Protein AF-A0A957FCM5-F1 (afdb_monomer_lite)

Structure (mmCIF, N/CA/C/O backbone):
data_AF-A0A957FCM5-F1
#
_entry.id   AF-A0A957FCM5-F1
#
loop_
_atom_site.group_PDB
_atom_site.id
_atom_site.type_symbol
_atom_site.label_atom_id
_atom_site.label_alt_id
_atom_site.label_comp_id
_atom_site.label_asym_id
_atom_site.label_entity_id
_atom_site.label_seq_id
_atom_site.pdbx_PDB_ins_code
_atom_site.Cartn_x
_atom_site.Cartn_y
_atom_site.Cartn_z
_atom_site.occupancy
_atom_site.B_iso_or_equiv
_atom_site.auth_seq_id
_atom_site.auth_comp_id
_atom_site.auth_asym_id
_atom_site.auth_atom_id
_atom_site.pdbx_PDB_model_num
ATOM 1 N N . ALA A 1 1 ? -48.849 -9.307 24.801 1.00 73.56 1 ALA A N 1
ATOM 2 C CA . ALA A 1 1 ? -49.939 -8.433 24.328 1.00 73.56 1 ALA A CA 1
ATOM 3 C C . ALA A 1 1 ? -49.501 -6.968 24.285 1.00 73.56 1 ALA A C 1
ATOM 5 O O . ALA A 1 1 ? -49.236 -6.498 23.190 1.00 73.56 1 ALA A O 1
ATOM 6 N N . LEU A 1 2 ? -49.287 -6.295 25.427 1.00 73.31 2 LEU A N 1
ATOM 7 C CA . LEU A 1 2 ? -48.944 -4.856 25.494 1.00 73.31 2 LEU A CA 1
ATOM 8 C C . LEU A 1 2 ? -47.746 -4.429 24.626 1.00 73.31 2 LEU A C 1
ATOM 10 O O . LEU A 1 2 ? -47.824 -3.449 23.902 1.00 73.31 2 LEU A O 1
ATOM 14 N N . LEU A 1 3 ? -46.658 -5.205 24.624 1.00 77.06 3 LEU A N 1
ATOM 15 C CA . LEU A 1 3 ? -45.495 -4.958 23.757 1.00 77.06 3 LEU A CA 1
ATOM 16 C C . LEU A 1 3 ? -45.791 -5.087 22.252 1.00 77.06 3 LEU A C 1
ATOM 18 O O . LEU A 1 3 ? -45.119 -4.456 21.441 1.00 77.06 3 LEU A O 1
ATOM 22 N N . GLY A 1 4 ? -46.748 -5.942 21.884 1.00 72.88 4 GLY A N 1
ATOM 23 C CA . GLY A 1 4 ? -47.215 -6.092 20.505 1.00 72.88 4 GLY A CA 1
ATOM 24 C C . GLY A 1 4 ? -48.102 -4.919 20.098 1.00 72.88 4 GLY A C 1
ATOM 25 O O . GLY A 1 4 ? -47.873 -4.338 19.047 1.00 72.88 4 GLY A O 1
ATOM 26 N N . MET A 1 5 ? -49.011 -4.509 20.988 1.00 75.88 5 MET A N 1
ATOM 27 C CA . MET A 1 5 ? -49.879 -3.338 20.812 1.00 75.88 5 MET A CA 1
ATOM 28 C C . MET A 1 5 ? -49.066 -2.044 20.692 1.00 75.88 5 MET A C 1
ATOM 30 O O . MET A 1 5 ? -49.248 -1.301 19.741 1.00 75.88 5 MET A O 1
ATOM 34 N N . ALA A 1 6 ? -48.071 -1.830 21.559 1.00 74.81 6 ALA A N 1
ATOM 35 C CA . ALA A 1 6 ? -47.166 -0.679 21.473 1.00 74.81 6 ALA A CA 1
ATOM 36 C C . ALA A 1 6 ? -46.331 -0.643 20.180 1.00 74.81 6 ALA A C 1
ATOM 38 O O . ALA A 1 6 ? -45.875 0.416 19.774 1.00 74.81 6 ALA A O 1
ATOM 39 N N . ARG A 1 7 ? -46.083 -1.800 19.550 1.00 77.56 7 ARG A N 1
ATOM 40 C CA . ARG A 1 7 ? -45.353 -1.887 18.276 1.00 77.56 7 ARG A CA 1
ATOM 41 C C . ARG A 1 7 ? -46.266 -1.682 17.063 1.00 77.56 7 ARG A C 1
ATOM 43 O O . ARG A 1 7 ? -45.764 -1.323 16.007 1.00 77.56 7 ARG A O 1
ATOM 50 N N . GLN A 1 8 ? -47.553 -1.981 17.207 1.00 79.94 8 GLN A N 1
ATOM 51 C CA . GLN A 1 8 ? -48.573 -1.842 16.164 1.00 79.94 8 GLN A CA 1
ATOM 52 C C . GLN A 1 8 ? -49.295 -0.491 16.214 1.00 79.94 8 GLN A C 1
ATOM 54 O O . GLN A 1 8 ? -49.999 -0.157 15.271 1.00 79.94 8 GLN A O 1
ATOM 59 N N . ALA A 1 9 ? -49.142 0.270 17.299 1.00 78.00 9 ALA A N 1
ATOM 60 C CA . ALA A 1 9 ? -49.676 1.616 17.407 1.00 78.00 9 ALA A CA 1
ATOM 61 C C . ALA A 1 9 ? -48.901 2.568 16.479 1.00 78.00 9 ALA A C 1
ATOM 63 O O . ALA A 1 9 ? -47.724 2.838 16.715 1.00 78.00 9 ALA A O 1
ATOM 64 N N . ASP A 1 10 ? -49.571 3.086 15.446 1.00 81.62 10 ASP A N 1
ATOM 65 C CA . ASP A 1 10 ? -49.047 4.180 14.609 1.00 81.62 10 ASP A CA 1
ATOM 66 C C . ASP A 1 10 ? -48.965 5.513 15.384 1.00 81.62 10 ASP A C 1
ATOM 68 O O . ASP A 1 10 ? -48.160 6.392 15.051 1.00 81.62 10 ASP A O 1
ATOM 72 N N . ASP A 1 11 ? -49.767 5.633 16.450 1.00 89.56 11 ASP A N 1
ATOM 73 C CA . ASP A 1 11 ? -49.813 6.770 17.369 1.00 89.56 11 ASP A CA 1
ATOM 74 C C . ASP A 1 11 ? -48.808 6.611 18.539 1.00 89.56 11 ASP A C 1
ATOM 76 O O . ASP A 1 11 ? -48.935 5.681 19.353 1.00 89.56 11 ASP A O 1
ATOM 80 N N . PRO A 1 12 ? -47.817 7.517 18.672 1.00 89.50 12 PRO A N 1
ATOM 81 C CA . PRO A 1 12 ? -46.835 7.477 19.751 1.00 89.50 12 PRO A CA 1
ATOM 82 C C . PRO A 1 12 ? -47.449 7.702 21.140 1.00 89.50 12 PRO A C 1
ATOM 84 O O . PRO A 1 12 ? -46.901 7.193 22.120 1.00 89.50 12 PRO A O 1
ATOM 87 N N . THR A 1 13 ? -48.590 8.390 21.257 1.00 90.94 13 THR A N 1
ATOM 88 C CA . THR A 1 13 ? -49.269 8.594 22.546 1.00 90.94 13 THR A CA 1
ATOM 89 C C . THR A 1 13 ? -49.874 7.284 23.059 1.00 90.94 13 THR A C 1
ATOM 91 O O . THR A 1 13 ? -49.686 6.919 24.225 1.00 90.94 13 THR A O 1
ATOM 94 N N . ALA A 1 14 ? -50.515 6.504 22.184 1.00 90.12 14 ALA A N 1
ATOM 95 C CA . ALA A 1 14 ? -50.976 5.156 22.519 1.00 90.12 14 ALA A CA 1
ATOM 96 C C . ALA A 1 14 ? -49.804 4.218 22.874 1.00 90.12 14 ALA A C 1
ATOM 98 O O . ALA A 1 14 ? -49.864 3.470 23.858 1.00 90.12 14 ALA A O 1
ATOM 99 N N . ALA A 1 15 ? -48.698 4.290 22.123 1.00 91.69 15 ALA A N 1
ATOM 100 C CA . ALA A 1 15 ? -47.489 3.526 22.426 1.00 91.69 15 ALA A CA 1
ATOM 101 C C . ALA A 1 15 ? -46.904 3.885 23.806 1.00 91.69 15 ALA A C 1
ATOM 103 O O . ALA A 1 15 ? -46.499 2.982 24.547 1.00 91.69 15 ALA A O 1
ATOM 104 N N . LEU A 1 16 ? -46.909 5.171 24.182 1.00 93.88 16 LEU A N 1
ATOM 105 C CA . LEU A 1 16 ? -46.461 5.654 25.489 1.00 93.88 16 LEU A CA 1
ATOM 106 C C . LEU A 1 16 ? -47.261 5.001 26.620 1.00 93.88 16 LEU A C 1
ATOM 108 O O . LEU A 1 16 ? -46.665 4.371 27.496 1.00 93.88 16 LEU A O 1
ATOM 112 N N . ALA A 1 17 ? -48.595 5.058 26.562 1.00 92.44 17 ALA A N 1
ATOM 113 C CA . ALA A 1 17 ? -49.462 4.470 27.584 1.00 92.44 17 ALA A CA 1
ATOM 114 C C . ALA A 1 17 ? -49.226 2.954 27.746 1.00 92.44 17 ALA A C 1
ATOM 116 O O . ALA A 1 17 ? -49.093 2.442 28.865 1.00 92.44 17 ALA A O 1
ATOM 117 N N . HIS A 1 18 ? -49.097 2.223 26.633 1.00 93.44 18 HIS A N 1
ATOM 118 C CA . HIS A 1 18 ? -48.818 0.785 26.658 1.00 93.44 18 HIS A CA 1
ATOM 119 C C . HIS A 1 18 ? -47.438 0.450 27.237 1.00 93.44 18 HIS A C 1
ATOM 121 O O . HIS A 1 18 ? -47.304 -0.532 27.974 1.00 93.44 18 HIS A O 1
ATOM 127 N N . LEU A 1 19 ? -46.409 1.246 26.931 1.00 93.94 19 LEU A N 1
ATOM 128 C CA . LEU A 1 19 ? -45.068 1.054 27.482 1.00 93.94 19 LEU A CA 1
ATOM 129 C C . LEU A 1 19 ? -45.013 1.390 28.978 1.00 93.94 19 LEU A C 1
ATOM 131 O O . LEU A 1 19 ? -44.394 0.643 29.732 1.00 93.94 19 LEU A O 1
ATOM 135 N N . GLN A 1 20 ? -45.694 2.443 29.436 1.00 95.31 20 GLN A N 1
ATOM 136 C CA . GLN A 1 20 ? -45.785 2.774 30.864 1.00 95.31 20 GLN A CA 1
ATOM 137 C C . GLN A 1 20 ? -46.479 1.666 31.662 1.00 95.31 20 GLN A C 1
ATOM 139 O O . GLN A 1 20 ? -46.010 1.284 32.737 1.00 95.31 20 GLN A O 1
ATOM 144 N N . GLN A 1 21 ? -47.569 1.105 31.129 1.00 94.69 21 GLN A N 1
ATOM 145 C CA . GLN A 1 21 ? -48.235 -0.036 31.755 1.00 94.69 21 GLN A CA 1
ATOM 146 C C . GLN A 1 21 ? -47.323 -1.266 31.790 1.00 94.69 21 GLN A C 1
ATOM 148 O O . GLN A 1 21 ? -47.142 -1.869 32.845 1.00 94.69 21 GLN A O 1
ATOM 153 N N . ALA A 1 22 ? -46.677 -1.593 30.667 1.00 93.56 22 ALA A N 1
ATOM 154 C CA . ALA A 1 22 ? -45.757 -2.723 30.604 1.00 93.56 22 ALA A CA 1
ATOM 155 C C . ALA A 1 22 ? -44.576 -2.573 31.580 1.00 93.56 22 ALA A C 1
ATOM 157 O O . ALA A 1 22 ? -44.137 -3.567 32.158 1.00 93.56 22 ALA A O 1
ATOM 158 N N . LEU A 1 23 ? -44.061 -1.353 31.782 1.00 94.19 23 LEU A N 1
ATOM 159 C CA . LEU A 1 23 ? -42.994 -1.093 32.749 1.00 94.19 23 LEU A CA 1
ATOM 160 C C . LEU A 1 23 ? -43.450 -1.427 34.172 1.00 94.19 23 LEU A C 1
ATOM 162 O O . LEU A 1 23 ? -42.756 -2.182 34.855 1.00 94.19 23 LEU A O 1
ATOM 166 N N . ARG A 1 24 ? -44.625 -0.926 34.578 1.00 94.31 24 ARG A N 1
ATOM 167 C CA . ARG A 1 24 ? -45.219 -1.196 35.897 1.00 94.31 24 ARG A CA 1
ATOM 168 C C . ARG A 1 24 ? -45.437 -2.692 36.122 1.00 94.31 24 ARG A C 1
ATOM 170 O O . ARG A 1 24 ? -45.006 -3.225 37.142 1.00 94.31 24 ARG A O 1
ATOM 177 N N . ASP A 1 25 ? -46.005 -3.389 35.139 1.00 94.00 25 ASP A N 1
ATOM 178 C CA . ASP A 1 25 ? -46.256 -4.832 35.226 1.00 94.00 25 ASP A CA 1
ATOM 179 C C . ASP A 1 25 ? -44.949 -5.634 35.370 1.00 94.00 25 ASP A C 1
ATOM 181 O O . ASP A 1 25 ? -44.862 -6.574 36.165 1.00 94.00 25 ASP A O 1
ATOM 185 N N . PHE A 1 26 ? -43.898 -5.271 34.623 1.00 92.88 26 PHE A N 1
ATOM 186 C CA . PHE A 1 26 ? -42.604 -5.951 34.723 1.00 92.88 26 PHE A CA 1
ATOM 187 C C . PHE A 1 26 ? -41.848 -5.624 36.012 1.00 92.88 26 PHE A C 1
ATOM 189 O O . PHE A 1 26 ? -41.134 -6.498 36.511 1.00 92.88 26 PHE A O 1
ATOM 196 N N . GLN A 1 27 ? -42.001 -4.415 36.557 1.00 92.19 27 GLN A N 1
ATOM 197 C CA . GLN A 1 27 ? -41.480 -4.058 37.878 1.00 92.19 27 GLN A CA 1
ATOM 198 C C . GLN A 1 27 ? -42.169 -4.877 38.975 1.00 92.19 27 GLN A C 1
ATOM 200 O O . GLN A 1 27 ? -41.477 -5.498 39.778 1.00 92.19 27 GLN A O 1
ATOM 205 N N . ALA A 1 28 ? -43.503 -4.980 38.946 1.00 92.31 28 ALA A N 1
ATOM 206 C CA . ALA A 1 28 ? -44.275 -5.780 39.902 1.00 92.31 28 ALA A CA 1
ATOM 207 C C . ALA A 1 28 ? -43.892 -7.273 39.875 1.00 92.31 28 ALA A C 1
ATOM 209 O O . ALA A 1 28 ? -43.872 -7.939 40.905 1.00 92.31 28 ALA A O 1
ATOM 210 N N . GLN A 1 29 ? -43.521 -7.798 38.703 1.00 94.31 29 GLN A N 1
ATOM 211 C CA . GLN A 1 29 ? -43.061 -9.183 38.532 1.00 94.31 29 GLN A CA 1
ATOM 212 C C . GLN A 1 29 ? -41.558 -9.382 38.810 1.00 94.31 29 GLN A C 1
ATOM 214 O O . GLN A 1 29 ? -41.029 -10.461 38.533 1.00 94.31 29 GLN A O 1
ATOM 219 N N . ASN A 1 30 ? -40.842 -8.351 39.272 1.00 89.56 30 ASN A N 1
ATOM 220 C CA . ASN A 1 30 ? -39.387 -8.349 39.461 1.00 89.56 30 ASN A CA 1
ATOM 221 C C . ASN A 1 30 ? -38.593 -8.783 38.203 1.00 89.56 30 ASN A C 1
ATOM 223 O O . ASN A 1 30 ? -37.504 -9.362 38.259 1.00 89.56 30 ASN A O 1
ATOM 227 N N . LYS A 1 31 ? -39.131 -8.506 37.008 1.00 90.38 31 LYS A N 1
ATOM 228 C CA . LYS A 1 31 ? -38.509 -8.834 35.715 1.00 90.38 31 LYS A CA 1
ATOM 229 C C . LYS A 1 31 ? -37.603 -7.692 35.252 1.00 90.38 31 LYS A C 1
ATOM 231 O O . LYS A 1 31 ? -37.803 -7.114 34.184 1.00 90.38 31 LYS A O 1
ATOM 236 N N . VAL A 1 32 ? -36.552 -7.414 36.027 1.00 88.94 32 VAL A N 1
ATOM 237 C CA . VAL A 1 32 ? -35.635 -6.261 35.864 1.00 88.94 32 VAL A CA 1
ATOM 238 C C . VAL A 1 32 ? -35.113 -6.083 34.431 1.00 88.94 32 VAL A C 1
ATOM 240 O O . VAL A 1 32 ? -35.098 -4.976 33.897 1.00 88.94 32 VAL A O 1
ATOM 243 N N . GLY A 1 33 ? -34.716 -7.168 33.757 1.00 87.75 33 GLY A N 1
ATOM 244 C CA . GLY A 1 33 ? -34.210 -7.090 32.378 1.00 87.75 33 GLY A CA 1
ATOM 245 C C . GLY A 1 33 ? -35.276 -6.693 31.347 1.00 87.75 33 GLY A C 1
ATOM 246 O O . GLY A 1 33 ? -34.970 -5.985 30.389 1.00 87.75 33 GLY A O 1
ATOM 247 N N . ALA A 1 34 ? -36.527 -7.122 31.544 1.00 89.75 34 ALA A N 1
ATOM 248 C CA . ALA A 1 34 ? -37.641 -6.708 30.695 1.00 89.75 34 ALA A CA 1
ATOM 249 C C . ALA A 1 34 ? -38.013 -5.249 30.983 1.00 89.75 34 ALA A C 1
ATOM 251 O O . ALA A 1 34 ? -38.097 -4.464 30.045 1.00 89.75 34 ALA A O 1
ATOM 252 N N . ALA A 1 35 ? -38.112 -4.875 32.265 1.00 91.94 35 ALA A N 1
ATOM 253 C CA . ALA A 1 35 ? -38.348 -3.499 32.698 1.00 91.94 35 ALA A CA 1
ATOM 254 C C . ALA A 1 35 ? -37.299 -2.526 32.128 1.00 91.94 35 ALA A C 1
ATOM 256 O O . ALA A 1 35 ? -37.654 -1.485 31.588 1.00 91.94 35 ALA A O 1
ATOM 257 N N . THR A 1 36 ? -36.018 -2.911 32.129 1.00 92.56 36 THR A N 1
ATOM 258 C CA . THR A 1 36 ? -34.934 -2.117 31.520 1.00 92.56 36 THR A CA 1
ATOM 259 C C . THR A 1 36 ? -35.170 -1.902 30.027 1.00 92.56 36 THR A C 1
ATOM 261 O O . THR A 1 36 ? -35.081 -0.787 29.538 1.00 92.56 36 THR A O 1
ATOM 264 N N . ASN A 1 37 ? -35.533 -2.952 29.287 1.00 91.50 37 ASN A N 1
ATOM 265 C CA . ASN A 1 37 ? -35.810 -2.840 27.853 1.00 91.50 37 ASN A CA 1
ATOM 266 C C . ASN A 1 37 ? -37.011 -1.921 27.556 1.00 91.50 37 ASN A C 1
ATOM 268 O O . ASN A 1 37 ? -37.004 -1.222 26.546 1.00 91.50 37 ASN A O 1
ATOM 272 N N . ILE A 1 38 ? -38.028 -1.907 28.424 1.00 93.31 38 ILE A N 1
ATOM 273 C CA . ILE A 1 38 ? -39.158 -0.976 28.312 1.00 93.31 38 ILE A CA 1
ATOM 274 C C . ILE A 1 38 ? -38.730 0.460 28.628 1.00 93.31 38 ILE A C 1
ATOM 276 O O . ILE A 1 38 ? -39.037 1.351 27.845 1.00 93.31 38 ILE A O 1
ATOM 280 N N . SER A 1 39 ? -37.989 0.677 29.718 1.00 93.88 39 SER A N 1
ATOM 281 C CA . SER A 1 39 ? -37.445 1.992 30.095 1.00 93.88 39 SER A CA 1
ATOM 282 C C . SER A 1 39 ? -36.605 2.601 28.961 1.00 93.88 39 SER A C 1
ATOM 284 O O . SER A 1 39 ? -36.801 3.753 28.582 1.00 93.88 39 SER A O 1
ATOM 286 N N . GLU A 1 40 ? -35.753 1.805 28.313 1.00 93.62 40 GLU A N 1
ATOM 287 C CA . GLU A 1 40 ? -34.962 2.279 27.172 1.00 93.62 40 GLU A CA 1
ATOM 288 C C . GLU A 1 40 ? -35.808 2.607 25.934 1.00 93.62 40 GLU A C 1
ATOM 290 O O . GLU A 1 40 ? -35.526 3.568 25.218 1.00 93.62 40 GLU A O 1
ATOM 295 N N . ARG A 1 41 ? -36.884 1.851 25.688 1.00 93.44 41 ARG A N 1
ATOM 296 C CA . ARG A 1 41 ? -37.845 2.168 24.619 1.00 93.44 41 ARG A CA 1
ATOM 297 C C . ARG A 1 41 ? -38.631 3.439 24.913 1.00 93.44 41 ARG A C 1
ATOM 299 O O . ARG A 1 41 ? -38.856 4.202 23.985 1.00 93.44 41 ARG A O 1
ATOM 306 N N . LEU A 1 42 ? -39.008 3.675 26.170 1.00 93.50 42 LEU A N 1
ATOM 307 C CA . LEU A 1 42 ? -39.644 4.922 26.600 1.00 93.50 42 LEU A CA 1
ATOM 308 C C . LEU A 1 42 ? -38.722 6.122 26.357 1.00 93.50 42 LEU A C 1
ATOM 310 O O . LEU A 1 42 ? -39.179 7.124 25.823 1.00 93.50 42 LEU A O 1
ATOM 314 N N . ARG A 1 43 ? -37.418 6.000 26.646 1.00 92.50 43 ARG A N 1
ATOM 315 C CA . ARG A 1 43 ? -36.425 7.042 26.324 1.00 92.50 43 ARG A CA 1
ATOM 316 C C . ARG A 1 43 ? -36.280 7.296 24.823 1.00 92.50 43 ARG A C 1
ATOM 318 O O . ARG A 1 43 ? -36.124 8.444 24.430 1.00 92.50 43 ARG A O 1
ATOM 325 N N . LEU A 1 44 ? -36.320 6.255 23.985 1.00 90.75 44 LEU A N 1
ATOM 326 C CA . LEU A 1 44 ? -36.335 6.446 22.528 1.00 90.75 44 LEU A CA 1
ATOM 327 C C . LEU A 1 44 ? -37.621 7.128 22.056 1.00 90.75 44 LEU A C 1
ATOM 329 O O . LEU A 1 44 ? -37.560 8.013 21.211 1.00 90.75 44 LEU A O 1
ATOM 333 N N . LEU A 1 45 ? -38.767 6.709 22.596 1.00 92.69 45 LEU A N 1
ATOM 334 C CA . LEU A 1 45 ? -40.070 7.265 22.251 1.00 92.69 45 LEU A CA 1
ATOM 335 C C . LEU A 1 45 ? -40.176 8.738 22.664 1.00 92.69 45 LEU A C 1
ATOM 337 O O . LEU A 1 45 ? -40.733 9.529 21.919 1.00 92.69 45 LEU A O 1
ATOM 341 N N . ALA A 1 46 ? -39.574 9.123 23.792 1.00 92.56 46 ALA A N 1
ATOM 342 C CA . ALA A 1 46 ? -39.523 10.509 24.256 1.00 92.56 46 ALA A CA 1
ATOM 343 C C . ALA A 1 46 ? -38.808 11.472 23.289 1.00 92.56 46 ALA A C 1
ATOM 345 O O . ALA A 1 46 ? -38.953 12.678 23.431 1.00 92.56 46 ALA A O 1
ATOM 346 N N . ALA A 1 47 ? -38.029 10.960 22.330 1.00 91.19 47 ALA A N 1
ATOM 347 C CA . ALA A 1 47 ? -37.398 11.767 21.287 1.00 91.19 47 ALA A CA 1
ATOM 348 C C . ALA A 1 47 ? -38.271 11.919 20.021 1.00 91.19 47 ALA A C 1
ATOM 350 O O . ALA A 1 47 ? -37.830 12.545 19.057 1.00 91.19 47 ALA A O 1
ATOM 351 N N . ASP A 1 48 ? -39.472 11.328 19.983 1.00 91.69 48 ASP A N 1
ATOM 352 C CA . ASP A 1 48 ? -40.404 11.468 18.862 1.00 91.69 48 ASP A CA 1
ATOM 353 C C . ASP A 1 48 ? -41.044 12.865 18.880 1.00 91.69 48 ASP A C 1
ATOM 355 O O . ASP A 1 48 ? -41.738 13.240 19.826 1.00 91.69 48 ASP A O 1
ATOM 359 N N . ALA A 1 49 ? -40.827 13.627 17.806 1.00 92.12 49 ALA A N 1
ATOM 360 C CA . ALA A 1 49 ? -41.320 14.996 17.658 1.00 92.12 49 ALA A CA 1
ATOM 361 C C . ALA A 1 49 ? -42.857 15.103 17.626 1.00 92.12 49 ALA A C 1
ATOM 363 O O . ALA A 1 49 ? -43.390 16.204 17.722 1.00 92.12 49 ALA A O 1
ATOM 364 N N . ARG A 1 50 ? -43.571 13.981 17.468 1.00 93.81 50 ARG A N 1
ATOM 365 C CA . ARG A 1 50 ? -45.041 13.926 17.483 1.00 93.81 50 ARG A CA 1
ATOM 366 C C . ARG A 1 50 ? -45.638 13.932 18.894 1.00 93.81 50 ARG A C 1
ATOM 368 O O . ARG A 1 50 ? -46.837 14.152 19.020 1.00 93.81 50 ARG A O 1
ATOM 375 N N . LEU A 1 51 ? -44.839 13.670 19.931 1.00 94.00 51 LEU A N 1
ATOM 376 C CA . LEU A 1 51 ? -45.271 13.815 21.323 1.00 94.00 51 LEU A CA 1
ATOM 377 C C . LEU A 1 51 ? -45.159 15.273 21.765 1.00 94.00 51 LEU A C 1
ATOM 379 O O . LEU A 1 51 ? -44.180 15.942 21.432 1.00 94.00 51 LEU A O 1
ATOM 383 N N . ASP A 1 52 ? -46.118 15.735 22.566 1.00 95.44 52 ASP A N 1
ATOM 384 C CA . ASP A 1 52 ? -46.021 17.046 23.211 1.00 95.44 52 ASP A CA 1
ATOM 385 C C . ASP A 1 52 ? -44.931 17.067 24.307 1.00 95.44 52 ASP A C 1
ATOM 387 O O . ASP A 1 52 ? -44.462 16.028 24.780 1.00 95.44 52 ASP A O 1
ATOM 391 N N . GLU A 1 53 ? -44.498 18.261 24.721 1.00 95.25 53 GLU A N 1
ATOM 392 C CA . GLU A 1 53 ? -43.407 18.427 25.695 1.00 95.25 53 GLU A CA 1
ATOM 393 C C . GLU A 1 53 ? -43.721 17.763 27.050 1.00 95.25 53 GLU A C 1
ATOM 395 O O . GLU A 1 53 ? -42.838 17.184 27.690 1.00 95.25 53 GLU A O 1
ATOM 400 N N . ALA A 1 54 ? -44.992 17.763 27.466 1.00 95.75 54 ALA A N 1
ATOM 401 C CA . ALA A 1 54 ? -45.422 17.129 28.708 1.00 95.75 54 ALA A CA 1
ATOM 402 C C . ALA A 1 54 ? -45.342 15.595 28.620 1.00 95.75 54 ALA A C 1
ATOM 404 O O . ALA A 1 54 ? -44.897 14.934 29.562 1.00 95.75 54 ALA A O 1
ATOM 405 N N . GLN A 1 55 ? -45.719 15.014 27.484 1.00 95.44 55 GLN A N 1
ATOM 406 C CA . GLN A 1 55 ? -45.628 13.590 27.183 1.00 95.44 55 GLN A CA 1
ATOM 407 C C . GLN A 1 55 ? -44.170 13.144 27.076 1.00 95.44 55 GLN A C 1
ATOM 409 O O . GLN A 1 55 ? -43.814 12.103 27.634 1.00 95.44 55 GLN A O 1
ATOM 414 N N . GLN A 1 56 ? -43.311 13.940 26.435 1.00 94.94 56 GLN A N 1
ATOM 415 C CA . GLN A 1 56 ? -41.869 13.689 26.381 1.00 94.94 56 GLN A CA 1
ATOM 416 C C . GLN A 1 56 ? -41.260 13.691 27.790 1.00 94.94 56 GLN A C 1
ATOM 418 O O . GLN A 1 56 ? -40.593 12.725 28.176 1.00 94.94 56 GLN A O 1
ATOM 423 N N . ALA A 1 57 ? -41.554 14.713 28.601 1.00 94.56 57 ALA A N 1
ATOM 424 C CA . ALA A 1 57 ? -41.094 14.795 29.987 1.00 94.56 57 ALA A CA 1
ATOM 425 C C . ALA A 1 57 ? -41.602 13.614 30.831 1.00 94.56 57 ALA A C 1
ATOM 427 O O . ALA A 1 57 ? -40.838 12.999 31.578 1.00 94.56 57 ALA A O 1
ATOM 428 N N . THR A 1 58 ? -42.870 13.233 30.656 1.00 95.12 58 THR A N 1
ATOM 429 C CA . THR A 1 58 ? -43.476 12.089 31.349 1.00 95.12 58 THR A CA 1
ATOM 430 C C . THR A 1 58 ? -42.805 10.776 30.949 1.00 95.12 58 THR A C 1
ATOM 432 O O . THR A 1 58 ? -42.524 9.937 31.809 1.00 95.12 58 THR A O 1
ATOM 435 N N . ALA A 1 59 ? -42.503 10.582 29.664 1.00 93.38 59 ALA A N 1
ATOM 436 C CA . ALA A 1 59 ? -41.809 9.400 29.164 1.00 93.38 59 ALA A CA 1
ATOM 437 C C . ALA A 1 59 ? -40.393 9.280 29.754 1.00 93.38 59 ALA A C 1
ATOM 439 O O . ALA A 1 59 ? -40.017 8.198 30.216 1.00 93.38 59 ALA A O 1
ATOM 440 N N . VAL A 1 60 ? -39.641 10.387 29.811 1.00 93.69 60 VAL A N 1
ATOM 441 C CA . VAL A 1 60 ? -38.307 10.440 30.437 1.00 93.69 60 VAL A CA 1
ATOM 442 C C . VAL A 1 60 ? -38.392 10.157 31.935 1.00 93.69 60 VAL A C 1
ATOM 444 O O . VAL A 1 60 ? -37.694 9.267 32.419 1.00 93.69 60 VAL A O 1
ATOM 447 N N . ALA A 1 61 ? -39.287 10.835 32.659 1.00 94.19 61 ALA A N 1
ATOM 448 C CA . ALA A 1 61 ? -39.472 10.637 34.096 1.00 94.19 61 ALA A CA 1
ATOM 449 C C . ALA A 1 61 ? -39.865 9.189 34.426 1.00 94.19 61 ALA A C 1
ATOM 451 O O . ALA A 1 61 ? -39.306 8.577 35.336 1.00 94.19 61 ALA A O 1
ATOM 452 N N . THR A 1 62 ? -40.770 8.599 33.637 1.00 93.38 62 THR A N 1
ATOM 453 C CA . THR A 1 62 ? -41.193 7.202 33.819 1.00 93.38 62 THR A CA 1
ATOM 454 C C . THR A 1 62 ? -40.051 6.228 33.541 1.00 93.38 62 THR A C 1
ATOM 456 O O . THR A 1 62 ? -39.872 5.253 34.269 1.00 93.38 62 THR A O 1
ATOM 459 N N . ALA A 1 63 ? -39.255 6.480 32.500 1.00 92.06 63 ALA A N 1
ATOM 460 C CA . ALA A 1 63 ? -38.084 5.664 32.213 1.00 92.06 63 ALA A CA 1
ATOM 461 C C . ALA A 1 63 ? -37.031 5.756 33.329 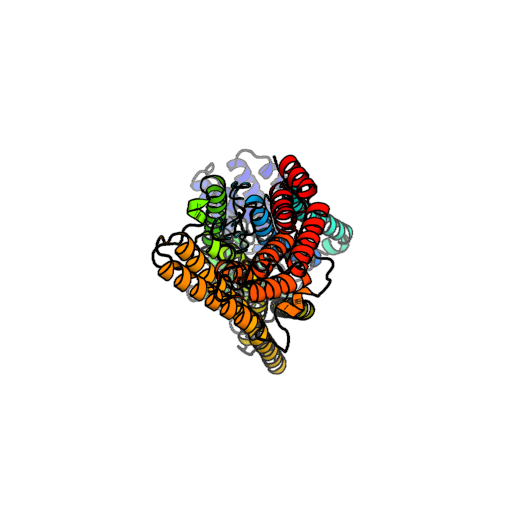1.00 92.06 63 ALA A C 1
ATOM 463 O O . ALA A 1 63 ? -36.364 4.758 33.621 1.00 92.06 63 ALA A O 1
ATOM 464 N N . ASP A 1 64 ? -36.900 6.926 33.956 1.00 89.81 64 ASP A N 1
ATOM 465 C CA . ASP A 1 64 ? -35.885 7.227 34.966 1.00 89.81 64 ASP A CA 1
ATOM 466 C C . ASP A 1 64 ? -36.240 6.790 36.376 1.00 89.81 64 ASP A C 1
ATOM 468 O O . ASP A 1 64 ? -35.335 6.488 37.151 1.00 89.81 64 ASP A O 1
ATOM 472 N N . ALA A 1 65 ? -37.526 6.585 36.645 1.00 90.19 65 ALA A N 1
ATOM 473 C CA . ALA A 1 65 ? -38.029 6.005 37.884 1.00 90.19 65 ALA A CA 1
ATOM 474 C C . ALA A 1 65 ? -37.626 4.532 38.112 1.00 90.19 65 ALA A C 1
ATOM 476 O O . ALA A 1 65 ? -37.957 3.970 39.152 1.00 90.19 65 ALA A O 1
ATOM 477 N N . LEU A 1 66 ? -36.954 3.866 37.163 1.00 91.38 66 LEU A N 1
ATOM 478 C CA . LEU A 1 66 ? -36.487 2.486 37.326 1.00 91.38 66 LEU A CA 1
ATOM 479 C C . LEU A 1 66 ? -35.171 2.448 38.145 1.00 91.38 66 LEU A C 1
ATOM 481 O O . LEU A 1 66 ? -34.125 2.787 37.581 1.00 91.38 66 LEU A O 1
ATOM 485 N N . PRO A 1 67 ? -35.186 1.982 39.416 1.00 86.31 67 PRO A N 1
ATOM 486 C CA . PRO A 1 67 ? -34.034 2.087 40.325 1.00 86.31 67 PRO A CA 1
ATOM 487 C C . PRO A 1 67 ? -32.901 1.116 39.976 1.00 86.31 67 PRO A C 1
ATOM 489 O O . PRO A 1 67 ? -31.722 1.429 40.121 1.00 86.31 67 PRO A O 1
ATOM 492 N N . LEU A 1 68 ? -33.254 -0.073 39.480 1.00 89.56 68 LEU A N 1
ATOM 493 C CA . LEU A 1 68 ? -32.303 -1.099 39.072 1.00 89.56 68 LEU A CA 1
ATOM 494 C C . LEU A 1 68 ? -32.479 -1.396 37.587 1.00 89.56 68 LEU A C 1
ATOM 496 O O . LEU A 1 68 ? -33.543 -1.838 37.147 1.00 89.56 68 LEU A O 1
ATOM 500 N N . ARG A 1 69 ? -31.410 -1.209 36.816 1.00 91.62 69 ARG A N 1
ATOM 501 C CA . ARG A 1 69 ? -31.378 -1.531 35.385 1.00 91.62 69 ARG A CA 1
ATOM 502 C C . ARG A 1 69 ? -30.456 -2.709 35.138 1.00 91.62 69 ARG A C 1
ATOM 504 O O . ARG A 1 69 ? -29.378 -2.777 35.710 1.00 91.62 69 ARG A O 1
ATOM 511 N N . ARG A 1 70 ? -30.862 -3.635 34.269 1.00 90.56 70 ARG A N 1
ATOM 512 C CA . ARG A 1 70 ? -30.099 -4.830 33.891 1.00 90.56 70 ARG A CA 1
ATOM 513 C C . ARG A 1 70 ? -29.913 -4.890 32.380 1.00 90.56 70 ARG A C 1
ATOM 515 O O . ARG A 1 70 ? -30.835 -5.230 31.636 1.00 90.56 70 ARG A O 1
ATOM 522 N N . TYR A 1 71 ? -28.684 -4.661 31.947 1.00 89.44 71 TYR A N 1
ATOM 523 C CA . TYR A 1 71 ? -28.251 -4.731 30.561 1.00 89.44 71 TYR A CA 1
ATOM 524 C C . TYR A 1 71 ? -27.568 -6.068 30.294 1.00 89.44 71 TYR A C 1
ATOM 526 O O . TYR A 1 71 ? -26.544 -6.407 30.887 1.00 89.44 71 TYR A O 1
ATOM 534 N N . ARG A 1 72 ? -28.148 -6.859 29.390 1.00 84.56 72 ARG A N 1
ATOM 535 C CA . ARG A 1 72 ? -27.590 -8.160 29.008 1.00 84.56 72 ARG A CA 1
ATOM 536 C C . ARG A 1 72 ? -26.600 -7.999 27.861 1.00 84.56 72 ARG A C 1
ATOM 538 O O . ARG A 1 72 ? -26.938 -7.385 26.844 1.00 84.56 72 ARG A O 1
ATOM 545 N N . SER A 1 73 ? -25.416 -8.590 27.997 1.00 81.50 73 SER A N 1
ATOM 546 C CA . SER A 1 73 ? -24.523 -8.792 26.859 1.00 81.50 73 SER A CA 1
ATOM 547 C C . SER A 1 73 ? -25.133 -9.804 25.891 1.00 81.50 73 SER A C 1
ATOM 549 O O . SER A 1 73 ? -25.603 -10.869 26.301 1.00 81.50 73 SER A O 1
ATOM 551 N N . ARG A 1 74 ? -25.183 -9.472 24.596 1.00 77.06 74 ARG A N 1
ATOM 552 C CA . ARG A 1 74 ? -25.578 -10.440 23.570 1.00 77.06 74 ARG A CA 1
ATOM 553 C C . ARG A 1 74 ? -24.391 -11.354 23.309 1.00 77.06 74 ARG A C 1
ATOM 555 O O . ARG A 1 74 ? -23.339 -10.888 22.871 1.00 77.06 74 ARG A O 1
ATOM 562 N N . PHE A 1 75 ? -24.570 -12.650 23.554 1.00 72.56 75 PHE A N 1
ATOM 563 C CA . PHE A 1 75 ? -23.555 -13.634 23.209 1.00 72.56 75 PHE A CA 1
ATOM 564 C C . PHE A 1 75 ? -23.245 -13.563 21.711 1.00 72.56 75 PHE A C 1
ATOM 566 O O . PHE A 1 75 ? -24.150 -13.551 20.873 1.00 72.56 75 PHE A O 1
ATOM 573 N N . ARG A 1 76 ? -21.955 -13.541 21.384 1.00 69.44 76 ARG A N 1
ATOM 574 C CA . ARG A 1 76 ? -21.457 -13.722 20.026 1.00 69.44 76 ARG A CA 1
ATOM 575 C C . ARG A 1 76 ? -20.395 -14.796 20.025 1.00 69.44 76 ARG A C 1
ATOM 577 O O . ARG A 1 76 ? -19.520 -14.823 20.887 1.00 69.44 76 ARG A O 1
ATOM 584 N N . HIS A 1 77 ? -20.467 -15.666 19.028 1.00 73.31 77 HIS A N 1
ATOM 585 C CA . HIS A 1 77 ? -19.504 -16.741 18.897 1.00 73.31 77 HIS A CA 1
ATOM 586 C C . HIS A 1 77 ? -18.116 -16.154 18.573 1.00 73.31 77 HIS A C 1
ATOM 588 O O . HIS A 1 77 ? -18.017 -15.314 17.674 1.00 73.31 77 HIS A O 1
ATOM 594 N N . PRO A 1 78 ? -17.027 -16.588 19.228 1.00 72.88 78 PRO A N 1
ATOM 595 C CA . PRO A 1 78 ? -15.690 -16.035 18.994 1.00 72.88 78 PRO A CA 1
ATOM 596 C C . PRO A 1 78 ? -15.251 -16.122 17.525 1.00 72.88 78 PRO A C 1
ATOM 598 O O . PRO A 1 78 ? -14.616 -15.195 17.028 1.00 72.88 78 PRO A O 1
ATOM 601 N N . LEU A 1 79 ? -15.666 -17.167 16.794 1.00 70.62 79 LEU A N 1
ATOM 602 C CA . LEU A 1 79 ? -15.404 -17.265 15.350 1.00 70.62 79 LEU A CA 1
ATOM 603 C C . LEU A 1 79 ? -16.069 -16.143 14.546 1.00 70.62 79 LEU A C 1
ATOM 605 O O . LEU A 1 79 ? -15.452 -15.636 13.622 1.00 70.62 79 LEU A O 1
ATOM 609 N N . THR A 1 80 ? -17.282 -15.712 14.908 1.00 73.25 80 THR A N 1
ATOM 610 C CA . THR A 1 80 ? -17.947 -14.592 14.213 1.00 73.25 80 THR A CA 1
ATOM 611 C C . THR A 1 80 ? -17.208 -13.275 14.438 1.00 73.25 80 THR A C 1
ATOM 613 O O . THR A 1 80 ? -17.066 -12.485 13.512 1.00 73.25 80 THR A O 1
ATOM 616 N N . ILE A 1 81 ? -16.654 -13.075 15.639 1.00 71.31 81 ILE A N 1
ATOM 617 C CA . ILE A 1 81 ? -15.842 -11.898 15.971 1.00 71.31 81 ILE A CA 1
ATOM 618 C C . ILE A 1 81 ? -14.525 -11.921 15.186 1.00 71.31 81 ILE A C 1
ATOM 620 O O . ILE A 1 81 ? -14.132 -10.905 14.616 1.00 71.31 81 ILE A O 1
ATOM 624 N N . LEU A 1 82 ? -13.841 -13.069 15.141 1.00 70.69 82 LEU A N 1
ATOM 625 C CA . LEU A 1 82 ? -12.613 -13.237 14.358 1.00 70.69 82 LEU A CA 1
ATOM 626 C C . LEU A 1 82 ? -12.868 -13.040 12.862 1.00 70.69 82 LEU A C 1
ATOM 628 O O . LEU A 1 82 ? -12.110 -12.326 12.216 1.00 70.69 82 LEU A O 1
ATOM 632 N N . PHE A 1 83 ? -13.954 -13.603 12.336 1.00 75.44 83 PHE A N 1
ATOM 633 C CA . PHE A 1 83 ? -14.354 -13.452 10.942 1.00 75.44 83 PHE A CA 1
ATOM 634 C C . PHE A 1 83 ? -14.633 -12.000 10.574 1.00 75.44 83 PHE A C 1
ATOM 636 O O . PHE A 1 83 ? -14.062 -11.498 9.615 1.00 75.44 83 PHE A O 1
ATOM 643 N N . GLN A 1 84 ? -15.437 -11.291 11.366 1.00 72.12 84 GLN A N 1
ATOM 644 C CA . GLN A 1 84 ? -15.744 -9.887 11.107 1.00 72.12 84 GLN A CA 1
ATOM 645 C C . GLN A 1 84 ? -14.491 -9.004 11.191 1.00 72.12 84 GLN A C 1
ATOM 647 O O . GLN A 1 84 ? -14.321 -8.097 10.384 1.00 72.12 84 GLN A O 1
ATOM 652 N N . ARG A 1 85 ? -13.568 -9.295 12.118 1.00 72.75 85 ARG A N 1
ATOM 653 C CA . ARG A 1 85 ? -12.256 -8.627 12.168 1.00 72.75 85 ARG A CA 1
ATOM 654 C C . ARG A 1 85 ? -11.407 -8.941 10.938 1.00 72.75 85 ARG A C 1
ATOM 656 O O . ARG A 1 85 ? -10.794 -8.029 10.394 1.00 72.75 85 ARG A O 1
ATOM 663 N N . GLY A 1 86 ? -11.401 -10.195 10.492 1.00 70.88 86 GLY A N 1
ATOM 664 C CA . GLY A 1 86 ? -10.752 -10.615 9.253 1.00 70.88 86 GLY A CA 1
ATOM 665 C C . GLY A 1 86 ? -11.325 -9.892 8.036 1.00 70.88 86 GLY A C 1
ATOM 666 O O . GLY A 1 86 ? -10.563 -9.392 7.225 1.00 70.88 86 GLY A O 1
ATOM 667 N N . LEU A 1 87 ? -12.647 -9.741 7.962 1.00 73.62 87 LEU A N 1
ATOM 668 C CA . LEU A 1 87 ? -13.358 -9.045 6.889 1.00 73.62 87 LEU A CA 1
ATOM 669 C C . LEU A 1 87 ? -13.026 -7.550 6.851 1.00 73.62 87 LEU A C 1
ATOM 671 O O . LEU A 1 87 ? -12.829 -6.993 5.781 1.00 73.62 87 LEU A O 1
ATOM 675 N N . VAL A 1 88 ? -12.876 -6.914 8.014 1.00 71.00 88 VAL A N 1
ATOM 676 C CA . VAL A 1 88 ? -12.415 -5.522 8.121 1.00 71.00 88 VAL A CA 1
ATOM 677 C C . VAL A 1 88 ? -10.957 -5.366 7.659 1.00 71.00 88 VAL A C 1
ATOM 679 O O . VAL A 1 88 ? -10.631 -4.396 6.981 1.00 71.00 88 VAL A O 1
ATOM 682 N N . ILE A 1 89 ? -10.079 -6.324 7.980 1.00 70.50 89 ILE A N 1
ATOM 683 C CA . ILE A 1 89 ? -8.696 -6.345 7.469 1.00 70.50 89 ILE A CA 1
ATOM 684 C C . ILE A 1 89 ? -8.686 -6.584 5.952 1.00 70.50 89 ILE A C 1
ATOM 686 O O . ILE A 1 89 ? -7.948 -5.917 5.232 1.00 70.50 89 ILE A O 1
ATOM 690 N N . LEU A 1 90 ? -9.520 -7.499 5.454 1.00 69.69 90 LEU A N 1
ATOM 691 C CA . LEU A 1 90 ? -9.628 -7.791 4.026 1.00 69.69 90 LEU A CA 1
ATOM 692 C C . LEU A 1 90 ? -10.178 -6.578 3.273 1.00 69.69 90 LEU A C 1
ATOM 694 O O . LEU A 1 90 ? -9.642 -6.236 2.233 1.00 69.69 90 LEU A O 1
ATOM 698 N N . LEU A 1 91 ? -11.142 -5.854 3.851 1.00 75.00 91 LEU A N 1
ATOM 699 C CA . LEU A 1 91 ? -11.639 -4.586 3.321 1.00 75.00 91 LEU A CA 1
ATOM 700 C C . LEU A 1 91 ? -10.516 -3.549 3.199 1.00 75.00 91 LEU A C 1
ATOM 702 O O . LEU A 1 91 ? -10.467 -2.843 2.203 1.00 75.00 91 LEU A O 1
ATOM 706 N N . ALA A 1 92 ? -9.594 -3.472 4.164 1.00 70.19 92 ALA A N 1
ATOM 707 C CA . ALA A 1 92 ? -8.422 -2.599 4.067 1.00 70.19 92 ALA A CA 1
ATOM 708 C C . ALA A 1 92 ? -7.541 -2.951 2.863 1.00 70.19 92 ALA A C 1
ATOM 710 O O . ALA A 1 92 ? -7.107 -2.071 2.122 1.00 70.19 92 ALA A O 1
ATOM 711 N N . LEU A 1 93 ? -7.301 -4.251 2.668 1.00 69.62 93 LEU A N 1
ATOM 712 C CA . LEU A 1 93 ? -6.544 -4.773 1.539 1.00 69.62 93 LEU A CA 1
ATOM 713 C C . LEU A 1 93 ? -7.265 -4.459 0.222 1.00 69.62 93 LEU A C 1
ATOM 715 O O . LEU A 1 93 ? -6.638 -3.981 -0.709 1.00 69.62 93 LEU A O 1
ATOM 719 N N . THR A 1 94 ? -8.583 -4.643 0.163 1.00 71.19 94 THR A N 1
ATOM 720 C CA . THR A 1 94 ? -9.425 -4.345 -1.000 1.00 71.19 94 THR A CA 1
ATOM 721 C C . THR A 1 94 ? -9.453 -2.847 -1.322 1.00 71.19 94 THR A C 1
ATOM 723 O O . THR A 1 94 ? -9.254 -2.468 -2.472 1.00 71.19 94 THR A O 1
ATOM 726 N N . LEU A 1 95 ? -9.614 -1.983 -0.315 1.00 71.25 95 LEU A N 1
ATOM 727 C CA . LEU A 1 95 ? -9.592 -0.518 -0.447 1.00 71.25 95 LEU A CA 1
ATOM 728 C C . LEU A 1 95 ? -8.229 0.028 -0.885 1.00 71.25 95 LEU A C 1
ATOM 730 O O . LEU A 1 95 ? -8.148 1.155 -1.369 1.00 71.25 95 LEU A O 1
ATOM 734 N N . PHE A 1 96 ? -7.160 -0.739 -0.697 1.00 70.94 96 PHE A N 1
ATOM 735 C CA . PHE A 1 96 ? -5.833 -0.380 -1.174 1.00 70.94 96 PHE A CA 1
ATOM 736 C C . PHE A 1 96 ? -5.527 -0.996 -2.547 1.00 70.94 96 PHE A C 1
ATOM 738 O O . PHE A 1 96 ? -5.102 -0.278 -3.451 1.00 70.94 96 PHE A O 1
ATOM 745 N N . LEU A 1 97 ? -5.780 -2.298 -2.721 1.00 69.25 97 LEU A N 1
ATOM 746 C CA . LEU A 1 97 ? -5.454 -3.067 -3.925 1.00 69.25 97 LEU A CA 1
ATOM 747 C C . LEU A 1 97 ? -6.354 -2.738 -5.110 1.00 69.25 97 LEU A C 1
ATOM 749 O O . LEU A 1 97 ? -5.860 -2.716 -6.229 1.00 69.25 97 LEU A O 1
ATOM 753 N N . ILE A 1 98 ? -7.650 -2.478 -4.906 1.00 68.62 98 ILE A N 1
ATOM 754 C CA . ILE A 1 98 ? -8.546 -2.162 -6.026 1.00 68.62 98 ILE A CA 1
ATOM 755 C C . ILE A 1 98 ? -8.135 -0.838 -6.679 1.00 68.62 98 ILE A C 1
ATOM 757 O O . ILE A 1 98 ? -7.871 -0.868 -7.876 1.00 68.62 98 ILE A O 1
ATOM 761 N N . PRO A 1 99 ? -7.985 0.292 -5.956 1.00 63.31 99 PRO A N 1
ATOM 762 C CA . PRO A 1 99 ? -7.562 1.536 -6.594 1.00 63.31 99 PRO A CA 1
ATOM 763 C C . PRO A 1 99 ? -6.174 1.434 -7.228 1.00 63.31 99 PRO A C 1
ATOM 765 O O . PRO A 1 99 ? -6.002 1.874 -8.356 1.00 63.31 99 PRO A O 1
ATOM 768 N N . THR A 1 100 ? -5.197 0.812 -6.551 1.00 61.47 100 THR A N 1
ATOM 769 C CA . THR A 1 100 ? -3.846 0.618 -7.122 1.00 61.47 100 THR A CA 1
ATOM 770 C C . THR A 1 100 ? -3.852 -0.260 -8.361 1.00 61.47 100 THR A C 1
ATOM 772 O O . THR A 1 100 ? -3.053 -0.020 -9.255 1.00 61.47 100 THR A O 1
ATOM 775 N N . SER A 1 101 ? -4.737 -1.252 -8.434 1.00 60.16 101 SER A N 1
ATOM 776 C CA . SER A 1 101 ? -4.873 -2.089 -9.622 1.00 60.16 101 SER A CA 1
ATOM 777 C C . SER A 1 101 ? -5.575 -1.297 -10.727 1.00 60.16 101 SER A C 1
ATOM 779 O O . SER A 1 101 ? -4.968 -1.045 -11.757 1.00 60.16 101 SER A O 1
ATOM 781 N N . VAL A 1 102 ? -6.794 -0.800 -10.491 1.00 54.25 102 VAL A N 1
ATOM 782 C CA . VAL A 1 102 ? -7.622 -0.080 -11.481 1.00 54.25 102 VAL A CA 1
ATOM 783 C C . VAL A 1 102 ? -6.891 1.119 -12.104 1.00 54.25 102 VAL A C 1
ATOM 785 O O . VAL A 1 102 ? -6.904 1.280 -13.319 1.00 54.25 102 VAL A O 1
ATOM 788 N N . LEU A 1 103 ? -6.174 1.920 -11.315 1.00 51.50 103 LEU A N 1
ATOM 789 C CA . LEU A 1 103 ? -5.474 3.110 -11.820 1.00 51.50 103 LEU A CA 1
ATOM 790 C C . LEU A 1 103 ? -4.189 2.791 -12.603 1.00 51.50 103 LEU A C 1
ATOM 792 O O . LEU A 1 103 ? -3.809 3.545 -13.502 1.00 51.50 103 LEU A O 1
ATOM 796 N N . ARG A 1 104 ? -3.537 1.658 -12.314 1.00 49.75 104 ARG A N 1
ATOM 797 C CA . ARG A 1 104 ? -2.404 1.142 -13.106 1.00 49.75 104 ARG A CA 1
ATOM 798 C C . ARG A 1 104 ? -2.843 0.668 -14.499 1.00 49.75 104 ARG A C 1
ATOM 800 O O . ARG A 1 104 ? -1.994 0.402 -15.341 1.00 49.75 104 ARG A O 1
ATOM 807 N N . LEU A 1 105 ? -4.156 0.545 -14.710 1.00 43.28 105 LEU A N 1
ATOM 808 C CA . LEU A 1 105 ? -4.789 -0.090 -15.863 1.00 43.28 105 LEU A CA 1
ATOM 809 C C . LEU A 1 105 ? -5.539 0.941 -16.719 1.00 43.28 105 LEU A C 1
ATOM 811 O O . LEU A 1 105 ? -5.398 0.921 -17.936 1.00 43.28 105 LEU A O 1
ATOM 815 N N . GLU A 1 106 ? -6.226 1.911 -16.101 1.00 33.47 106 GLU A N 1
ATOM 816 C CA . GLU A 1 106 ? -6.868 3.032 -16.813 1.00 33.47 106 GLU A CA 1
ATOM 817 C C . GLU A 1 106 ? -5.876 4.035 -17.413 1.00 33.47 106 GLU A C 1
ATOM 819 O O . GLU A 1 106 ? -6.185 4.676 -18.412 1.00 33.47 106 GLU A O 1
ATOM 824 N N . THR A 1 107 ? -4.671 4.172 -16.853 1.00 32.88 107 THR A N 1
ATOM 825 C CA . THR A 1 107 ? -3.681 5.110 -17.409 1.00 32.88 107 THR A CA 1
ATOM 826 C C . THR A 1 107 ? -3.012 4.603 -18.684 1.00 32.88 107 THR A C 1
ATOM 828 O O . THR A 1 107 ? -2.313 5.378 -19.328 1.00 32.88 107 THR A O 1
ATOM 831 N N . GLY A 1 108 ? -3.179 3.326 -19.066 1.00 31.38 108 GLY A N 1
ATOM 832 C CA . GLY A 1 108 ? -2.485 2.776 -20.240 1.00 31.38 108 GLY A CA 1
ATOM 833 C C . GLY A 1 108 ? -0.963 2.970 -20.177 1.00 31.38 108 GLY A C 1
ATOM 834 O O . GLY A 1 108 ? -0.282 2.957 -21.192 1.00 31.38 108 GLY A O 1
ATOM 835 N N . SER A 1 109 ? -0.435 3.250 -18.988 1.00 33.62 109 SER A N 1
ATOM 836 C CA . SER A 1 109 ? 0.939 3.641 -18.768 1.00 33.62 109 SER A CA 1
ATOM 837 C C . SER A 1 109 ? 1.366 3.062 -17.440 1.00 33.62 109 SER A C 1
ATOM 839 O O . SER A 1 109 ? 1.062 3.584 -16.367 1.00 33.62 109 SER A O 1
ATOM 841 N N . THR A 1 110 ? 2.236 2.068 -17.492 1.00 34.25 110 THR A N 1
ATOM 842 C CA . THR A 1 110 ? 3.425 2.262 -16.681 1.00 34.25 110 THR A CA 1
ATOM 843 C C . THR A 1 110 ? 4.033 3.553 -17.207 1.00 34.25 110 THR A C 1
ATOM 845 O O . THR A 1 110 ? 4.391 3.614 -18.383 1.00 34.25 110 THR A O 1
ATOM 848 N N . VAL A 1 111 ? 4.128 4.599 -16.380 1.00 36.38 111 VAL A N 1
ATOM 849 C CA . VAL A 1 111 ? 5.163 5.620 -16.584 1.00 36.38 111 VAL A CA 1
ATOM 850 C C . VAL A 1 111 ? 6.474 4.869 -16.376 1.00 36.38 111 VAL A C 1
ATOM 852 O O . VAL A 1 111 ? 7.099 4.928 -15.323 1.00 36.38 111 VAL A O 1
ATOM 855 N N . ALA A 1 112 ? 6.800 4.016 -17.339 1.00 39.34 112 ALA A N 1
ATOM 856 C CA . ALA A 1 112 ? 8.100 3.453 -17.492 1.00 39.34 112 ALA A CA 1
ATOM 857 C C . ALA A 1 112 ? 8.904 4.669 -17.939 1.00 39.34 112 ALA A C 1
ATOM 859 O O . ALA A 1 112 ? 8.589 5.261 -18.974 1.00 39.34 112 ALA A O 1
ATOM 860 N N . PRO A 1 113 ? 9.901 5.102 -17.164 1.00 36.38 113 PRO A N 1
ATOM 861 C CA . PRO A 1 113 ? 10.831 6.133 -17.597 1.00 36.38 113 PRO A CA 1
ATOM 862 C C . PRO A 1 113 ? 11.770 5.576 -18.676 1.00 36.38 113 PRO A C 1
ATOM 864 O O . PRO A 1 113 ? 12.951 5.895 -18.703 1.00 36.38 113 PRO A O 1
ATOM 867 N N . GLU A 1 114 ? 11.261 4.672 -19.506 1.00 39.59 114 GLU A N 1
ATOM 868 C CA . GLU A 1 114 ? 11.983 3.938 -20.518 1.00 39.59 114 GLU A CA 1
ATOM 869 C C . GLU A 1 114 ? 11.939 4.746 -21.801 1.00 39.59 114 GLU A C 1
ATOM 871 O O . GLU A 1 114 ? 10.897 5.240 -22.240 1.00 39.59 114 GLU A O 1
ATOM 876 N N . ILE A 1 115 ? 13.117 4.903 -22.381 1.00 41.84 115 ILE A N 1
ATOM 877 C CA . ILE A 1 115 ? 13.299 5.627 -23.620 1.00 41.84 115 ILE A CA 1
ATOM 878 C C . ILE A 1 115 ? 12.927 4.700 -24.775 1.00 41.84 115 ILE A C 1
ATOM 880 O O . ILE A 1 115 ? 13.420 3.578 -24.876 1.00 41.84 115 ILE A O 1
ATOM 884 N N . SER A 1 116 ? 12.066 5.191 -25.664 1.00 40.03 116 SER A N 1
ATOM 885 C CA . SER A 1 116 ? 11.858 4.591 -26.978 1.00 40.03 116 SER A CA 1
ATOM 886 C C . SER A 1 116 ? 12.412 5.548 -28.023 1.00 40.03 116 SER A C 1
ATOM 888 O O . SER A 1 116 ? 12.017 6.716 -28.079 1.00 40.03 116 SER A O 1
ATOM 890 N N . PHE A 1 117 ? 13.345 5.070 -28.840 1.00 42.00 117 PHE A N 1
ATOM 891 C CA . PHE A 1 117 ? 13.721 5.788 -30.052 1.00 42.00 117 PHE A CA 1
ATOM 892 C C . PHE A 1 117 ? 12.511 5.779 -30.981 1.00 42.00 117 PHE A C 1
ATOM 894 O O . PHE A 1 117 ? 11.805 4.786 -31.053 1.00 42.00 117 PHE A O 1
ATOM 901 N N . ASN A 1 118 ? 12.251 6.871 -31.668 1.00 41.12 118 ASN A N 1
ATOM 902 C CA . ASN A 1 118 ? 11.322 6.996 -32.780 1.00 41.12 118 ASN A CA 1
ATOM 903 C C . ASN A 1 118 ? 12.098 7.669 -33.905 1.00 41.12 118 ASN A C 1
ATOM 905 O O . ASN A 1 118 ? 11.777 8.776 -34.321 1.00 41.12 118 ASN A O 1
ATOM 909 N N . ALA A 1 119 ? 13.177 7.031 -34.347 1.00 41.34 119 ALA A N 1
ATOM 910 C CA . ALA A 1 119 ? 13.942 7.599 -35.430 1.00 41.34 119 ALA A CA 1
ATOM 911 C C . ALA A 1 119 ? 13.122 7.559 -36.720 1.00 41.34 119 ALA A C 1
ATOM 913 O O . ALA A 1 119 ? 12.678 6.494 -37.160 1.00 41.34 119 ALA A O 1
ATOM 914 N N . SER A 1 120 ? 12.867 8.752 -37.265 1.00 35.25 120 SER A N 1
ATOM 915 C CA . SER A 1 120 ? 12.314 8.917 -38.601 1.00 35.25 120 SER A CA 1
ATOM 916 C C . SER A 1 120 ? 13.363 8.400 -39.579 1.00 35.25 120 SER A C 1
ATOM 918 O O . SER A 1 120 ? 14.499 8.881 -39.538 1.00 35.25 120 SER A O 1
ATOM 920 N N . PRO A 1 121 ? 13.030 7.442 -40.452 1.00 39.91 121 PRO A N 1
ATOM 921 C CA . PRO A 1 121 ? 13.923 7.108 -41.545 1.00 39.91 121 PRO A CA 1
ATOM 922 C C . PRO A 1 121 ? 14.019 8.358 -42.415 1.00 39.91 121 PRO A C 1
ATOM 924 O O . PRO A 1 121 ? 13.026 8.812 -42.988 1.00 39.91 121 PRO A O 1
ATOM 927 N N . LEU A 1 122 ? 15.191 8.975 -42.490 1.00 42.03 122 LEU A N 1
ATOM 928 C CA . LEU A 1 122 ? 15.402 9.988 -43.510 1.00 42.03 122 LEU A CA 1
ATOM 929 C C . LEU A 1 122 ? 15.421 9.254 -44.854 1.00 42.03 122 LEU A C 1
ATOM 931 O O . LEU A 1 122 ? 16.401 8.612 -45.217 1.00 42.03 122 LEU A O 1
ATOM 935 N N . LEU A 1 123 ? 14.287 9.319 -45.555 1.00 38.59 123 LEU A N 1
ATOM 936 C CA . LEU A 1 123 ? 14.113 8.901 -46.942 1.00 38.59 123 LEU A CA 1
ATOM 937 C C . LEU A 1 123 ? 14.977 9.798 -47.843 1.00 38.59 123 LEU A C 1
ATOM 939 O O . LEU A 1 123 ? 14.489 10.740 -48.459 1.00 38.59 123 LEU A O 1
ATOM 943 N N . GLN A 1 124 ? 16.276 9.529 -47.901 1.00 39.66 124 GLN A N 1
ATOM 944 C CA . GLN A 1 124 ? 17.132 9.928 -49.015 1.00 39.66 124 GLN A CA 1
ATOM 945 C C . GLN A 1 124 ? 17.907 8.693 -49.467 1.00 39.66 124 GLN A C 1
ATOM 947 O O . GLN A 1 124 ? 19.101 8.557 -49.222 1.00 39.66 124 GLN A O 1
ATOM 952 N N . ALA A 1 125 ? 17.179 7.773 -50.106 1.00 38.75 125 ALA A N 1
ATOM 953 C CA . ALA A 1 125 ? 17.706 6.525 -50.657 1.00 38.75 125 ALA A CA 1
ATOM 954 C C . ALA A 1 125 ? 18.768 6.739 -51.758 1.00 38.75 125 ALA A C 1
ATOM 956 O O . ALA A 1 125 ? 19.494 5.808 -52.086 1.00 38.75 125 ALA A O 1
ATOM 957 N N . ASP A 1 126 ? 18.907 7.964 -52.274 1.00 40.38 126 ASP A N 1
ATOM 958 C CA . ASP A 1 126 ? 19.724 8.265 -53.453 1.00 40.38 126 ASP A CA 1
ATOM 959 C C . ASP A 1 126 ? 21.133 8.802 -53.121 1.00 40.38 126 ASP A C 1
ATOM 961 O O . ASP A 1 126 ? 21.884 9.161 -54.029 1.00 40.38 126 ASP A O 1
ATOM 965 N N . ASN A 1 127 ? 21.516 8.895 -51.838 1.00 42.84 127 ASN A N 1
ATOM 966 C CA . ASN A 1 127 ? 22.828 9.414 -51.437 1.00 42.84 127 ASN A CA 1
ATOM 967 C C . ASN A 1 127 ? 23.806 8.274 -51.066 1.00 42.84 127 ASN A C 1
ATOM 969 O O . ASN A 1 127 ? 23.657 7.685 -49.995 1.00 42.84 127 ASN A O 1
ATOM 973 N N . PRO A 1 128 ? 24.848 7.996 -51.877 1.00 42.31 128 PRO A N 1
ATOM 974 C CA . PRO A 1 128 ? 25.852 6.968 -51.576 1.00 42.31 128 PRO A CA 1
ATOM 975 C C . PRO A 1 128 ? 26.738 7.297 -50.359 1.00 42.31 128 PRO A C 1
ATOM 977 O O . PRO A 1 128 ? 27.460 6.426 -49.889 1.00 42.31 128 PRO A O 1
ATOM 980 N N . ASN A 1 129 ? 26.662 8.523 -49.828 1.00 39.97 129 ASN A N 1
ATOM 981 C CA . ASN A 1 129 ? 27.366 8.969 -48.621 1.00 39.97 129 ASN A CA 1
ATOM 982 C C . ASN A 1 129 ? 26.434 9.054 -47.393 1.00 39.97 129 ASN A C 1
ATOM 984 O O . ASN A 1 129 ? 26.692 9.829 -46.471 1.00 39.97 129 ASN A O 1
ATOM 988 N N . PHE A 1 130 ? 25.311 8.330 -47.390 1.00 44.22 130 PHE A N 1
ATOM 989 C CA . PHE A 1 130 ? 24.371 8.325 -46.270 1.00 44.22 130 PHE A CA 1
ATOM 990 C C . PHE A 1 130 ? 24.984 7.659 -45.029 1.00 44.22 130 PHE A C 1
ATOM 992 O O . PHE A 1 130 ? 25.096 6.438 -44.959 1.00 44.22 130 PHE A O 1
ATOM 999 N N . THR A 1 131 ? 25.336 8.462 -44.022 1.00 40.81 131 THR A N 1
ATOM 1000 C CA . THR A 1 131 ? 25.528 7.991 -42.647 1.00 40.81 131 THR A CA 1
ATOM 1001 C C . THR A 1 131 ? 24.178 8.047 -41.920 1.00 40.81 131 THR A C 1
ATOM 1003 O O . THR A 1 131 ? 23.555 9.114 -41.876 1.00 40.81 131 THR A O 1
ATOM 1006 N N . PRO A 1 132 ? 23.676 6.942 -41.339 1.00 42.59 132 PRO A N 1
ATOM 1007 C CA . PRO A 1 132 ? 22.475 6.978 -40.515 1.00 42.59 132 PRO A CA 1
ATOM 1008 C C . PRO A 1 132 ? 22.739 7.827 -39.265 1.00 42.59 132 PRO A C 1
ATOM 1010 O O . PRO A 1 132 ? 23.323 7.376 -38.285 1.00 42.59 132 PRO A O 1
ATOM 1013 N N . ASN A 1 133 ? 22.314 9.088 -39.295 1.00 40.44 133 ASN A N 1
ATOM 1014 C CA . ASN A 1 133 ? 22.402 9.966 -38.138 1.00 40.44 133 ASN A CA 1
ATOM 1015 C C . ASN A 1 133 ? 21.181 9.739 -37.231 1.00 40.44 133 ASN A C 1
ATOM 1017 O O . ASN A 1 133 ? 20.058 10.119 -37.567 1.00 40.44 133 ASN A O 1
ATOM 1021 N N . LEU A 1 134 ? 21.416 9.139 -36.062 1.00 46.19 134 LEU A N 1
ATOM 1022 C CA . LEU A 1 134 ? 20.410 8.813 -35.043 1.00 46.19 134 LEU A CA 1
ATOM 1023 C C . LEU A 1 134 ? 19.870 10.027 -34.260 1.00 46.19 134 LEU A C 1
ATOM 1025 O O . LEU A 1 134 ? 19.092 9.858 -33.317 1.00 46.19 134 LEU A O 1
ATOM 1029 N N . SER A 1 135 ? 20.231 11.247 -34.673 1.00 36.75 135 SER A N 1
ATOM 1030 C CA . SER A 1 135 ? 19.837 12.517 -34.040 1.00 36.75 135 SER A CA 1
ATOM 1031 C C . SER A 1 135 ? 18.340 12.831 -34.062 1.00 36.75 135 SER A C 1
ATOM 1033 O O . SER A 1 135 ? 17.906 13.776 -33.401 1.00 36.75 135 SER A O 1
ATOM 1035 N N . GLN A 1 136 ? 17.519 12.080 -34.798 1.00 38.91 136 GLN A N 1
ATOM 1036 C CA . GLN A 1 136 ? 16.088 12.353 -34.863 1.00 38.91 136 GLN A CA 1
ATOM 1037 C C . GLN A 1 136 ? 15.293 11.319 -34.085 1.00 38.91 136 GLN A C 1
ATOM 1039 O O . GLN A 1 136 ? 15.370 10.134 -34.360 1.00 38.91 136 GLN A O 1
ATOM 1044 N N . GLY A 1 137 ? 14.491 11.808 -33.139 1.00 42.69 137 GLY A N 1
ATOM 1045 C CA . GLY A 1 137 ? 13.354 11.097 -32.575 1.00 42.69 137 GLY A CA 1
ATOM 1046 C C . GLY A 1 137 ? 13.673 10.246 -31.354 1.00 42.69 137 GLY A C 1
ATOM 1047 O O . GLY A 1 137 ? 13.845 9.037 -31.434 1.00 42.69 137 GLY A O 1
ATOM 1048 N N . VAL A 1 138 ? 13.635 10.870 -30.181 1.00 39.28 138 VAL A N 1
ATOM 1049 C CA . VAL A 1 138 ? 13.398 10.173 -28.916 1.00 39.28 138 VAL A CA 1
ATOM 1050 C C . VAL A 1 138 ? 11.992 10.544 -28.466 1.00 39.28 138 VAL A C 1
ATOM 1052 O O . VAL A 1 138 ? 11.736 11.683 -28.080 1.00 39.28 138 VAL A O 1
ATOM 1055 N N . SER A 1 139 ? 11.055 9.600 -28.524 1.00 37.12 139 SER A N 1
ATOM 1056 C CA . SER A 1 139 ? 9.735 9.799 -27.927 1.00 37.12 139 SER A CA 1
ATOM 1057 C C . SER A 1 139 ? 9.824 9.510 -26.430 1.00 37.12 139 SER A C 1
ATOM 1059 O O . SER A 1 139 ? 10.003 8.366 -26.006 1.00 37.12 139 SER A O 1
ATOM 1061 N N . ALA A 1 140 ? 9.689 10.579 -25.639 1.00 37.44 140 ALA A N 1
ATOM 1062 C CA . ALA A 1 140 ? 9.819 10.617 -24.180 1.00 37.44 140 ALA A CA 1
ATOM 1063 C C . ALA A 1 140 ? 8.819 9.727 -23.418 1.00 37.44 140 ALA A C 1
ATOM 1065 O O . ALA A 1 140 ? 9.011 9.477 -22.226 1.00 37.44 140 ALA A O 1
ATOM 1066 N N . LEU A 1 141 ? 7.758 9.271 -24.088 1.00 34.91 141 LEU A N 1
ATOM 1067 C CA . LEU A 1 141 ? 6.725 8.417 -23.522 1.00 34.91 141 LEU A CA 1
ATOM 1068 C C . LEU A 1 141 ? 5.986 7.708 -24.669 1.00 34.91 141 LEU A C 1
ATOM 1070 O O . LEU A 1 141 ? 5.224 8.344 -25.395 1.00 34.91 141 LEU A O 1
ATOM 1074 N N . LYS A 1 142 ? 6.167 6.395 -24.837 1.00 36.06 142 LYS A N 1
ATOM 1075 C CA . LYS A 1 142 ? 5.146 5.593 -25.521 1.00 36.06 142 LYS A CA 1
ATOM 1076 C C . LYS A 1 142 ? 4.170 5.179 -24.426 1.00 36.06 142 LYS A C 1
ATOM 1078 O O . LYS A 1 142 ? 4.470 4.285 -23.636 1.00 36.06 142 LYS A O 1
ATOM 1083 N N . LEU A 1 143 ? 3.028 5.866 -24.355 1.00 33.81 143 LEU A N 1
ATOM 1084 C CA . LEU A 1 143 ? 1.807 5.292 -23.789 1.00 33.81 143 LEU A CA 1
ATOM 1085 C C . LEU A 1 143 ? 1.543 4.031 -24.617 1.00 33.81 143 LEU A C 1
ATOM 1087 O O . LEU A 1 143 ? 0.943 4.093 -25.685 1.00 33.81 143 LEU A O 1
ATOM 1091 N N . THR A 1 144 ? 2.144 2.913 -24.220 1.00 34.69 144 THR A N 1
ATOM 1092 C CA . THR A 1 144 ? 1.852 1.622 -24.831 1.00 34.69 144 THR A CA 1
ATOM 1093 C C . THR A 1 144 ? 0.485 1.261 -24.283 1.00 34.69 144 THR A C 1
ATOM 1095 O O . THR A 1 144 ? 0.401 1.059 -23.074 1.00 34.69 144 THR A O 1
ATOM 1098 N N . PRO A 1 145 ? -0.585 1.263 -25.101 1.00 32.66 145 PRO A N 1
ATOM 1099 C CA . PRO A 1 145 ? -1.926 0.992 -24.604 1.00 32.66 145 PRO A CA 1
ATOM 1100 C C . PRO A 1 145 ? -1.875 -0.284 -23.769 1.00 32.66 145 PRO A C 1
ATOM 1102 O O . PRO A 1 145 ? -1.386 -1.316 -24.235 1.00 32.66 145 PRO A O 1
ATOM 1105 N N . ALA A 1 146 ? -2.287 -0.181 -22.504 1.00 34.16 146 ALA A N 1
ATOM 1106 C CA . ALA A 1 146 ? -2.284 -1.330 -21.616 1.00 34.16 146 ALA A CA 1
ATOM 1107 C C . ALA A 1 146 ? -3.107 -2.451 -22.267 1.00 34.16 146 ALA A C 1
ATOM 1109 O O . ALA A 1 146 ? -4.134 -2.167 -22.894 1.00 34.16 146 ALA A O 1
ATOM 1110 N N . PRO A 1 147 ? -2.674 -3.716 -22.137 1.00 35.78 147 PRO A N 1
ATOM 1111 C CA . PRO A 1 147 ? -3.436 -4.838 -22.652 1.00 35.78 147 PRO A CA 1
ATOM 1112 C C . PRO A 1 147 ? -4.865 -4.768 -22.107 1.00 35.78 147 PRO A C 1
ATOM 1114 O O . PRO A 1 147 ? -5.070 -4.666 -20.900 1.00 35.78 147 PRO A O 1
ATOM 1117 N N . ASN A 1 148 ? -5.805 -4.758 -23.051 1.00 40.19 148 ASN A N 1
ATOM 1118 C CA . ASN A 1 148 ? -7.261 -4.728 -22.941 1.00 40.19 148 ASN A CA 1
ATOM 1119 C C . ASN A 1 148 ? -7.837 -4.348 -21.546 1.00 40.19 148 ASN A C 1
ATOM 1121 O O . ASN A 1 148 ? -7.886 -5.210 -20.658 1.00 40.19 148 ASN A O 1
ATOM 1125 N N . PRO A 1 149 ? -8.327 -3.105 -21.333 1.00 40.69 149 PRO A N 1
ATOM 1126 C CA . PRO A 1 149 ? -8.856 -2.641 -20.038 1.00 40.69 149 PRO A CA 1
ATOM 1127 C C . PRO A 1 149 ? -9.967 -3.543 -19.457 1.00 40.69 149 PRO A C 1
ATOM 1129 O O . PRO A 1 149 ? -10.132 -3.631 -18.235 1.00 40.69 149 PRO A O 1
ATOM 1132 N N . ASP A 1 150 ? -10.654 -4.305 -20.313 1.00 40.25 150 ASP A N 1
ATOM 1133 C CA . ASP A 1 150 ? -11.683 -5.285 -19.954 1.00 40.25 150 ASP A CA 1
ATOM 1134 C C . ASP A 1 150 ? -11.183 -6.426 -19.047 1.00 40.25 150 ASP A C 1
ATOM 1136 O O . ASP A 1 150 ? -11.908 -6.864 -18.150 1.00 40.25 150 ASP A O 1
ATOM 1140 N N . ILE A 1 151 ? -9.934 -6.889 -19.196 1.00 45.19 151 ILE A N 1
ATOM 1141 C CA . ILE A 1 151 ? -9.355 -7.998 -18.395 1.00 45.19 151 ILE A CA 1
ATOM 1142 C C . ILE A 1 151 ? -9.124 -7.579 -16.930 1.00 45.19 151 ILE A C 1
ATOM 1144 O O . ILE A 1 151 ? -9.020 -8.394 -16.013 1.00 45.19 151 ILE A O 1
ATOM 1148 N N . PHE A 1 152 ? -9.097 -6.279 -16.678 1.00 45.00 152 PHE A N 1
ATOM 1149 C CA . PHE A 1 152 ? -8.586 -5.720 -15.443 1.00 45.00 152 PHE A CA 1
ATOM 1150 C C . PHE A 1 152 ? -9.639 -4.984 -14.622 1.00 45.00 152 PHE A C 1
ATOM 1152 O O . PHE A 1 152 ? -9.642 -5.108 -13.396 1.00 45.00 152 PHE A O 1
ATOM 1159 N N . VAL A 1 153 ? -10.610 -4.336 -15.277 1.00 50.22 153 VAL A N 1
ATOM 1160 C CA . VAL A 1 153 ? -11.910 -4.064 -14.648 1.00 50.22 153 VAL A CA 1
ATOM 1161 C C . VAL A 1 153 ? -12.531 -5.386 -14.213 1.00 50.22 153 VAL A C 1
ATOM 1163 O O . VAL A 1 153 ? -12.972 -5.499 -13.069 1.00 50.22 153 VAL A O 1
ATOM 1166 N N . SER A 1 154 ? -12.463 -6.426 -15.055 1.00 50.97 154 SER A N 1
ATOM 1167 C CA . SER A 1 154 ? -12.852 -7.767 -14.627 1.00 50.97 154 SER A CA 1
ATOM 1168 C C . SER A 1 154 ? -11.957 -8.292 -13.503 1.00 50.97 154 SER A C 1
ATOM 1170 O O . SER A 1 154 ? -12.517 -8.823 -12.563 1.00 50.97 154 SER A O 1
ATOM 1172 N N . ALA A 1 155 ? -10.636 -8.062 -13.464 1.00 54.84 155 ALA A N 1
ATOM 1173 C CA . ALA A 1 155 ? -9.806 -8.424 -12.300 1.00 54.84 155 ALA A CA 1
ATOM 1174 C C . ALA A 1 155 ? -10.204 -7.693 -11.000 1.00 54.84 155 ALA A C 1
ATOM 1176 O O . ALA A 1 155 ? -10.275 -8.320 -9.946 1.00 54.84 155 ALA A O 1
ATOM 1177 N N . GLY A 1 156 ? -10.503 -6.391 -11.044 1.00 58.22 156 GLY A N 1
ATOM 1178 C CA . GLY A 1 156 ? -10.994 -5.624 -9.893 1.00 58.22 156 GLY A CA 1
ATOM 1179 C C . GLY A 1 156 ? -12.371 -6.104 -9.426 1.00 58.22 156 GLY A C 1
ATOM 1180 O O . GLY A 1 156 ? -12.581 -6.329 -8.231 1.00 58.22 156 GLY A O 1
ATOM 1181 N N . VAL A 1 157 ? -13.280 -6.352 -10.374 1.00 65.44 157 VAL A N 1
ATOM 1182 C CA . VAL A 1 157 ? -14.585 -6.984 -10.134 1.00 65.44 157 VAL A CA 1
ATOM 1183 C C . VAL A 1 157 ? -14.412 -8.408 -9.612 1.00 65.44 157 VAL A C 1
ATOM 1185 O O . VAL A 1 157 ? -15.141 -8.785 -8.709 1.00 65.44 157 VAL A O 1
ATOM 1188 N N . ILE A 1 158 ? -13.430 -9.178 -10.084 1.00 68.88 158 ILE A N 1
ATOM 1189 C CA . ILE A 1 158 ? -13.098 -10.528 -9.614 1.00 68.88 158 ILE A CA 1
ATOM 1190 C C . ILE A 1 158 ? -12.529 -10.462 -8.201 1.00 68.88 158 ILE A C 1
ATOM 1192 O O . ILE A 1 158 ? -12.932 -11.268 -7.380 1.00 68.88 158 ILE A O 1
ATOM 1196 N N . ILE A 1 159 ? -11.652 -9.513 -7.864 1.00 69.69 159 ILE A N 1
ATOM 1197 C CA . ILE A 1 159 ? -11.131 -9.338 -6.499 1.00 69.69 159 ILE A CA 1
ATOM 1198 C C . ILE A 1 159 ? -12.271 -8.958 -5.552 1.00 69.69 159 ILE A C 1
ATOM 1200 O O . ILE A 1 159 ? -12.369 -9.506 -4.454 1.00 69.69 159 ILE A O 1
ATOM 1204 N N . PHE A 1 160 ? -13.158 -8.052 -5.968 1.00 72.81 160 PHE A N 1
ATOM 1205 C CA . PHE A 1 160 ? -14.324 -7.666 -5.179 1.00 72.81 160 PHE A CA 1
ATOM 1206 C C . PHE A 1 160 ? -15.350 -8.804 -5.063 1.00 72.81 160 PHE A C 1
ATOM 1208 O O . PHE A 1 160 ? -15.846 -9.090 -3.975 1.00 72.81 160 PHE A O 1
ATOM 1215 N N . ALA A 1 161 ? -15.629 -9.514 -6.154 1.00 76.75 161 ALA A N 1
ATOM 1216 C CA . ALA A 1 161 ? -16.511 -10.674 -6.178 1.00 76.75 161 ALA A CA 1
ATOM 1217 C C . ALA A 1 161 ? -15.920 -11.834 -5.373 1.00 76.75 161 ALA A C 1
ATOM 1219 O O . ALA A 1 161 ? -16.649 -12.477 -4.631 1.00 76.75 161 ALA A O 1
ATOM 1220 N N . ALA A 1 162 ? -14.608 -12.063 -5.431 1.00 74.38 162 ALA A N 1
ATOM 1221 C CA . ALA A 1 162 ? -13.894 -13.027 -4.605 1.00 74.38 162 ALA A CA 1
ATOM 1222 C C . ALA A 1 162 ? -13.937 -12.616 -3.132 1.00 74.38 162 ALA A C 1
ATOM 1224 O O . ALA A 1 162 ? -14.192 -13.464 -2.285 1.00 74.38 162 ALA A O 1
ATOM 1225 N N . TYR A 1 163 ? -13.780 -11.327 -2.810 1.00 78.75 163 TYR A N 1
ATOM 1226 C CA . TYR A 1 163 ? -14.008 -10.804 -1.460 1.00 78.75 163 TYR A CA 1
ATOM 1227 C C . TYR A 1 163 ? -15.428 -11.139 -0.982 1.00 78.75 163 TYR A C 1
ATOM 1229 O O . TYR A 1 163 ? -15.601 -11.692 0.107 1.00 78.75 163 TYR A O 1
ATOM 1237 N N . LEU A 1 164 ? -16.450 -10.856 -1.795 1.00 82.50 164 LEU A N 1
ATOM 1238 C CA . LEU A 1 164 ? -17.848 -11.127 -1.456 1.00 82.50 164 LEU A CA 1
ATOM 1239 C C . LEU A 1 164 ? -18.121 -12.630 -1.338 1.00 82.50 164 LEU A C 1
ATOM 1241 O O . LEU A 1 164 ? -18.781 -13.063 -0.400 1.00 82.50 164 LEU A O 1
ATOM 1245 N N . LEU A 1 165 ? -17.576 -13.440 -2.239 1.00 81.75 165 LEU A N 1
ATOM 1246 C CA . LEU A 1 165 ? -17.768 -14.884 -2.277 1.00 81.75 165 LEU A CA 1
ATOM 1247 C C . LEU A 1 165 ? -17.054 -15.568 -1.111 1.00 81.75 165 LEU A C 1
ATOM 1249 O O . LEU A 1 165 ? -17.684 -16.324 -0.377 1.00 81.75 165 LEU A O 1
ATOM 1253 N N . VAL A 1 166 ? -15.779 -15.255 -0.867 1.00 78.69 166 VAL A N 1
ATOM 1254 C CA . VAL A 1 166 ? -15.013 -15.781 0.272 1.00 78.69 166 VAL A CA 1
ATOM 1255 C C . VAL A 1 166 ? -15.650 -15.339 1.584 1.00 78.69 166 VAL A C 1
ATOM 1257 O O . VAL A 1 166 ? -15.840 -16.169 2.471 1.00 78.69 166 VAL A O 1
ATOM 1260 N N . SER A 1 167 ? -16.041 -14.068 1.717 1.00 76.31 167 SER A N 1
ATOM 1261 C CA . SER A 1 167 ? -16.730 -13.611 2.929 1.00 76.31 167 SER A CA 1
ATOM 1262 C C . SER A 1 167 ? -18.073 -14.315 3.126 1.00 76.31 167 SER A C 1
ATOM 1264 O O . SER A 1 167 ? -18.364 -14.764 4.233 1.00 76.31 167 SER A O 1
ATOM 1266 N N . THR A 1 168 ? -18.858 -14.503 2.068 1.00 82.12 168 THR A N 1
ATOM 1267 C CA . THR A 1 168 ? -20.149 -15.198 2.149 1.00 82.12 168 THR A CA 1
ATOM 1268 C C . THR A 1 168 ? -19.970 -16.674 2.496 1.00 82.12 168 THR A C 1
ATOM 1270 O O . THR A 1 168 ? -20.629 -17.158 3.412 1.00 82.12 168 THR A O 1
ATOM 1273 N N . ILE A 1 169 ? -19.047 -17.388 1.840 1.00 81.88 169 ILE A N 1
ATOM 1274 C CA . ILE A 1 169 ? -18.769 -18.809 2.101 1.00 81.88 169 ILE A CA 1
ATOM 1275 C C . ILE A 1 169 ? -18.262 -19.000 3.526 1.00 81.88 169 ILE A C 1
ATOM 1277 O O . ILE A 1 169 ? -18.795 -19.828 4.263 1.00 81.88 169 ILE A O 1
ATOM 1281 N N . VAL A 1 170 ? -17.260 -18.225 3.948 1.00 78.88 170 VAL A N 1
ATOM 1282 C CA . VAL A 1 170 ? -16.718 -18.326 5.308 1.00 78.88 170 VAL A CA 1
ATOM 1283 C C . VAL A 1 170 ? -17.796 -17.965 6.334 1.00 78.88 170 VAL A C 1
ATOM 1285 O O . VAL A 1 170 ? -17.941 -18.665 7.337 1.00 78.88 170 VAL A O 1
ATOM 1288 N N . GLY A 1 171 ? -18.608 -16.940 6.063 1.00 77.50 171 GLY A N 1
ATOM 1289 C CA . GLY A 1 171 ? -19.765 -16.580 6.881 1.00 77.50 171 GLY A CA 1
ATOM 1290 C C . GLY A 1 171 ? -20.773 -17.726 7.012 1.00 77.50 171 GLY A C 1
ATOM 1291 O O . GLY A 1 171 ? -21.162 -18.072 8.128 1.00 77.50 171 GLY A O 1
ATOM 1292 N N . LEU A 1 172 ? -21.138 -18.370 5.899 1.00 83.19 172 LEU A N 1
ATOM 1293 C CA . LEU A 1 172 ? -22.061 -19.505 5.860 1.00 83.19 172 LEU A CA 1
ATOM 1294 C C . LEU A 1 172 ? -21.499 -20.713 6.620 1.00 83.19 172 LEU A C 1
ATOM 1296 O O . LEU A 1 172 ? -22.196 -21.298 7.445 1.00 83.19 172 LEU A O 1
ATOM 1300 N N . VAL A 1 173 ? -20.223 -21.052 6.409 1.00 83.38 173 VAL A N 1
ATOM 1301 C CA . VAL A 1 173 ? -19.534 -22.139 7.124 1.00 83.38 173 VAL A CA 1
ATOM 1302 C C . VAL A 1 173 ? -19.533 -21.882 8.627 1.00 83.38 173 VAL A C 1
ATOM 1304 O O . VAL A 1 173 ? -19.782 -22.802 9.405 1.00 83.38 173 VAL A O 1
ATOM 1307 N N . ILE A 1 174 ? -19.295 -20.640 9.057 1.00 79.06 174 ILE A N 1
ATOM 1308 C CA . ILE A 1 174 ? -19.352 -20.277 10.475 1.00 79.06 174 ILE A CA 1
ATOM 1309 C C . ILE A 1 174 ? -20.771 -20.435 11.012 1.00 79.06 174 ILE A C 1
ATOM 1311 O O . ILE A 1 174 ? -20.930 -21.011 12.085 1.00 79.06 174 ILE A O 1
ATOM 1315 N N . ILE A 1 175 ? -21.796 -19.973 10.292 1.00 77.94 175 ILE A N 1
ATOM 1316 C CA . ILE A 1 175 ? -23.198 -20.136 10.705 1.00 77.94 175 ILE A CA 1
ATOM 1317 C C . ILE A 1 175 ? -23.545 -21.626 10.842 1.00 77.94 175 ILE A C 1
ATOM 1319 O O . ILE A 1 175 ? -24.047 -22.033 11.887 1.00 77.94 175 ILE A O 1
ATOM 1323 N N . LEU A 1 176 ? -23.198 -22.446 9.846 1.00 81.06 176 LEU A N 1
ATOM 1324 C CA . LEU A 1 176 ? -23.456 -23.890 9.827 1.00 81.06 176 LEU A CA 1
ATOM 1325 C C . LEU A 1 176 ? -22.703 -24.644 10.931 1.00 81.06 176 LEU A C 1
ATOM 1327 O O . LEU A 1 176 ? -23.240 -25.578 11.522 1.00 81.06 176 LEU A O 1
ATOM 1331 N N . ARG A 1 177 ? -21.460 -24.246 11.235 1.00 78.69 177 ARG A N 1
ATOM 1332 C CA . ARG A 1 177 ? -20.642 -24.880 12.280 1.00 78.69 177 ARG A CA 1
ATOM 1333 C C . ARG A 1 177 ? -20.864 -24.319 13.678 1.00 78.69 177 ARG A C 1
ATOM 1335 O O . ARG A 1 177 ? -20.311 -24.877 14.622 1.00 78.69 177 ARG A O 1
ATOM 1342 N N . THR A 1 178 ? -21.629 -23.242 13.845 1.00 73.06 178 THR A N 1
ATOM 1343 C CA . THR A 1 178 ? -21.913 -22.689 15.174 1.00 73.06 178 THR A CA 1
ATOM 1344 C C . THR A 1 178 ? -23.057 -23.488 15.810 1.00 73.06 178 THR A C 1
ATOM 1346 O O . THR A 1 178 ? -24.204 -23.348 15.389 1.00 73.06 178 THR A O 1
ATOM 1349 N N . PRO A 1 179 ? -22.803 -24.326 16.835 1.00 68.19 179 PRO A N 1
ATOM 1350 C CA . PRO A 1 179 ? -23.851 -25.154 17.416 1.00 68.19 179 PRO A CA 1
ATOM 1351 C C . PRO A 1 179 ? -24.882 -24.279 18.147 1.00 68.19 179 PRO A C 1
ATOM 1353 O O . PRO A 1 179 ? -24.563 -23.633 19.149 1.00 68.19 179 PRO A O 1
ATOM 1356 N N . LEU A 1 180 ? -26.139 -24.315 17.687 1.00 58.12 180 LEU A N 1
ATOM 1357 C CA . LEU A 1 180 ? -27.284 -23.584 18.259 1.00 58.12 180 LEU A CA 1
ATOM 1358 C C . LEU A 1 180 ? -27.431 -23.785 19.778 1.00 58.12 180 LEU A C 1
ATOM 1360 O O . LEU A 1 180 ? -27.773 -22.850 20.499 1.00 58.12 180 LEU A O 1
ATOM 1364 N N . ARG A 1 181 ? -27.074 -24.971 20.289 1.00 55.72 181 ARG A N 1
ATOM 1365 C CA . ARG A 1 181 ? -27.131 -25.293 21.726 1.00 55.72 181 ARG A CA 1
ATOM 1366 C C . ARG A 1 181 ? -26.160 -24.469 22.589 1.00 55.72 181 ARG A C 1
ATOM 1368 O O . ARG A 1 181 ? -26.507 -24.150 23.719 1.00 55.72 181 ARG A O 1
ATOM 1375 N N . ARG A 1 182 ? -24.989 -24.054 22.073 1.00 53.25 182 ARG A N 1
ATOM 1376 C CA . ARG A 1 182 ? -24.064 -23.142 22.797 1.00 53.25 182 ARG A CA 1
ATOM 1377 C C . ARG A 1 182 ? -24.515 -21.686 22.750 1.00 53.25 182 ARG A C 1
ATOM 1379 O O . ARG A 1 182 ? -24.195 -20.917 23.644 1.00 53.25 182 ARG A O 1
ATOM 1386 N N . VAL A 1 183 ? -25.260 -21.305 21.714 1.00 51.88 183 VAL A N 1
ATOM 1387 C CA . VAL A 1 183 ? -25.864 -19.968 21.618 1.00 51.88 183 VAL A CA 1
ATOM 1388 C C . VAL A 1 183 ? -27.041 -19.834 22.589 1.00 51.88 183 VAL A C 1
ATOM 1390 O O . VAL A 1 183 ? -27.335 -18.726 23.014 1.00 51.88 183 VAL A O 1
ATOM 1393 N N . GLN A 1 184 ? -27.675 -20.951 22.969 1.00 47.09 184 GLN A N 1
ATOM 1394 C CA . GLN A 1 184 ? -28.836 -21.025 23.864 1.00 47.09 184 GLN A CA 1
ATOM 1395 C C . GLN A 1 184 ? -28.508 -21.261 25.351 1.00 47.09 184 GLN A C 1
ATOM 1397 O O . GLN A 1 184 ? -29.398 -21.081 26.180 1.00 47.09 184 GLN A O 1
ATOM 1402 N N . SER A 1 185 ? -27.259 -21.551 25.743 1.00 46.91 185 SER A N 1
ATOM 1403 C CA . SER A 1 185 ? -26.837 -21.635 27.161 1.00 46.91 185 SER A CA 1
ATOM 1404 C C . SER A 1 185 ? -26.723 -20.251 27.845 1.00 46.91 185 SER A C 1
ATOM 1406 O O . SER A 1 185 ? -25.844 -20.001 28.666 1.00 46.91 185 SER A O 1
ATOM 1408 N N . VAL A 1 186 ? -27.643 -19.346 27.493 1.00 48.22 186 VAL A N 1
ATOM 1409 C CA . VAL A 1 186 ? -27.756 -17.883 27.695 1.00 48.22 186 VAL A CA 1
ATOM 1410 C C . VAL A 1 186 ? -27.824 -17.435 29.169 1.00 48.22 186 VAL A C 1
ATOM 1412 O O . VAL A 1 186 ? -28.011 -16.256 29.456 1.00 48.22 186 VAL A O 1
ATOM 1415 N N . GLY A 1 187 ? -27.610 -18.329 30.132 1.00 49.38 187 GLY A N 1
ATOM 1416 C CA . GLY A 1 187 ? -27.539 -17.985 31.557 1.00 49.38 187 GLY A CA 1
ATOM 1417 C C . GLY A 1 187 ? -26.213 -17.357 32.012 1.00 49.38 187 GLY A C 1
ATOM 1418 O O . GLY A 1 187 ? -26.185 -16.756 33.080 1.00 49.38 187 GLY A O 1
ATOM 1419 N N . ALA A 1 188 ? -25.136 -17.466 31.223 1.00 51.03 188 ALA A N 1
ATOM 1420 C CA . ALA A 1 188 ? -23.768 -17.135 31.653 1.00 51.03 188 ALA A CA 1
ATOM 1421 C C . ALA A 1 188 ? -23.130 -15.910 30.957 1.00 51.03 188 ALA A C 1
ATOM 1423 O O . ALA A 1 188 ? -21.925 -15.696 31.065 1.00 51.03 188 ALA A O 1
ATOM 1424 N N . ALA A 1 189 ? -23.895 -15.109 30.208 1.00 62.25 189 ALA A N 1
ATOM 1425 C CA . ALA A 1 189 ? -23.362 -13.871 29.631 1.00 62.25 189 ALA A CA 1
ATOM 1426 C C . ALA A 1 189 ? -23.260 -12.785 30.713 1.00 62.25 189 ALA A C 1
ATOM 1428 O O . ALA A 1 189 ? -24.220 -12.589 31.458 1.00 62.25 189 ALA A O 1
ATOM 1429 N N . GLU A 1 190 ? -22.134 -12.063 30.765 1.00 72.19 190 GLU A N 1
ATOM 1430 C CA . GLU A 1 190 ? -21.952 -10.918 31.667 1.00 72.19 190 GLU A CA 1
ATOM 1431 C C . GLU A 1 190 ? -23.138 -9.955 31.560 1.00 72.19 190 GLU A C 1
ATOM 1433 O O . GLU A 1 190 ? -23.501 -9.476 30.475 1.00 72.19 190 GLU A O 1
ATOM 1438 N N . THR A 1 191 ? -23.767 -9.691 32.701 1.00 83.75 191 THR A N 1
ATOM 1439 C CA . THR A 1 191 ? -24.828 -8.701 32.814 1.00 83.75 191 THR A CA 1
ATOM 1440 C C . THR A 1 191 ? -24.320 -7.495 33.575 1.00 83.75 191 THR A C 1
ATOM 1442 O O . THR A 1 191 ? -23.743 -7.633 34.652 1.00 83.75 191 THR A O 1
ATOM 1445 N N . VAL A 1 192 ? -24.546 -6.316 32.998 1.00 86.69 192 VAL A N 1
ATOM 1446 C CA . VAL A 1 192 ? -24.244 -5.035 33.632 1.00 86.69 192 VAL A CA 1
ATOM 1447 C C . VAL A 1 192 ? -25.506 -4.558 34.325 1.00 86.69 192 VAL A C 1
ATOM 1449 O O . VAL A 1 192 ? -26.562 -4.431 33.702 1.00 86.69 192 VAL A O 1
ATOM 1452 N N . HIS A 1 193 ? -25.398 -4.308 35.612 1.00 89.19 193 HIS A N 1
ATOM 1453 C CA . HIS A 1 193 ? -26.443 -3.773 36.451 1.00 89.19 193 HIS A CA 1
ATOM 1454 C C . HIS A 1 193 ? -26.083 -2.327 36.808 1.00 89.19 193 HIS A C 1
ATOM 1456 O O . HIS A 1 193 ? -24.944 -2.037 37.168 1.00 89.19 193 HIS A O 1
ATOM 1462 N N . LEU A 1 194 ? -27.035 -1.410 36.655 1.00 90.25 194 LEU A N 1
ATOM 1463 C CA . LEU A 1 194 ? -26.918 -0.051 37.178 1.00 90.25 194 LEU A CA 1
ATOM 1464 C C . LEU A 1 194 ? -27.881 0.085 38.346 1.00 90.25 194 LEU A C 1
ATOM 1466 O O . LEU A 1 194 ? -29.079 -0.149 38.167 1.00 90.25 194 LEU A O 1
ATOM 1470 N N . SER A 1 195 ? -27.353 0.468 39.500 1.00 89.31 195 SER A N 1
ATOM 1471 C CA . SER A 1 195 ? -28.123 0.871 40.671 1.00 89.31 195 SER A CA 1
ATOM 1472 C C . SER A 1 195 ? -27.722 2.283 41.096 1.00 89.31 195 SER A C 1
ATOM 1474 O O . SER A 1 195 ? -26.829 2.913 40.513 1.00 89.31 195 SER A O 1
ATOM 1476 N N . ASP A 1 196 ? -28.389 2.794 42.122 1.00 86.00 196 ASP A N 1
ATOM 1477 C CA . ASP A 1 196 ? -28.039 4.083 42.719 1.00 86.00 196 ASP A CA 1
ATOM 1478 C C . ASP A 1 196 ? -26.737 4.012 43.530 1.00 86.00 196 ASP A C 1
ATOM 1480 O O . ASP A 1 196 ? -26.055 5.017 43.688 1.00 86.00 196 ASP A O 1
ATOM 1484 N N . GLU A 1 197 ? -26.329 2.813 43.948 1.00 85.94 197 GLU A N 1
ATOM 1485 C CA . GLU A 1 197 ? -25.077 2.576 44.675 1.00 85.94 197 GLU A CA 1
ATOM 1486 C C . GLU A 1 197 ? -23.863 2.493 43.739 1.00 85.94 197 GLU A C 1
ATOM 1488 O O . GLU A 1 197 ? -22.774 2.954 44.085 1.00 85.94 197 GLU A O 1
ATOM 1493 N N . GLY A 1 198 ? -24.026 1.928 42.537 1.00 88.75 198 GLY A N 1
ATOM 1494 C CA . GLY A 1 198 ? -22.897 1.728 41.634 1.00 88.75 198 GLY A CA 1
ATOM 1495 C C . GLY A 1 198 ? -23.198 0.970 40.345 1.00 88.75 198 GLY A C 1
ATOM 1496 O O . GLY A 1 198 ? -24.346 0.711 39.971 1.00 88.75 198 GLY A O 1
ATOM 1497 N N . VAL A 1 199 ? -22.119 0.581 39.665 1.00 90.25 199 VAL A N 1
ATOM 1498 C CA . VAL A 1 199 ? -22.143 -0.302 38.493 1.00 90.25 199 VAL A CA 1
ATOM 1499 C C . VAL A 1 199 ? -21.756 -1.706 38.923 1.00 90.25 199 VAL A C 1
ATOM 1501 O O . VAL A 1 199 ? -20.660 -1.933 39.427 1.00 90.25 199 VAL A O 1
ATOM 1504 N N . THR A 1 200 ? -22.638 -2.668 38.685 1.00 87.31 200 THR A N 1
ATOM 1505 C CA . THR A 1 200 ? -22.413 -4.080 38.994 1.00 87.31 200 THR A CA 1
ATOM 1506 C C . THR A 1 200 ? -22.168 -4.879 37.717 1.00 87.31 200 THR A C 1
ATOM 1508 O O . THR A 1 200 ? -22.997 -4.872 36.812 1.00 87.31 200 THR A O 1
ATOM 1511 N N . LEU A 1 201 ? -21.052 -5.601 37.621 1.00 84.38 201 LEU A N 1
ATOM 1512 C CA . LEU A 1 201 ? -20.802 -6.573 36.550 1.00 84.38 201 LEU A CA 1
ATOM 1513 C C . LEU A 1 201 ? -20.853 -7.977 37.142 1.00 84.38 201 LEU A C 1
ATOM 1515 O O . LEU A 1 201 ? -20.118 -8.261 38.085 1.00 84.38 201 LEU A O 1
ATOM 1519 N N . GLY A 1 202 ? -21.680 -8.866 36.597 1.00 74.50 202 GLY A N 1
ATOM 1520 C CA . GLY A 1 202 ? -21.729 -10.234 37.106 1.00 74.50 202 GLY A CA 1
ATOM 1521 C C . GLY A 1 202 ? -22.163 -11.293 36.109 1.00 74.50 202 GLY A C 1
ATOM 1522 O O . GLY A 1 202 ? -22.863 -11.009 35.131 1.00 74.50 202 GLY A O 1
ATOM 1523 N N . ILE A 1 203 ? -21.745 -12.525 36.398 1.00 70.75 203 ILE A N 1
ATOM 1524 C CA . ILE A 1 203 ? -22.158 -13.761 35.733 1.00 70.75 203 ILE A CA 1
ATOM 1525 C C . ILE A 1 203 ? -22.717 -14.685 36.818 1.00 70.75 203 ILE A C 1
ATOM 1527 O O . ILE A 1 203 ? -21.989 -15.113 37.709 1.00 70.75 203 ILE A O 1
ATOM 1531 N N . GLY A 1 204 ? -24.007 -15.017 36.757 1.00 65.88 204 GLY A N 1
ATOM 1532 C CA . GLY A 1 204 ? -24.621 -15.883 37.770 1.00 65.88 204 GLY A CA 1
ATOM 1533 C C . GLY A 1 204 ? -24.552 -15.275 39.178 1.00 65.88 204 GLY A C 1
ATOM 1534 O O . GLY A 1 204 ? -25.118 -14.209 39.402 1.00 65.88 204 GLY A O 1
ATOM 1535 N N . THR A 1 205 ? -23.894 -15.964 40.115 1.00 56.12 205 THR A N 1
ATOM 1536 C CA . THR A 1 205 ? -23.732 -15.564 41.528 1.00 56.12 205 THR A CA 1
ATOM 1537 C C . THR A 1 205 ? -22.493 -14.709 41.795 1.00 56.12 205 THR A C 1
ATOM 1539 O O . THR A 1 205 ? -22.380 -14.129 42.870 1.00 56.12 205 THR A O 1
ATOM 1542 N N . GLU A 1 206 ? -21.562 -14.613 40.843 1.00 70.75 206 GLU A N 1
ATOM 1543 C CA . GLU A 1 206 ? -20.396 -13.741 40.966 1.00 70.75 206 GLU A CA 1
ATOM 1544 C C . GLU A 1 206 ? -20.739 -12.363 40.400 1.00 70.75 206 GLU A C 1
ATOM 1546 O O . GLU A 1 206 ? -20.787 -12.168 39.184 1.00 70.75 206 GLU A O 1
ATOM 1551 N N . SER A 1 207 ? -20.996 -11.400 41.285 1.00 77.44 207 SER A N 1
ATOM 1552 C CA . SER A 1 207 ? -21.211 -9.995 40.933 1.00 77.44 207 SER A CA 1
ATOM 1553 C C . SER A 1 207 ? -20.163 -9.109 41.590 1.00 77.44 207 SER A C 1
ATOM 1555 O O . SER A 1 207 ? -19.893 -9.227 42.782 1.00 77.44 207 SER A O 1
ATOM 1557 N N . ARG A 1 208 ? -19.596 -8.194 40.811 1.00 81.19 208 ARG A N 1
ATOM 1558 C CA . ARG A 1 208 ? -18.631 -7.192 41.257 1.00 81.19 208 ARG A CA 1
ATOM 1559 C C . ARG A 1 208 ? -19.289 -5.827 41.196 1.00 81.19 208 ARG A C 1
ATOM 1561 O O . ARG A 1 208 ? -19.680 -5.403 40.111 1.00 81.19 208 ARG A O 1
ATOM 1568 N N . THR A 1 209 ? -19.397 -5.158 42.335 1.00 85.81 209 THR A N 1
ATOM 1569 C CA . THR A 1 209 ? -19.952 -3.805 42.444 1.00 85.81 209 THR A CA 1
ATOM 1570 C C . THR A 1 209 ? -18.821 -2.788 42.475 1.00 85.81 209 THR A C 1
ATOM 1572 O O . THR A 1 209 ? -17.900 -2.930 43.272 1.00 85.81 209 THR A O 1
ATOM 1575 N N . LEU A 1 210 ? -18.902 -1.769 41.623 1.00 89.06 210 LEU A N 1
ATOM 1576 C CA . LEU A 1 210 ? -18.086 -0.561 41.698 1.00 89.06 210 LEU A CA 1
ATOM 1577 C C . LEU A 1 210 ? -18.967 0.611 42.141 1.00 89.06 210 LEU A C 1
ATOM 1579 O O . LEU A 1 210 ? -19.849 1.004 41.368 1.00 89.06 210 LEU A O 1
ATOM 1583 N N . PRO A 1 211 ? -18.750 1.172 43.342 1.00 91.50 211 PRO A N 1
ATOM 1584 C CA . PRO A 1 211 ? -19.471 2.350 43.806 1.00 91.50 211 PRO A CA 1
ATOM 1585 C C . PRO A 1 211 ? -19.205 3.561 42.911 1.00 91.50 211 PRO A C 1
ATOM 1587 O O . PRO A 1 211 ? -18.078 3.763 42.457 1.00 91.50 211 PRO A O 1
ATOM 1590 N N . TRP A 1 212 ? -20.213 4.410 42.690 1.00 91.12 212 TRP A N 1
ATOM 1591 C CA . TRP A 1 212 ? -20.055 5.596 41.833 1.00 91.12 212 TRP A CA 1
ATOM 1592 C C . TRP A 1 212 ? -18.928 6.524 42.303 1.00 91.12 212 TRP A C 1
ATOM 1594 O O . TRP A 1 212 ? -18.154 7.004 41.479 1.00 91.12 212 TRP A O 1
ATOM 1604 N N . ALA A 1 213 ? -18.802 6.726 43.618 1.00 88.75 213 ALA A N 1
ATOM 1605 C CA . ALA A 1 213 ? -17.827 7.631 44.229 1.00 88.75 213 ALA A CA 1
ATOM 1606 C C . ALA A 1 213 ? -16.358 7.215 44.015 1.00 88.75 213 ALA A C 1
ATOM 1608 O O . ALA A 1 213 ? -15.472 8.066 44.026 1.00 88.75 213 ALA A O 1
ATOM 1609 N N . GLU A 1 214 ? -16.097 5.925 43.800 1.00 90.00 214 GLU A N 1
ATOM 1610 C CA . GLU A 1 214 ? -14.741 5.376 43.661 1.00 90.00 214 GLU A CA 1
ATOM 1611 C C . GLU A 1 214 ? -14.251 5.364 42.207 1.00 90.00 214 GLU A C 1
ATOM 1613 O O . GLU A 1 214 ? -13.070 5.127 41.930 1.00 90.00 214 GLU A O 1
ATOM 1618 N N . ILE A 1 215 ? -15.144 5.635 41.249 1.00 90.50 215 ILE A N 1
ATOM 1619 C CA . ILE A 1 215 ? -14.793 5.665 39.833 1.00 90.50 215 ILE A CA 1
ATOM 1620 C C . ILE A 1 215 ? -13.913 6.883 39.561 1.00 90.50 215 ILE A C 1
ATOM 1622 O O . ILE A 1 215 ? -14.343 8.032 39.627 1.00 90.50 215 ILE A O 1
ATOM 1626 N N . THR A 1 216 ? -12.668 6.617 39.179 1.00 88.00 216 THR A N 1
ATOM 1627 C CA . THR A 1 216 ? -11.675 7.661 38.890 1.00 88.00 216 THR A CA 1
ATOM 1628 C C . THR A 1 216 ? -11.502 7.905 37.404 1.00 88.00 216 THR A C 1
ATOM 1630 O O . THR A 1 216 ? -11.099 8.999 37.000 1.00 88.00 216 THR A O 1
ATOM 1633 N N . GLN A 1 217 ? -11.784 6.901 36.572 1.00 89.06 217 GLN A N 1
ATOM 1634 C CA . GLN A 1 217 ? -11.566 7.013 35.141 1.00 89.06 217 GLN A CA 1
ATOM 1635 C C . GLN A 1 217 ? -12.548 6.172 34.330 1.00 89.06 217 GLN A C 1
ATOM 1637 O O . GLN A 1 217 ? -12.867 5.030 34.659 1.00 89.06 217 GLN A O 1
ATOM 1642 N N . ILE A 1 218 ? -12.957 6.743 33.202 1.00 90.75 218 ILE A N 1
ATOM 1643 C CA . ILE A 1 218 ? -13.699 6.061 32.151 1.00 90.75 218 ILE A CA 1
ATOM 1644 C C . ILE A 1 218 ? -12.988 6.259 30.814 1.00 90.75 218 ILE A C 1
ATOM 1646 O O . ILE A 1 218 ? -12.521 7.349 30.466 1.00 90.75 218 ILE A O 1
ATOM 1650 N N . LEU A 1 219 ? -12.883 5.168 30.067 1.00 90.44 219 LEU A N 1
ATOM 1651 C CA . LEU A 1 219 ? -12.319 5.146 28.730 1.00 90.44 219 LEU A CA 1
ATOM 1652 C C . LEU A 1 219 ? -13.312 4.491 27.788 1.00 90.44 219 LEU A C 1
ATOM 1654 O O . LEU A 1 219 ? -13.836 3.426 28.102 1.00 90.44 219 LEU A O 1
ATOM 1658 N N . HIS A 1 220 ? -13.512 5.041 26.600 1.00 90.69 220 HIS A N 1
ATOM 1659 C CA . HIS A 1 220 ? -14.256 4.337 25.558 1.00 90.69 220 HIS A CA 1
ATOM 1660 C C . HIS A 1 220 ? -13.566 4.447 24.210 1.00 90.69 220 HIS A C 1
ATOM 1662 O O . HIS A 1 220 ? -12.927 5.443 23.888 1.00 90.69 220 HIS A O 1
ATOM 1668 N N . ALA A 1 221 ? -13.686 3.386 23.421 1.00 90.06 221 ALA A N 1
ATOM 1669 C CA . ALA A 1 221 ? -13.231 3.325 22.046 1.00 90.06 221 ALA A CA 1
ATOM 1670 C C . ALA A 1 221 ? -14.340 2.735 21.193 1.00 90.06 221 ALA A C 1
ATOM 1672 O O . ALA A 1 221 ? -14.553 1.521 21.164 1.00 90.06 221 ALA A O 1
ATOM 1673 N N . ASN A 1 222 ? -15.043 3.612 20.492 1.00 88.94 222 ASN A N 1
ATOM 1674 C CA . ASN A 1 222 ? -16.051 3.236 19.523 1.00 88.94 222 ASN A CA 1
ATOM 1675 C C . ASN A 1 222 ? -15.512 3.449 18.109 1.00 88.94 222 ASN A C 1
ATOM 1677 O O . ASN A 1 222 ? -14.950 4.499 17.799 1.00 88.94 222 ASN A O 1
ATOM 1681 N N . ILE A 1 223 ? -15.712 2.461 17.241 1.00 85.88 223 ILE A N 1
ATOM 1682 C CA . ILE A 1 223 ? -15.394 2.594 15.821 1.00 85.88 223 ILE A CA 1
ATOM 1683 C C . ILE A 1 223 ? -16.693 2.858 15.073 1.00 85.88 223 ILE A C 1
ATOM 1685 O O . ILE A 1 223 ? -17.652 2.094 15.202 1.00 85.88 223 ILE A O 1
ATOM 1689 N N . TYR A 1 224 ? -16.708 3.931 14.290 1.00 85.31 224 TYR A N 1
ATOM 1690 C CA . TYR A 1 224 ? -17.826 4.280 13.424 1.00 85.31 224 TYR A CA 1
ATOM 1691 C C . TYR A 1 224 ? -17.365 4.269 11.968 1.00 85.31 224 TYR A C 1
ATOM 1693 O O . TYR A 1 224 ? -16.321 4.838 11.653 1.00 85.31 224 TYR A O 1
ATOM 1701 N N . ILE A 1 225 ? -18.130 3.651 11.069 1.00 77.44 225 ILE A N 1
ATOM 1702 C CA . ILE A 1 225 ? -17.850 3.760 9.624 1.00 77.44 225 ILE A CA 1
ATOM 1703 C C . ILE A 1 225 ? -18.270 5.155 9.145 1.00 77.44 225 ILE A C 1
ATOM 1705 O O . ILE A 1 225 ? -17.464 5.921 8.617 1.00 77.44 225 ILE A O 1
ATOM 1709 N N . SER A 1 226 ? -19.521 5.499 9.436 1.00 75.88 226 SER A N 1
ATOM 1710 C CA . SER A 1 226 ? -20.131 6.811 9.232 1.00 75.88 226 SER A CA 1
ATOM 1711 C C . SER A 1 226 ? -20.746 7.248 10.569 1.00 75.88 226 SER A C 1
ATOM 1713 O O . SER A 1 226 ? -20.023 7.667 11.475 1.00 75.88 226 SER A O 1
ATOM 1715 N N . GLN A 1 227 ? -22.052 7.052 10.731 1.00 77.88 227 GLN A N 1
ATOM 1716 C CA . GLN A 1 227 ? -22.789 7.218 11.984 1.00 77.88 227 GLN A CA 1
ATOM 1717 C C . GLN A 1 227 ? -23.037 5.873 12.684 1.00 77.88 227 GLN A C 1
ATOM 1719 O O . GLN A 1 227 ? -23.286 5.826 13.888 1.00 77.88 227 GLN A O 1
ATOM 1724 N N . GLU A 1 228 ? -22.917 4.765 11.948 1.00 81.50 228 GLU A N 1
ATOM 1725 C CA . GLU A 1 228 ? -23.150 3.428 12.480 1.00 81.50 228 GLU A CA 1
ATOM 1726 C C . GLU A 1 228 ? -21.980 2.919 13.322 1.00 81.50 228 GLU A C 1
ATOM 1728 O O . GLU A 1 228 ? -20.819 2.927 12.902 1.00 81.50 228 GLU A O 1
ATOM 1733 N N . LEU A 1 229 ? -22.316 2.443 14.522 1.00 83.69 229 LEU A N 1
ATOM 1734 C CA . LEU A 1 229 ? -21.383 1.856 15.472 1.00 83.69 229 LEU A CA 1
ATOM 1735 C C . LEU A 1 229 ? -21.052 0.409 15.087 1.00 83.69 229 LEU A C 1
ATOM 1737 O O . LEU A 1 229 ? -21.929 -0.459 15.090 1.00 83.69 229 LEU A O 1
ATOM 1741 N N . LEU A 1 230 ? -19.765 0.115 14.902 1.00 82.69 230 LEU A N 1
ATOM 1742 C CA . LEU A 1 230 ? -19.256 -1.254 14.823 1.00 82.69 230 LEU A CA 1
ATOM 1743 C C . LEU A 1 230 ? -19.248 -1.882 16.223 1.00 82.69 230 LEU A C 1
ATOM 1745 O O . LEU A 1 230 ? -18.253 -1.835 16.947 1.00 82.69 230 LEU A O 1
ATOM 1749 N N . LYS A 1 231 ? -20.388 -2.465 16.609 1.00 80.06 231 LYS A N 1
ATOM 1750 C CA . LYS A 1 231 ? -20.658 -2.996 17.960 1.00 80.06 231 LYS A CA 1
ATOM 1751 C C . LYS A 1 231 ? -19.583 -3.963 18.468 1.00 80.06 231 LYS A C 1
ATOM 1753 O O . LYS A 1 231 ? -19.190 -3.876 19.626 1.00 80.06 231 LYS A O 1
ATOM 1758 N N . ASP A 1 232 ? -19.046 -4.816 17.600 1.00 75.38 232 ASP A N 1
ATOM 1759 C CA . ASP A 1 232 ? -18.030 -5.819 17.959 1.00 75.38 232 ASP A CA 1
ATOM 1760 C C . ASP A 1 232 ? -16.645 -5.224 18.276 1.00 75.38 232 ASP A C 1
ATOM 1762 O O . ASP A 1 232 ? -15.796 -5.866 18.910 1.00 75.38 232 ASP A O 1
ATOM 1766 N N . ASN A 1 233 ? -16.425 -3.975 17.870 1.00 77.38 233 ASN A N 1
ATOM 1767 C CA . ASN A 1 233 ? -15.189 -3.233 18.092 1.00 77.38 233 ASN A CA 1
ATOM 1768 C C . ASN A 1 233 ? -15.369 -2.078 19.086 1.00 77.38 233 ASN A C 1
ATOM 1770 O O . ASN A 1 233 ? -14.384 -1.449 19.461 1.00 77.38 233 ASN A O 1
ATOM 1774 N N . ALA A 1 234 ? -16.600 -1.823 19.528 1.00 85.38 234 ALA A N 1
ATOM 1775 C CA . ALA A 1 234 ? -16.917 -0.812 20.518 1.00 85.38 234 ALA A CA 1
ATOM 1776 C C . ALA A 1 234 ? -16.692 -1.349 21.935 1.00 85.38 234 ALA A C 1
ATOM 1778 O O . ALA A 1 234 ? -17.125 -2.457 22.271 1.00 85.38 234 ALA A O 1
ATOM 1779 N N . ARG A 1 235 ? -15.986 -0.580 22.765 1.00 87.44 235 ARG A N 1
ATOM 1780 C CA . ARG A 1 235 ? -15.697 -0.938 24.159 1.00 87.44 235 ARG A CA 1
ATOM 1781 C C . ARG A 1 235 ? -15.693 0.291 25.052 1.00 87.44 235 ARG A C 1
ATOM 1783 O O . ARG A 1 235 ? -15.138 1.317 24.671 1.00 87.44 235 ARG A O 1
ATOM 1790 N N . THR A 1 236 ? -16.208 0.132 26.263 1.00 90.38 236 THR A N 1
ATOM 1791 C CA . THR A 1 236 ? -16.071 1.094 27.360 1.00 90.38 236 THR A CA 1
ATOM 1792 C C . THR A 1 236 ? -15.447 0.379 28.555 1.00 90.38 236 THR A C 1
ATOM 1794 O O . THR A 1 236 ? -15.815 -0.753 28.855 1.00 90.38 236 THR A O 1
ATOM 1797 N N . MET A 1 237 ? -14.492 1.013 29.221 1.00 89.69 237 MET A N 1
ATOM 1798 C CA . MET A 1 237 ? -13.825 0.524 30.421 1.00 89.69 237 MET A CA 1
ATOM 1799 C C . MET A 1 237 ? -14.025 1.528 31.550 1.00 89.69 237 MET A C 1
ATOM 1801 O O . MET A 1 237 ? -13.795 2.723 31.359 1.00 89.69 237 MET A O 1
ATOM 1805 N N . ILE A 1 238 ? -14.430 1.031 32.713 1.00 89.62 238 ILE A N 1
ATOM 1806 C CA . ILE A 1 238 ? -14.530 1.796 33.957 1.00 89.62 238 ILE A CA 1
ATOM 1807 C C . ILE A 1 238 ? -13.414 1.335 34.884 1.00 89.62 238 ILE A C 1
ATOM 1809 O O . ILE A 1 238 ? -13.173 0.134 35.012 1.00 89.62 238 ILE A O 1
ATOM 1813 N N . GLN A 1 239 ? -12.754 2.290 35.529 1.00 87.69 239 GLN A N 1
ATOM 1814 C CA . GLN A 1 239 ? -11.658 2.037 36.448 1.00 87.69 239 GLN A CA 1
ATOM 1815 C C . GLN A 1 239 ? -11.889 2.745 37.788 1.00 87.69 239 GLN A C 1
ATOM 1817 O O . GLN A 1 239 ? -12.225 3.932 37.837 1.00 87.69 239 GLN A O 1
ATOM 1822 N N . ALA A 1 240 ? -11.632 2.005 38.864 1.00 87.00 240 ALA A N 1
ATOM 1823 C CA . ALA A 1 240 ? -11.559 2.491 40.235 1.00 87.00 240 ALA A CA 1
ATOM 1824 C C . ALA A 1 240 ? -10.241 1.996 40.871 1.00 87.00 240 ALA A C 1
ATOM 1826 O O . ALA A 1 240 ? -9.784 0.900 40.529 1.00 87.00 240 ALA A O 1
ATOM 1827 N N . PRO A 1 241 ? -9.579 2.781 41.740 1.00 81.62 241 PRO A N 1
ATOM 1828 C CA . PRO A 1 241 ? -8.360 2.351 42.423 1.00 81.62 241 PRO A CA 1
ATOM 1829 C C . PRO A 1 241 ? -8.635 1.124 43.298 1.00 81.62 241 PRO A C 1
ATOM 1831 O O . PRO A 1 241 ? -9.639 1.089 43.994 1.00 81.62 241 PRO A O 1
ATOM 1834 N N . GLY A 1 242 ? -7.755 0.121 43.272 1.00 78.50 242 GLY A N 1
ATOM 1835 C CA . GLY A 1 242 ? -7.917 -1.093 44.087 1.00 78.50 242 GLY A CA 1
ATOM 1836 C C . GLY A 1 242 ? -8.936 -2.110 43.556 1.00 78.50 242 GLY A C 1
ATOM 1837 O O . GLY A 1 242 ? -9.048 -3.192 44.127 1.00 78.50 242 GLY A O 1
ATOM 1838 N N . HIS A 1 243 ? -9.618 -1.818 42.442 1.00 80.75 243 HIS A N 1
ATOM 1839 C CA . HIS A 1 243 ? -10.559 -2.737 41.804 1.00 80.75 243 HIS A CA 1
ATOM 1840 C C . HIS A 1 243 ? -10.143 -3.089 40.366 1.00 80.75 243 HIS A C 1
ATOM 1842 O O . HIS A 1 243 ? -9.634 -2.229 39.636 1.00 80.75 243 HIS A O 1
ATOM 1848 N N . PRO A 1 244 ? -10.403 -4.329 39.907 1.00 80.19 244 PRO A N 1
ATOM 1849 C CA . PRO A 1 244 ? -10.186 -4.695 38.515 1.00 80.19 244 PRO A CA 1
ATOM 1850 C C . PRO A 1 244 ? -11.121 -3.884 37.600 1.00 80.19 244 PRO A C 1
ATOM 1852 O O . PRO A 1 244 ? -12.278 -3.640 37.960 1.00 80.19 244 PRO A O 1
ATOM 1855 N N . PRO A 1 245 ? -10.666 -3.483 36.401 1.00 83.94 245 PRO A N 1
ATOM 1856 C CA . PRO A 1 245 ? -11.474 -2.681 35.492 1.00 83.94 245 PRO A CA 1
ATOM 1857 C C . PRO A 1 245 ? -12.720 -3.440 35.016 1.00 83.94 245 PRO A C 1
ATOM 1859 O O . PRO A 1 245 ? -12.657 -4.618 34.659 1.00 83.94 245 PRO A O 1
ATOM 1862 N N . ILE A 1 246 ? -13.856 -2.742 34.953 1.00 86.69 246 ILE A N 1
ATOM 1863 C CA . ILE A 1 246 ? -15.087 -3.272 34.356 1.00 86.69 246 ILE A CA 1
ATOM 1864 C C . ILE A 1 246 ? -15.070 -2.967 32.861 1.00 86.69 246 ILE A C 1
ATOM 1866 O O . ILE A 1 246 ? -15.037 -1.803 32.454 1.00 86.69 246 ILE A O 1
ATOM 1870 N N . HIS A 1 247 ? -15.132 -4.013 32.036 1.00 84.88 247 HIS A N 1
ATOM 1871 C CA . HIS A 1 247 ? -15.203 -3.895 30.583 1.00 84.88 247 HIS A CA 1
ATOM 1872 C C . HIS A 1 247 ? -16.636 -4.100 30.091 1.00 84.88 247 HIS A C 1
ATOM 1874 O O . HIS A 1 247 ? -17.267 -5.116 30.352 1.00 84.88 247 HIS A O 1
ATOM 1880 N N . MET A 1 248 ? -17.133 -3.153 29.304 1.00 87.31 248 MET A N 1
ATOM 1881 C CA . MET A 1 248 ? -18.424 -3.233 28.634 1.00 87.31 248 MET A CA 1
ATOM 1882 C C . MET A 1 248 ? -18.207 -3.282 27.127 1.00 87.31 248 MET A C 1
ATOM 1884 O O . MET A 1 248 ? -17.580 -2.396 26.543 1.00 87.31 248 MET A O 1
ATOM 1888 N N . SER A 1 249 ? -18.740 -4.317 26.484 1.00 84.50 249 SER A N 1
ATOM 1889 C CA . SER A 1 249 ? -18.673 -4.464 25.027 1.00 84.50 249 SER A CA 1
ATOM 1890 C C . SER A 1 249 ? -19.838 -3.757 24.329 1.00 84.50 249 SER A C 1
ATOM 1892 O O . SER A 1 249 ? -20.932 -3.650 24.882 1.00 84.50 249 SER A O 1
ATOM 1894 N N . GLY A 1 250 ? -19.652 -3.353 23.072 1.00 82.81 250 GLY A N 1
ATOM 1895 C CA . GLY A 1 250 ? -20.728 -2.813 22.235 1.00 82.81 250 GLY A CA 1
ATOM 1896 C C . GLY A 1 250 ? -21.845 -3.807 21.912 1.00 82.81 250 GLY A C 1
ATOM 1897 O O . GLY A 1 250 ? -22.900 -3.407 21.421 1.00 82.81 250 GLY A O 1
ATOM 1898 N N . ASN A 1 251 ? -21.645 -5.093 22.216 1.00 83.00 251 ASN A N 1
ATOM 1899 C CA . ASN A 1 251 ? -22.670 -6.129 22.109 1.00 83.00 251 ASN A CA 1
ATOM 1900 C C . ASN A 1 251 ? -23.641 -6.139 23.299 1.00 83.00 251 ASN A C 1
ATOM 1902 O O . ASN A 1 251 ? -24.632 -6.874 23.275 1.00 83.00 251 ASN A O 1
ATOM 1906 N N . THR A 1 252 ? -23.414 -5.301 24.312 1.00 85.81 252 THR A N 1
ATOM 1907 C CA . THR A 1 252 ? -24.385 -5.053 25.376 1.00 85.81 252 THR A CA 1
ATOM 1908 C C . THR A 1 252 ? -25.654 -4.426 24.804 1.00 85.81 252 THR A C 1
ATOM 1910 O O . THR A 1 252 ? -25.614 -3.475 24.019 1.00 85.81 252 THR A O 1
ATOM 1913 N N . ALA A 1 253 ? -26.813 -4.984 25.165 1.00 82.50 253 ALA A N 1
ATOM 1914 C CA . ALA A 1 253 ? -28.094 -4.394 24.801 1.00 82.50 253 ALA A CA 1
ATOM 1915 C C . ALA A 1 253 ? -28.136 -2.941 25.289 1.00 82.50 253 ALA A C 1
ATOM 1917 O O . ALA A 1 253 ? -27.739 -2.671 26.417 1.00 82.50 253 ALA A O 1
ATOM 1918 N N . TRP A 1 254 ? -28.600 -2.021 24.440 1.00 87.56 254 TRP A N 1
ATOM 1919 C CA . TRP A 1 254 ? -28.669 -0.595 24.775 1.00 87.56 254 TRP A CA 1
ATOM 1920 C C . TRP A 1 254 ? -27.316 0.037 25.149 1.00 87.56 254 TRP A C 1
ATOM 1922 O O . TRP A 1 254 ? -27.278 0.987 25.918 1.00 87.56 254 TRP A O 1
ATOM 1932 N N . TYR A 1 255 ? -26.205 -0.452 24.579 1.00 89.25 255 TYR A N 1
ATOM 1933 C CA . TYR A 1 255 ? -24.842 0.026 24.866 1.00 89.25 255 TYR A CA 1
ATOM 1934 C C . TYR A 1 255 ? -24.692 1.557 24.897 1.00 89.25 255 TYR A C 1
ATOM 1936 O O . TYR A 1 255 ? -24.112 2.097 25.837 1.00 89.25 255 TYR A O 1
ATOM 1944 N N . ASN A 1 256 ? -25.230 2.265 23.897 1.00 87.88 256 ASN A N 1
ATOM 1945 C CA . ASN A 1 256 ? -25.146 3.727 23.854 1.00 87.88 256 ASN A CA 1
ATOM 1946 C C . ASN A 1 256 ? -25.903 4.373 25.023 1.00 87.88 256 ASN A C 1
ATOM 1948 O O . ASN A 1 256 ? -25.352 5.265 25.662 1.00 87.88 256 ASN A O 1
ATOM 1952 N N . SER A 1 257 ? -27.117 3.903 25.329 1.00 88.06 257 SER A N 1
ATOM 1953 C CA . SER A 1 257 ? -27.906 4.402 26.459 1.00 88.06 257 SER A CA 1
ATOM 1954 C C . SER A 1 257 ? -27.246 4.114 27.803 1.00 88.06 257 SER A C 1
ATOM 1956 O O . SER A 1 257 ? -27.139 5.013 28.633 1.00 88.06 257 SER A O 1
ATOM 1958 N N . LEU A 1 258 ? -26.759 2.882 27.989 1.00 89.75 258 LEU A N 1
ATOM 1959 C CA . LEU A 1 258 ? -26.003 2.454 29.164 1.00 89.75 258 LEU A CA 1
ATOM 1960 C C . LEU A 1 258 ? -24.813 3.388 29.397 1.00 89.75 258 LEU A C 1
ATOM 1962 O O . LEU A 1 258 ? -24.641 3.912 30.492 1.00 89.75 258 LEU A O 1
ATOM 1966 N N . ARG A 1 259 ? -24.028 3.663 28.349 1.00 89.94 259 ARG A N 1
ATOM 1967 C CA . ARG A 1 259 ? -22.904 4.599 28.425 1.00 89.94 259 ARG A CA 1
ATOM 1968 C C . ARG A 1 259 ? -23.361 5.998 28.836 1.00 89.94 259 ARG A C 1
ATOM 1970 O O . ARG A 1 259 ? -22.752 6.576 29.726 1.00 89.94 259 ARG A O 1
ATOM 1977 N N . THR A 1 260 ? -24.404 6.541 28.207 1.00 89.19 260 THR A N 1
ATOM 1978 C CA . THR A 1 260 ? -24.923 7.880 28.536 1.00 89.19 260 THR A CA 1
ATOM 1979 C C . THR A 1 260 ? -25.374 7.968 29.994 1.00 89.19 260 THR A C 1
ATOM 1981 O O . THR A 1 260 ? -25.098 8.958 30.660 1.00 89.19 260 THR A O 1
ATOM 1984 N N . GLN A 1 261 ? -26.010 6.921 30.519 1.00 88.69 261 GLN A N 1
ATOM 1985 C CA . GLN A 1 261 ? -26.419 6.872 31.925 1.00 88.69 261 GLN A CA 1
ATOM 1986 C C . GLN A 1 261 ? -25.237 6.775 32.880 1.00 88.69 261 GLN A C 1
ATOM 1988 O O . GLN A 1 261 ? -25.240 7.442 33.908 1.00 88.69 261 GLN A O 1
ATOM 1993 N N . ILE A 1 262 ? -24.217 5.989 32.530 1.00 90.31 262 ILE A N 1
ATOM 1994 C CA . ILE A 1 262 ? -22.975 5.934 33.301 1.00 90.31 262 ILE A CA 1
ATOM 1995 C C . ILE A 1 262 ? -22.334 7.321 33.325 1.00 90.31 262 ILE A C 1
ATOM 1997 O O . ILE A 1 262 ? -22.053 7.814 34.407 1.00 90.31 262 ILE A O 1
ATOM 2001 N N . MET A 1 263 ? -22.187 7.987 32.170 1.00 89.62 263 MET A N 1
ATOM 2002 C CA . MET A 1 263 ? -21.639 9.352 32.089 1.00 89.62 263 MET A CA 1
ATOM 2003 C C . MET A 1 263 ? -22.379 10.340 32.990 1.00 89.62 263 MET A C 1
ATOM 2005 O O . MET A 1 263 ? -21.738 11.155 33.641 1.00 89.62 263 MET A O 1
ATOM 2009 N N . ALA A 1 264 ? -23.710 10.255 33.041 1.00 89.38 264 ALA A N 1
ATOM 2010 C CA . ALA A 1 264 ? -24.534 11.155 33.843 1.00 89.38 264 ALA A CA 1
ATOM 2011 C C . ALA A 1 264 ? -24.378 10.952 35.362 1.00 89.38 264 ALA A C 1
ATOM 2013 O O . ALA A 1 264 ? -24.696 11.858 36.124 1.00 89.38 264 ALA A O 1
ATOM 2014 N N . ARG A 1 265 ? -23.905 9.778 35.804 1.00 90.38 265 ARG A N 1
ATOM 2015 C CA . ARG A 1 265 ? -23.741 9.415 37.224 1.00 90.38 265 ARG A CA 1
ATOM 2016 C C . ARG A 1 265 ? -22.278 9.415 37.685 1.00 90.38 265 ARG A C 1
ATOM 2018 O O . ARG A 1 265 ? -22.000 9.053 38.825 1.00 90.38 265 ARG A O 1
ATOM 2025 N N . LEU A 1 266 ? -21.336 9.788 36.816 1.00 89.56 266 LEU A N 1
ATOM 2026 C CA . LEU A 1 266 ? -19.922 9.840 37.181 1.00 89.56 266 LEU A CA 1
ATOM 2027 C C . LEU A 1 266 ? -19.627 11.001 38.142 1.00 89.56 266 LEU A C 1
ATOM 2029 O O . LEU A 1 266 ? -20.188 12.087 37.983 1.00 89.56 266 LEU A O 1
ATOM 2033 N N . PRO A 1 267 ? -18.680 10.822 39.081 1.00 90.62 267 PRO A N 1
ATOM 2034 C CA . PRO A 1 267 ? -18.144 11.929 39.858 1.00 90.62 267 PRO A CA 1
ATOM 2035 C C . PRO A 1 267 ? -17.550 13.010 38.943 1.00 90.62 267 PRO A C 1
ATOM 2037 O O . PRO A 1 267 ? -16.878 12.673 37.965 1.00 90.62 267 PRO A O 1
ATOM 2040 N N . PRO A 1 268 ? -17.676 14.306 39.279 1.00 86.88 268 PRO A N 1
ATOM 2041 C CA . PRO A 1 268 ? -17.094 15.390 38.480 1.00 86.88 268 PRO A CA 1
ATOM 2042 C C . PRO A 1 268 ? -15.557 15.327 38.406 1.00 86.88 268 PRO A C 1
ATOM 2044 O O . PRO A 1 268 ? -14.959 15.853 37.472 1.00 86.88 268 PRO A O 1
ATOM 2047 N N . ALA A 1 269 ? -14.910 14.655 39.365 1.00 87.75 269 ALA A N 1
ATOM 2048 C CA . ALA A 1 269 ? -13.466 14.418 39.373 1.00 87.75 269 ALA A CA 1
ATOM 2049 C C . ALA A 1 269 ? -13.017 13.261 38.453 1.00 87.75 269 ALA A C 1
ATOM 2051 O O . ALA A 1 269 ? -11.814 13.087 38.231 1.00 87.75 269 ALA A O 1
ATOM 2052 N N . ALA A 1 270 ? -13.948 12.456 37.925 1.00 88.94 270 ALA A N 1
ATOM 2053 C CA . ALA A 1 270 ? -13.619 11.304 37.098 1.00 88.94 270 ALA A CA 1
ATOM 2054 C C . ALA A 1 270 ? -13.057 11.744 35.738 1.00 88.94 270 ALA A C 1
ATOM 2056 O O . ALA A 1 270 ? -13.658 12.522 34.996 1.00 88.94 270 ALA A O 1
ATOM 2057 N N . ARG A 1 271 ? -11.888 11.213 35.369 1.00 89.00 271 ARG A N 1
ATOM 2058 C CA . ARG A 1 271 ? -11.253 11.523 34.085 1.00 89.00 271 ARG A CA 1
ATOM 2059 C C . ARG A 1 271 ? -11.945 10.773 32.956 1.00 89.00 271 ARG A C 1
ATOM 2061 O O . ARG A 1 271 ? -12.000 9.544 32.953 1.00 89.00 271 ARG A O 1
ATOM 2068 N N . HIS A 1 272 ? -12.375 11.513 31.945 1.00 89.81 272 HIS A N 1
ATOM 2069 C CA . HIS A 1 272 ? -12.964 10.961 30.732 1.00 89.81 272 HIS A CA 1
ATOM 2070 C C . HIS A 1 272 ? -11.953 10.983 29.579 1.00 89.81 272 HIS A C 1
ATOM 2072 O O . HIS A 1 272 ? -11.357 12.021 29.282 1.00 89.81 272 HIS A O 1
ATOM 2078 N N . ARG A 1 273 ? -11.733 9.833 28.930 1.00 89.31 273 ARG A N 1
ATOM 2079 C CA . ARG A 1 273 ? -10.859 9.715 27.751 1.00 89.31 273 ARG A CA 1
ATOM 2080 C C . ARG A 1 273 ? -11.571 9.006 26.605 1.00 89.31 273 ARG A C 1
ATOM 2082 O O . ARG A 1 273 ? -11.909 7.830 26.713 1.00 89.31 273 ARG A O 1
ATOM 2089 N N . ASP A 1 274 ? -11.713 9.714 25.488 1.00 89.19 274 ASP A N 1
ATOM 2090 C CA . ASP A 1 274 ? -12.320 9.191 24.267 1.00 89.19 274 ASP A CA 1
ATOM 2091 C C . ASP A 1 274 ? -11.248 8.754 23.254 1.00 89.19 274 ASP A C 1
ATOM 2093 O O . ASP A 1 274 ? -10.441 9.558 22.786 1.00 89.19 274 ASP A O 1
ATOM 2097 N N . PHE A 1 275 ? -11.251 7.468 22.911 1.00 87.94 275 PHE A N 1
ATOM 2098 C CA . PHE A 1 275 ? -10.430 6.858 21.862 1.00 87.94 275 PHE A CA 1
ATOM 2099 C C . PHE A 1 275 ? -11.249 6.445 20.634 1.00 87.94 275 PHE A C 1
ATOM 2101 O O . PHE A 1 275 ? -10.764 5.716 19.764 1.00 87.94 275 PHE A O 1
ATOM 2108 N N . SER A 1 276 ? -12.502 6.881 20.563 1.00 88.06 276 SER A N 1
ATOM 2109 C CA . SER A 1 276 ? -13.385 6.620 19.440 1.00 88.06 276 SER A CA 1
ATOM 2110 C C . SER A 1 276 ? -12.879 7.312 18.187 1.00 88.06 276 SER A C 1
ATOM 2112 O O . SER A 1 276 ? -12.327 8.412 18.227 1.00 88.06 276 SER A O 1
ATOM 2114 N N . PHE A 1 277 ? -13.098 6.678 17.043 1.00 86.62 277 PHE A N 1
ATOM 2115 C CA . PHE A 1 277 ? -12.800 7.299 15.764 1.00 86.62 277 PHE A CA 1
ATOM 2116 C C . PHE A 1 277 ? -13.840 6.919 14.719 1.00 86.62 277 PHE A C 1
ATOM 2118 O O . PHE A 1 277 ? -14.428 5.836 14.739 1.00 86.62 277 PHE A O 1
ATOM 2125 N N . ARG A 1 278 ? -14.063 7.856 13.800 1.00 88.31 278 ARG A N 1
ATOM 2126 C CA . ARG A 1 278 ? -14.875 7.657 12.603 1.00 88.31 278 ARG A CA 1
ATOM 2127 C C . ARG A 1 278 ? -13.922 7.381 11.446 1.00 88.31 278 ARG A C 1
ATOM 2129 O O . ARG A 1 278 ? -12.902 8.060 11.357 1.00 88.31 278 ARG A O 1
ATOM 2136 N N . LEU A 1 279 ? -14.203 6.399 10.592 1.00 82.06 279 LEU A N 1
ATOM 2137 C CA . LEU A 1 279 ? -13.340 6.124 9.440 1.00 82.06 279 LEU A CA 1
ATOM 2138 C C . LEU A 1 279 ? -13.403 7.303 8.460 1.00 82.06 279 LEU A C 1
ATOM 2140 O O . LEU A 1 279 ? -12.436 8.057 8.347 1.00 82.06 279 LEU A O 1
ATOM 2144 N N . LEU A 1 280 ? -14.567 7.520 7.839 1.00 79.56 280 LEU A N 1
ATOM 2145 C CA . LEU A 1 280 ? -14.734 8.494 6.753 1.00 79.56 280 LEU A CA 1
ATOM 2146 C C . LEU A 1 280 ? -14.715 9.953 7.240 1.00 79.56 280 LEU A C 1
ATOM 2148 O O . LEU A 1 280 ? -14.079 10.805 6.630 1.00 79.56 280 LEU A O 1
ATOM 2152 N N . TYR A 1 281 ? -15.327 10.239 8.391 1.00 85.12 281 TYR A N 1
ATOM 2153 C CA . TYR A 1 281 ? -15.370 11.586 8.982 1.00 85.12 281 TYR A CA 1
ATOM 2154 C C . TYR A 1 281 ? -14.190 11.844 9.929 1.00 85.12 281 TYR A C 1
ATOM 2156 O O . TYR A 1 281 ? -14.369 12.202 11.094 1.00 85.12 281 TYR A O 1
ATOM 2164 N N . SER A 1 282 ? -12.970 11.607 9.455 1.00 88.94 282 SER A N 1
ATOM 2165 C CA . SER A 1 282 ? -11.733 11.904 10.187 1.00 88.94 282 SER A CA 1
ATOM 2166 C C . SER A 1 282 ? -10.716 12.590 9.286 1.00 88.94 282 SER A C 1
ATOM 2168 O O . SER A 1 282 ? -10.842 12.536 8.069 1.00 88.94 282 SER A O 1
ATOM 2170 N N . ARG A 1 283 ? -9.657 13.181 9.862 1.00 91.25 283 ARG A N 1
ATOM 2171 C CA . ARG A 1 283 ? -8.539 13.743 9.075 1.00 91.25 283 ARG A CA 1
ATOM 2172 C C . ARG A 1 283 ? -7.947 12.718 8.097 1.00 91.25 283 ARG A C 1
ATOM 2174 O O . ARG A 1 283 ? -7.612 13.074 6.977 1.00 91.25 283 ARG A O 1
ATOM 2181 N N . MET A 1 284 ? -7.878 11.447 8.502 1.00 90.81 284 MET A N 1
ATOM 2182 C CA . MET A 1 284 ? -7.422 10.354 7.635 1.00 90.81 284 MET A CA 1
ATOM 2183 C C . MET A 1 284 ? -8.452 9.987 6.562 1.00 90.81 284 MET A C 1
ATOM 2185 O O . MET A 1 284 ? -8.064 9.638 5.456 1.00 90.81 284 MET A O 1
ATOM 2189 N N . GLY A 1 285 ? -9.749 10.107 6.859 1.00 88.88 285 GLY A N 1
ATOM 2190 C CA . GLY A 1 285 ? -10.817 9.907 5.873 1.00 88.88 285 GLY A CA 1
ATOM 2191 C C . GLY A 1 285 ? -10.850 11.006 4.820 1.00 88.88 285 GLY A C 1
ATOM 2192 O O . GLY A 1 285 ? -10.963 10.706 3.638 1.00 88.88 285 GLY A O 1
ATOM 2193 N N . VAL A 1 286 ? -10.644 12.259 5.235 1.00 91.00 286 VAL A N 1
ATOM 2194 C CA . VAL A 1 286 ? -10.475 13.397 4.322 1.00 91.00 286 VAL A CA 1
ATOM 2195 C C . VAL A 1 286 ? -9.235 13.203 3.450 1.00 91.00 286 VAL A C 1
ATOM 2197 O O . VAL A 1 286 ? -9.337 13.351 2.241 1.00 91.00 286 VAL A O 1
ATOM 2200 N N . LEU A 1 287 ? -8.093 12.808 4.028 1.00 91.81 287 LEU A N 1
ATOM 2201 C CA . LEU A 1 287 ? -6.883 12.498 3.257 1.00 91.81 287 LEU A CA 1
ATOM 2202 C C . LEU A 1 287 ? -7.135 11.392 2.223 1.00 91.81 287 LEU A C 1
ATOM 2204 O O . LEU A 1 287 ? -6.778 11.555 1.061 1.00 91.81 287 LEU A O 1
ATOM 2208 N N . TYR A 1 288 ? -7.784 10.297 2.625 1.00 89.56 288 TYR A N 1
ATOM 2209 C CA . TYR A 1 288 ? -8.128 9.193 1.728 1.00 89.56 288 TYR A CA 1
ATOM 2210 C C . TYR A 1 288 ? -9.046 9.655 0.584 1.00 89.56 288 TYR A C 1
ATOM 2212 O O . TYR A 1 288 ? -8.768 9.380 -0.580 1.00 89.56 288 TYR A O 1
ATOM 2220 N N . ALA A 1 289 ? -10.101 10.417 0.895 1.00 87.88 289 ALA A N 1
ATOM 2221 C CA . ALA A 1 289 ? -11.038 10.942 -0.098 1.00 87.88 289 ALA A CA 1
ATOM 2222 C C . ALA A 1 289 ? -10.378 11.941 -1.061 1.00 87.88 289 ALA A C 1
ATOM 2224 O O . ALA A 1 289 ? -10.565 11.834 -2.270 1.00 87.88 289 ALA A O 1
ATOM 2225 N N . LEU A 1 290 ? -9.561 12.868 -0.549 1.00 91.31 290 LEU A N 1
ATOM 2226 C CA . LEU A 1 290 ? -8.787 13.799 -1.376 1.00 91.31 290 LEU A CA 1
ATOM 2227 C C . LEU A 1 290 ? -7.800 13.061 -2.280 1.00 91.31 290 LEU A C 1
ATOM 2229 O O . LEU A 1 290 ? -7.621 13.461 -3.423 1.00 91.31 290 LEU A O 1
ATOM 2233 N N . THR A 1 291 ? -7.207 11.968 -1.797 1.00 89.81 291 THR A N 1
ATOM 2234 C CA . THR A 1 291 ? -6.292 11.143 -2.595 1.00 89.81 291 THR A CA 1
ATOM 2235 C C . THR A 1 291 ? -7.030 10.419 -3.720 1.00 89.81 291 THR A C 1
ATOM 2237 O O . THR A 1 291 ? -6.552 10.385 -4.849 1.00 89.81 291 THR A O 1
ATOM 2240 N N . LEU A 1 292 ? -8.220 9.872 -3.450 1.00 84.12 292 LEU A N 1
ATOM 2241 C CA . LEU A 1 292 ? -9.058 9.284 -4.498 1.00 84.12 292 LEU A CA 1
ATOM 2242 C C . LEU A 1 292 ? -9.452 10.326 -5.549 1.00 84.12 292 LEU A C 1
ATOM 2244 O O . LEU A 1 292 ? -9.316 10.066 -6.741 1.00 84.12 292 LEU A O 1
ATOM 2248 N N . LEU A 1 293 ? -9.870 11.519 -5.115 1.00 84.50 293 LEU A N 1
ATOM 2249 C CA . LEU A 1 293 ? -10.179 12.625 -6.022 1.00 84.50 293 LEU A CA 1
ATOM 2250 C C . LEU A 1 293 ? -8.953 13.059 -6.831 1.00 84.50 293 LEU A C 1
ATOM 2252 O O . LEU A 1 293 ? -9.079 13.297 -8.028 1.00 84.50 293 LEU A O 1
ATOM 2256 N N . SER A 1 294 ? -7.766 13.124 -6.217 1.00 84.25 294 SER A N 1
ATOM 2257 C CA . SER A 1 294 ? -6.538 13.486 -6.930 1.00 84.25 294 SER A CA 1
ATOM 2258 C C . SER A 1 294 ? -6.128 12.427 -7.945 1.00 84.25 294 SER A C 1
ATOM 2260 O O . SER A 1 294 ? -5.683 12.778 -9.029 1.00 84.25 294 SER A O 1
ATOM 2262 N N . LEU A 1 295 ? -6.292 11.141 -7.621 1.00 79.69 295 LEU A N 1
ATOM 2263 C CA . LEU A 1 295 ? -5.995 10.048 -8.546 1.00 79.69 295 LEU A CA 1
ATOM 2264 C C . LEU A 1 295 ? -6.982 10.022 -9.718 1.00 79.69 295 LEU A C 1
ATOM 2266 O O . LEU A 1 295 ? -6.566 9.820 -10.854 1.00 79.69 295 LEU A O 1
ATOM 2270 N N . TRP A 1 296 ? -8.262 10.297 -9.461 1.00 76.62 296 TRP A N 1
ATOM 2271 C CA . TRP A 1 296 ? -9.270 10.442 -10.511 1.00 76.62 296 TRP A CA 1
ATOM 2272 C C . TRP A 1 296 ? -8.986 11.647 -11.417 1.00 76.62 296 TRP A C 1
ATOM 2274 O O . TRP A 1 296 ? -8.975 11.518 -12.638 1.00 76.62 296 TRP A O 1
ATOM 2284 N N . ALA A 1 297 ? -8.668 12.806 -10.832 1.00 77.62 297 ALA A N 1
ATOM 2285 C CA . ALA A 1 297 ? -8.260 13.987 -11.589 1.00 77.62 297 ALA A CA 1
ATOM 2286 C C . ALA A 1 297 ? -6.983 13.731 -12.406 1.00 77.62 297 ALA A C 1
ATOM 2288 O O . ALA A 1 297 ? -6.886 14.172 -13.546 1.00 77.62 297 ALA A O 1
ATOM 2289 N N . PHE A 1 298 ? -6.022 12.988 -11.851 1.00 74.81 298 PHE A N 1
ATOM 2290 C CA . PHE A 1 298 ? -4.807 12.584 -12.553 1.00 74.81 298 PHE A CA 1
ATOM 2291 C C . PHE A 1 298 ? -5.112 11.685 -13.757 1.00 74.81 298 PHE A C 1
ATOM 2293 O O . PHE A 1 298 ? -4.571 11.922 -14.833 1.00 74.81 298 PHE A O 1
ATOM 2300 N N . ALA A 1 299 ? -5.994 10.692 -13.603 1.00 70.06 299 ALA A N 1
ATOM 2301 C CA . ALA A 1 299 ? -6.414 9.823 -14.702 1.00 70.06 299 ALA A CA 1
ATOM 2302 C C . ALA A 1 299 ? -7.101 10.623 -15.824 1.00 70.06 299 ALA A C 1
ATOM 2304 O O . ALA A 1 299 ? -6.736 10.484 -16.990 1.00 70.06 299 ALA A O 1
ATOM 2305 N N . LEU A 1 300 ? -8.010 11.540 -15.468 1.00 71.75 300 LEU A N 1
ATOM 2306 C CA . LEU A 1 300 ? -8.641 12.451 -16.428 1.00 71.75 300 LEU A CA 1
ATOM 2307 C C . LEU A 1 300 ? -7.618 13.342 -17.143 1.00 71.75 300 LEU A C 1
ATOM 2309 O O . LEU A 1 300 ? -7.666 13.479 -18.363 1.00 71.75 300 LEU A O 1
ATOM 2313 N N . LEU A 1 301 ? -6.672 13.935 -16.409 1.00 68.44 301 LEU A N 1
ATOM 2314 C CA . LEU A 1 301 ? -5.609 14.745 -17.007 1.00 68.44 301 LEU A CA 1
ATOM 2315 C C . LEU A 1 301 ? -4.741 13.920 -17.960 1.00 68.44 301 LEU A C 1
ATOM 2317 O O . LEU A 1 301 ? -4.411 14.407 -19.036 1.00 68.44 301 LEU A O 1
ATOM 2321 N N . GLY A 1 302 ? -4.412 12.677 -17.601 1.00 63.50 302 GLY A N 1
ATOM 2322 C CA . GLY A 1 302 ? -3.669 11.760 -18.463 1.00 63.50 302 GLY A CA 1
ATOM 2323 C C . GLY A 1 302 ? -4.408 11.428 -19.759 1.00 63.50 302 GLY A C 1
ATOM 2324 O O . GLY A 1 302 ? -3.775 11.334 -20.804 1.00 63.50 302 GLY A O 1
ATOM 2325 N N . GLN A 1 303 ? -5.738 11.318 -19.710 1.00 68.62 303 GLN A N 1
ATOM 2326 C CA . GLN A 1 303 ? -6.569 11.042 -20.882 1.00 68.62 303 GLN A CA 1
ATOM 2327 C C . GLN A 1 303 ? -6.734 12.263 -21.799 1.00 68.62 303 GLN A C 1
ATOM 2329 O O . GLN A 1 303 ? -6.615 12.138 -23.016 1.00 68.62 303 GLN A O 1
ATOM 2334 N N . PHE A 1 304 ? -7.034 13.437 -21.237 1.00 71.19 304 PHE A N 1
ATOM 2335 C CA . PHE A 1 304 ? -7.395 14.622 -22.028 1.00 71.19 304 PHE A CA 1
ATOM 2336 C C . PHE A 1 304 ? -6.208 15.522 -22.374 1.00 71.19 304 PHE A C 1
ATOM 2338 O O . PHE A 1 304 ? -6.197 16.138 -23.437 1.00 71.19 304 PHE A O 1
ATOM 2345 N N . SER A 1 305 ? -5.208 15.600 -21.496 1.00 73.50 305 SER A N 1
ATOM 2346 C CA . SER A 1 305 ? -4.052 16.488 -21.644 1.00 73.50 305 SER A CA 1
ATOM 2347 C C . SER A 1 305 ? -2.761 15.812 -21.161 1.00 73.50 305 SER A C 1
ATOM 2349 O O . SER A 1 305 ? -2.166 16.276 -20.180 1.00 73.50 305 SER A O 1
ATOM 2351 N N . PRO A 1 306 ? -2.269 14.766 -21.859 1.00 66.62 306 PRO A N 1
ATOM 2352 C CA . PRO A 1 306 ? -1.077 14.017 -21.447 1.00 66.62 306 PRO A CA 1
ATOM 2353 C C . PRO A 1 306 ? 0.140 14.909 -21.157 1.00 66.62 306 PRO A C 1
ATOM 2355 O O . PRO A 1 306 ? 0.886 14.656 -20.211 1.00 66.62 306 PRO A O 1
ATOM 2358 N N . HIS A 1 307 ? 0.299 16.002 -21.916 1.00 72.25 307 HIS A N 1
ATOM 2359 C CA . HIS A 1 307 ? 1.425 16.926 -21.766 1.00 72.25 307 HIS A CA 1
ATOM 2360 C C . HIS A 1 307 ? 1.504 17.577 -20.372 1.00 72.25 307 HIS A C 1
ATOM 2362 O O . HIS A 1 307 ? 2.604 17.783 -19.865 1.00 72.25 307 HIS A O 1
ATOM 2368 N N . LEU A 1 308 ? 0.364 17.861 -19.723 1.00 72.44 308 LEU A N 1
ATOM 2369 C CA . LEU A 1 308 ? 0.332 18.478 -18.388 1.00 72.44 308 LEU A CA 1
ATOM 2370 C C . LEU A 1 308 ? 0.854 17.522 -17.317 1.00 72.44 308 LEU A C 1
ATOM 2372 O O . LEU A 1 308 ? 1.430 17.946 -16.318 1.00 72.44 308 LEU A O 1
ATOM 2376 N N . VAL A 1 309 ? 0.647 16.222 -17.521 1.00 71.06 309 VAL A N 1
ATOM 2377 C CA . VAL A 1 309 ? 1.077 15.184 -16.585 1.00 71.06 309 VAL A CA 1
ATOM 2378 C C . VAL A 1 309 ? 2.589 14.958 -16.683 1.00 71.06 309 VAL A C 1
ATOM 2380 O O . VAL A 1 309 ? 3.247 14.679 -15.677 1.00 71.06 309 VAL A O 1
ATOM 2383 N N . THR A 1 310 ? 3.151 15.121 -17.881 1.00 70.19 310 THR A N 1
ATOM 2384 C CA . THR A 1 310 ? 4.582 14.944 -18.156 1.00 70.19 310 THR A CA 1
ATOM 2385 C C . THR A 1 310 ? 5.406 16.212 -17.960 1.00 70.19 310 THR A C 1
ATOM 2387 O O . THR A 1 310 ? 6.617 16.115 -17.787 1.00 70.19 310 THR A O 1
ATOM 2390 N N . GLN A 1 311 ? 4.782 17.392 -17.957 1.00 78.31 311 GLN A N 1
ATOM 2391 C CA . GLN A 1 311 ? 5.491 18.654 -17.782 1.00 78.31 311 GLN A CA 1
ATOM 2392 C C . GLN A 1 311 ? 6.182 18.723 -16.413 1.00 78.31 311 GLN A C 1
ATOM 2394 O O . GLN A 1 311 ? 5.612 18.379 -15.373 1.00 78.31 311 GLN A O 1
ATOM 2399 N N . ILE A 1 312 ? 7.432 19.185 -16.423 1.00 81.50 312 ILE A N 1
ATOM 2400 C CA . ILE A 1 312 ? 8.220 19.400 -15.212 1.00 81.50 312 ILE A CA 1
ATOM 2401 C C . ILE A 1 312 ? 7.606 20.558 -14.415 1.00 81.50 312 ILE A C 1
ATOM 2403 O O . ILE A 1 312 ? 7.374 21.644 -14.947 1.00 81.50 312 ILE A O 1
ATOM 2407 N N . ILE A 1 313 ? 7.366 20.331 -13.124 1.00 87.56 313 ILE A N 1
ATOM 2408 C CA . ILE A 1 313 ? 6.850 21.337 -12.197 1.00 87.56 313 ILE A CA 1
ATOM 2409 C C . ILE A 1 313 ? 7.919 22.428 -12.023 1.00 87.56 313 ILE A C 1
ATOM 2411 O O . ILE A 1 313 ? 9.056 22.099 -11.654 1.00 87.56 313 ILE A O 1
ATOM 2415 N N . PRO A 1 314 ? 7.576 23.716 -12.229 1.00 87.31 314 PRO A N 1
ATOM 2416 C CA . PRO A 1 314 ? 8.522 24.821 -12.120 1.00 87.31 314 PRO A CA 1
ATOM 2417 C C . PRO A 1 314 ? 9.327 24.792 -10.816 1.00 87.31 314 PRO A C 1
ATOM 2419 O O . PRO A 1 314 ? 8.773 24.636 -9.729 1.00 87.31 314 PRO A O 1
ATOM 2422 N N . GLY A 1 315 ? 10.649 24.941 -10.928 1.00 86.25 315 GLY A N 1
ATOM 2423 C CA . GLY A 1 315 ? 11.568 24.930 -9.784 1.00 86.25 315 GLY A CA 1
ATOM 2424 C C . GLY A 1 315 ? 11.923 23.541 -9.243 1.00 86.25 315 GLY A C 1
ATOM 2425 O O . GLY A 1 315 ? 12.668 23.447 -8.271 1.00 86.25 315 GLY A O 1
ATOM 2426 N N . THR A 1 316 ? 11.442 22.458 -9.859 1.00 90.44 316 THR A N 1
ATOM 2427 C CA . THR A 1 316 ? 11.751 21.086 -9.431 1.00 90.44 316 THR A CA 1
ATOM 2428 C C . THR A 1 316 ? 12.154 20.205 -10.620 1.00 90.44 316 THR A C 1
ATOM 2430 O O . THR A 1 316 ? 11.870 20.562 -11.759 1.00 90.44 316 THR A O 1
ATOM 2433 N N . PRO A 1 317 ? 12.813 19.052 -10.400 1.00 83.31 317 PRO A N 1
ATOM 2434 C CA . PRO A 1 317 ? 13.041 18.061 -11.455 1.00 83.31 317 PRO A CA 1
ATOM 2435 C C . PRO A 1 317 ? 11.854 17.100 -11.652 1.00 83.31 317 PRO A C 1
ATOM 2437 O O . PRO A 1 317 ? 11.974 16.138 -12.401 1.00 83.31 317 PRO A O 1
ATOM 2440 N N . TYR A 1 318 ? 10.735 17.307 -10.951 1.00 86.06 318 TYR A N 1
ATOM 2441 C CA . TYR A 1 318 ? 9.622 16.362 -10.906 1.00 86.06 318 TYR A CA 1
ATOM 2442 C C . TYR A 1 318 ? 8.487 16.803 -11.825 1.00 86.06 318 TYR A C 1
ATOM 2444 O O . TYR A 1 318 ? 8.102 17.967 -11.825 1.00 86.06 318 TYR A O 1
ATOM 2452 N N . SER A 1 319 ? 7.904 15.861 -12.557 1.00 81.62 319 SER A N 1
ATOM 2453 C CA . SER A 1 319 ? 6.595 16.001 -13.204 1.00 81.62 319 SER A CA 1
ATOM 2454 C C . SER A 1 319 ? 5.489 15.383 -12.345 1.00 81.62 319 SER A C 1
ATOM 2456 O O . SER A 1 319 ? 5.768 14.616 -11.416 1.00 81.62 319 SER A O 1
ATOM 2458 N N . LEU A 1 320 ? 4.219 15.650 -12.662 1.00 77.94 320 LEU A N 1
ATOM 2459 C CA . LEU A 1 320 ? 3.101 14.980 -11.984 1.00 77.94 320 LEU A CA 1
ATOM 2460 C C . LEU A 1 320 ? 3.180 13.453 -12.153 1.00 77.94 320 LEU A C 1
ATOM 2462 O O . LEU A 1 320 ? 2.964 12.723 -11.186 1.00 77.94 320 LEU A O 1
ATOM 2466 N N . ALA A 1 321 ? 3.579 12.974 -13.336 1.00 73.56 321 ALA A N 1
ATOM 2467 C CA . ALA A 1 321 ? 3.850 11.560 -13.602 1.00 73.56 321 ALA A CA 1
ATOM 2468 C C . ALA A 1 321 ? 4.891 10.964 -12.642 1.00 73.56 321 ALA A C 1
ATOM 2470 O O . ALA A 1 321 ? 4.717 9.858 -12.138 1.00 73.56 321 ALA A O 1
ATOM 2471 N N . SER A 1 322 ? 5.958 11.709 -12.345 1.00 76.69 322 SER A N 1
ATOM 2472 C CA . SER A 1 322 ? 7.024 11.246 -11.448 1.00 76.69 322 SER A CA 1
ATOM 2473 C C . SER A 1 322 ? 6.607 11.184 -9.970 1.00 76.69 322 SER A C 1
ATOM 2475 O O . SER A 1 322 ? 7.185 10.439 -9.181 1.00 76.69 322 SER A O 1
ATOM 2477 N N . LEU A 1 323 ? 5.585 11.951 -9.580 1.00 83.94 323 LEU A N 1
ATOM 2478 C CA . LEU A 1 323 ? 5.043 11.950 -8.219 1.00 83.94 323 LEU A CA 1
ATOM 2479 C C . LEU A 1 323 ? 3.938 10.910 -8.025 1.00 83.94 323 LEU A C 1
ATOM 2481 O O . LEU A 1 323 ? 3.584 10.599 -6.887 1.00 83.94 323 LEU A O 1
ATOM 2485 N N . TYR A 1 324 ? 3.423 10.351 -9.119 1.00 76.31 324 TYR A N 1
ATOM 2486 C CA . TYR A 1 324 ? 2.298 9.429 -9.126 1.00 76.31 324 TYR A CA 1
ATOM 2487 C C . TYR A 1 324 ? 2.450 8.242 -8.164 1.00 76.31 324 TYR A C 1
ATOM 2489 O O . TYR A 1 324 ? 1.504 7.998 -7.408 1.00 76.31 324 TYR A O 1
ATOM 2497 N N . PRO A 1 325 ? 3.611 7.549 -8.073 1.00 78.06 325 PRO A N 1
ATOM 2498 C CA . PRO A 1 325 ? 3.776 6.493 -7.083 1.00 78.06 325 PRO A CA 1
ATOM 2499 C C . PRO A 1 325 ? 3.513 7.010 -5.670 1.00 78.06 325 PRO A C 1
ATOM 2501 O O . PRO A 1 325 ? 2.746 6.405 -4.943 1.00 78.06 325 PRO A O 1
ATOM 2504 N N . TYR A 1 326 ? 4.032 8.179 -5.294 1.00 85.56 326 TYR A N 1
ATOM 2505 C CA . TYR A 1 326 ? 3.886 8.719 -3.941 1.00 85.56 326 TYR A CA 1
ATOM 2506 C C . TYR A 1 326 ? 2.455 9.125 -3.580 1.00 85.56 326 TYR A C 1
ATOM 2508 O O . TYR A 1 326 ? 2.106 9.087 -2.399 1.00 85.56 326 TYR A O 1
ATOM 2516 N N . VAL A 1 327 ? 1.603 9.455 -4.556 1.00 83.81 327 VAL A N 1
ATOM 2517 C CA . VAL A 1 327 ? 0.193 9.806 -4.303 1.00 83.81 327 VAL A CA 1
ATOM 2518 C C . VAL A 1 327 ? -0.538 8.658 -3.599 1.00 83.81 327 VAL A C 1
ATOM 2520 O O . VAL A 1 327 ? -1.321 8.890 -2.677 1.00 83.81 327 VAL A O 1
ATOM 2523 N N . TYR A 1 328 ? -0.202 7.403 -3.914 1.00 82.50 328 TYR A N 1
ATOM 2524 C CA . TYR A 1 328 ? -0.792 6.228 -3.264 1.00 82.50 328 TYR A CA 1
ATOM 2525 C C . TYR A 1 328 ? -0.481 6.114 -1.765 1.00 82.50 328 TYR A C 1
ATOM 2527 O O . TYR A 1 328 ? -1.180 5.385 -1.054 1.00 82.50 328 TYR A O 1
ATOM 2535 N N . LEU A 1 329 ? 0.502 6.858 -1.237 1.00 87.50 329 LEU A N 1
ATOM 2536 C CA . LEU A 1 329 ? 0.703 6.961 0.215 1.00 87.50 329 LEU A CA 1
ATOM 2537 C C . LEU A 1 329 ? -0.541 7.515 0.918 1.00 87.50 329 LEU A C 1
ATOM 2539 O O . LEU A 1 329 ? -0.855 7.094 2.034 1.00 87.50 329 LEU A O 1
ATOM 2543 N N . GLY A 1 330 ? -1.291 8.393 0.247 1.00 88.06 330 GLY A N 1
ATOM 2544 C CA . GLY A 1 330 ? -2.562 8.915 0.734 1.00 88.06 330 GLY A CA 1
ATOM 2545 C C . GLY A 1 330 ? -3.675 7.864 0.830 1.00 88.06 330 GLY A C 1
ATOM 2546 O O . GLY A 1 330 ? -4.617 8.055 1.593 1.00 88.06 330 GLY A O 1
ATOM 2547 N N . LEU A 1 331 ? -3.546 6.715 0.150 1.00 86.19 331 LEU A N 1
ATOM 2548 C CA . LEU A 1 331 ? -4.440 5.561 0.320 1.00 86.19 331 LEU A CA 1
ATOM 2549 C C . LEU A 1 331 ? -3.916 4.574 1.372 1.00 86.19 331 LEU A C 1
ATOM 2551 O O . LEU A 1 331 ? -4.683 4.041 2.183 1.00 86.19 331 LEU A O 1
ATOM 2555 N N . SER A 1 332 ? -2.601 4.333 1.392 1.00 85.69 332 SER A N 1
ATOM 2556 C CA . SER A 1 332 ? -1.998 3.347 2.293 1.00 85.69 332 SER A CA 1
ATOM 2557 C C . SER A 1 332 ? -1.955 3.821 3.746 1.00 85.69 332 SER A C 1
ATOM 2559 O O . SER A 1 332 ? -2.267 3.051 4.654 1.00 85.69 332 SER A O 1
ATOM 2561 N N . ILE A 1 333 ? -1.596 5.087 3.995 1.00 89.69 333 ILE A N 1
ATOM 2562 C CA . ILE A 1 3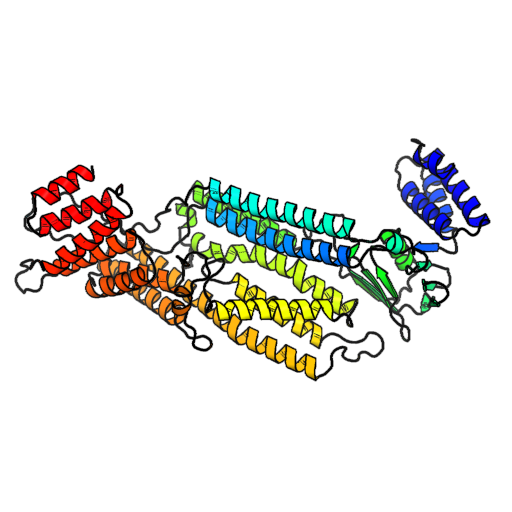33 ? -1.439 5.626 5.354 1.00 89.69 333 ILE A CA 1
ATOM 2563 C C . ILE A 1 333 ? -2.765 5.591 6.132 1.00 89.69 333 ILE A C 1
ATOM 2565 O O . ILE A 1 333 ? -2.757 5.054 7.245 1.00 89.69 333 ILE A O 1
ATOM 2569 N N . PRO A 1 334 ? -3.908 6.074 5.597 1.00 90.25 334 PRO A N 1
ATOM 2570 C CA . PRO A 1 334 ? -5.198 5.939 6.276 1.00 90.25 334 PRO A CA 1
ATOM 2571 C C . PRO A 1 334 ? -5.556 4.485 6.586 1.00 90.25 334 PRO A C 1
ATOM 2573 O O . PRO A 1 334 ? -5.996 4.186 7.696 1.00 90.25 334 PRO A O 1
ATOM 2576 N N . SER A 1 335 ? -5.281 3.570 5.654 1.00 86.69 335 SER A N 1
ATOM 2577 C CA . SER A 1 335 ? -5.534 2.139 5.833 1.00 86.69 335 SER A CA 1
ATOM 2578 C C . SER A 1 335 ? -4.716 1.567 6.999 1.00 86.69 335 SER A C 1
ATOM 2580 O O . SER A 1 335 ? -5.273 0.985 7.934 1.00 86.69 335 SER A O 1
ATOM 2582 N N . PHE A 1 336 ? -3.403 1.809 7.037 1.00 87.38 336 PHE A N 1
ATOM 2583 C CA . PHE A 1 336 ? -2.573 1.386 8.170 1.00 87.38 336 PHE A CA 1
ATOM 2584 C C . PHE A 1 336 ? -2.994 2.059 9.480 1.00 87.38 336 PHE A C 1
ATOM 2586 O O . PHE A 1 336 ? -2.987 1.434 10.545 1.00 87.38 336 PHE A O 1
ATOM 2593 N N . PHE A 1 337 ? -3.413 3.321 9.423 1.00 88.75 337 PHE A N 1
ATOM 2594 C CA . PHE A 1 337 ? -3.888 4.040 10.593 1.00 88.75 337 PHE A CA 1
ATOM 2595 C C . PHE A 1 337 ? -5.152 3.413 11.190 1.00 88.75 337 PHE A C 1
ATOM 2597 O O . PHE A 1 337 ? -5.190 3.152 12.394 1.00 88.75 337 PHE A O 1
ATOM 2604 N N . TRP A 1 338 ? -6.171 3.144 10.371 1.00 85.69 338 TRP A N 1
ATOM 2605 C CA . TRP A 1 338 ? -7.453 2.604 10.827 1.00 85.69 338 TRP A CA 1
ATOM 2606 C C . TRP A 1 338 ? -7.370 1.160 11.299 1.00 85.69 338 TRP A C 1
ATOM 2608 O O . TRP A 1 338 ? -8.055 0.802 12.258 1.00 85.69 338 TRP A O 1
ATOM 2618 N N . PHE A 1 339 ? -6.548 0.338 10.647 1.00 83.69 339 PHE A N 1
ATOM 2619 C CA . PHE A 1 339 ? -6.589 -1.112 10.841 1.00 83.69 339 PHE A CA 1
ATOM 2620 C C . PHE A 1 339 ? -5.410 -1.671 11.638 1.00 83.69 339 PHE A C 1
ATOM 2622 O O . PHE A 1 339 ? -5.511 -2.779 12.160 1.00 83.69 339 PHE A O 1
ATOM 2629 N N . VAL A 1 340 ? -4.336 -0.897 11.815 1.00 85.44 340 VAL A N 1
ATOM 2630 C CA . VAL A 1 340 ? -3.151 -1.318 12.580 1.00 85.44 340 VAL A CA 1
ATOM 2631 C C . VAL A 1 340 ? -2.937 -0.396 13.771 1.00 85.44 340 VAL A C 1
ATOM 2633 O O . VAL A 1 340 ? -3.092 -0.814 14.919 1.00 85.44 340 VAL A O 1
ATOM 2636 N N . LEU A 1 341 ? -2.651 0.884 13.519 1.00 87.81 341 LEU A N 1
ATOM 2637 C CA . LEU A 1 341 ? -2.240 1.819 14.569 1.00 87.81 341 LEU A CA 1
ATOM 2638 C C . LEU A 1 341 ? -3.356 2.082 15.583 1.00 87.81 341 LEU A C 1
ATOM 2640 O O . LEU A 1 341 ? -3.128 1.970 16.788 1.00 87.81 341 LEU A O 1
ATOM 2644 N N . ARG A 1 342 ? -4.569 2.410 15.125 1.00 87.88 342 ARG A N 1
ATOM 2645 C CA . ARG A 1 342 ? -5.697 2.698 16.023 1.00 87.88 342 ARG A CA 1
ATOM 2646 C C . ARG A 1 342 ? -6.105 1.488 16.869 1.00 87.88 342 ARG A C 1
ATOM 2648 O O . ARG A 1 342 ? -6.183 1.650 18.087 1.00 87.88 342 ARG A O 1
ATOM 2655 N N . PRO A 1 343 ? -6.301 0.278 16.315 1.00 85.31 343 PRO A N 1
ATOM 2656 C CA . PRO A 1 343 ? -6.604 -0.904 17.118 1.00 85.31 343 PRO A CA 1
ATOM 2657 C C . PRO A 1 343 ? -5.519 -1.234 18.151 1.00 85.31 343 PRO A C 1
ATOM 2659 O O . PRO A 1 343 ? -5.839 -1.611 19.282 1.00 85.31 343 PRO A O 1
ATOM 2662 N N . LEU A 1 344 ? -4.242 -1.045 17.805 1.00 86.88 344 LEU A N 1
ATOM 2663 C CA . LEU A 1 344 ? -3.124 -1.216 18.735 1.00 86.88 344 LEU A CA 1
ATOM 2664 C C . LEU A 1 344 ? -3.139 -0.167 19.859 1.00 86.88 344 LEU A C 1
ATOM 2666 O O . LEU A 1 344 ? -3.002 -0.528 21.027 1.00 86.88 344 LEU A O 1
ATOM 2670 N N . GLN A 1 345 ? -3.392 1.108 19.541 1.00 88.06 345 GLN A N 1
ATOM 2671 C CA . GLN A 1 345 ? -3.555 2.177 20.538 1.00 88.06 345 GLN A CA 1
ATOM 2672 C C . GLN A 1 345 ? -4.738 1.924 21.480 1.00 88.06 345 GLN A C 1
ATOM 2674 O O . GLN A 1 345 ? -4.618 2.129 22.687 1.00 88.06 345 GLN A O 1
ATOM 2679 N N . ILE A 1 346 ? -5.870 1.465 20.941 1.00 86.25 346 ILE A N 1
ATOM 2680 C CA . ILE A 1 346 ? -7.057 1.081 21.715 1.00 86.25 346 ILE A CA 1
ATOM 2681 C C . ILE A 1 346 ? -6.695 -0.058 22.667 1.00 86.25 346 ILE A C 1
ATOM 2683 O O . ILE A 1 346 ? -6.975 0.025 23.860 1.00 86.25 346 ILE A O 1
ATOM 2687 N N . THR A 1 347 ? -6.018 -1.094 22.166 1.00 83.06 347 THR A N 1
ATOM 2688 C CA . THR A 1 347 ? -5.585 -2.241 22.979 1.00 83.06 347 THR A CA 1
ATOM 2689 C C . THR A 1 347 ? -4.668 -1.800 24.115 1.00 83.06 347 THR A C 1
ATOM 2691 O O . THR A 1 347 ? -4.891 -2.195 25.254 1.00 83.06 347 THR A O 1
ATOM 2694 N N . LEU A 1 348 ? -3.699 -0.925 23.835 1.00 85.50 348 LEU A N 1
ATOM 2695 C CA . LEU A 1 348 ? -2.761 -0.408 24.831 1.00 85.50 348 LEU A CA 1
ATOM 2696 C C . LEU A 1 348 ? -3.458 0.239 26.041 1.00 85.50 348 LEU A C 1
ATOM 2698 O O . LEU A 1 348 ? -2.972 0.098 27.159 1.00 85.50 348 LEU A O 1
ATOM 2702 N N . HIS A 1 349 ? -4.574 0.941 25.829 1.00 85.06 349 HIS A N 1
ATOM 2703 C CA . HIS A 1 349 ? -5.257 1.686 26.893 1.00 85.06 349 HIS A CA 1
ATOM 2704 C C . HIS A 1 349 ? -6.436 0.933 27.517 1.00 85.06 349 HIS A C 1
ATOM 2706 O O . HIS A 1 349 ? -6.700 1.100 28.702 1.00 85.06 349 HIS A O 1
ATOM 2712 N N . LEU A 1 350 ? -7.160 0.133 26.730 1.00 83.56 350 LEU A N 1
ATOM 2713 C CA . LEU A 1 350 ? -8.406 -0.517 27.157 1.00 83.56 350 LEU A CA 1
ATOM 2714 C C . LEU A 1 350 ? -8.245 -1.996 27.489 1.00 83.56 350 LEU A C 1
ATOM 2716 O O . LEU A 1 350 ? -9.136 -2.573 28.098 1.00 83.56 350 LEU A O 1
ATOM 2720 N N . ASN A 1 351 ? -7.177 -2.644 27.032 1.00 82.81 351 ASN A N 1
ATOM 2721 C CA . ASN A 1 351 ? -6.898 -4.038 27.359 1.00 82.81 351 ASN A CA 1
ATOM 2722 C C . ASN A 1 351 ? -5.389 -4.317 27.259 1.00 82.81 351 ASN A C 1
ATOM 2724 O O . ASN A 1 351 ? -4.967 -5.073 26.377 1.00 82.81 351 ASN A O 1
ATOM 2728 N N . PRO A 1 352 ? -4.564 -3.697 28.124 1.00 81.25 352 PRO A N 1
ATOM 2729 C CA . PRO A 1 352 ? -3.109 -3.778 28.014 1.00 81.25 352 PRO A CA 1
ATOM 2730 C C . PRO A 1 352 ? -2.583 -5.213 28.162 1.00 81.25 352 PRO A C 1
ATOM 2732 O O . PRO A 1 352 ? -1.527 -5.532 27.621 1.00 81.25 352 PRO A O 1
ATOM 2735 N N . THR A 1 353 ? -3.329 -6.095 28.840 1.00 81.44 353 THR A N 1
ATOM 2736 C CA . THR A 1 353 ? -3.028 -7.530 28.997 1.00 81.44 353 THR A CA 1
ATOM 2737 C C . THR A 1 353 ? -3.356 -8.364 27.754 1.00 81.44 353 THR A C 1
ATOM 2739 O O . THR A 1 353 ? -2.919 -9.512 27.639 1.00 81.44 353 THR A O 1
ATOM 2742 N N . GLY A 1 354 ? -4.094 -7.801 26.794 1.00 81.31 354 GLY A N 1
ATOM 2743 C CA . GLY A 1 354 ? -4.442 -8.446 25.536 1.00 81.31 354 GLY A CA 1
ATOM 2744 C C . GLY A 1 354 ? -3.220 -8.663 24.646 1.00 81.31 354 GLY A C 1
ATOM 2745 O O . GLY A 1 354 ? -2.769 -7.744 23.967 1.00 81.31 354 GLY A O 1
ATOM 2746 N N . LYS A 1 355 ? -2.726 -9.904 24.594 1.00 83.44 355 LYS A N 1
ATOM 2747 C CA . LYS A 1 355 ? -1.541 -10.268 23.796 1.00 83.44 355 LYS A CA 1
ATOM 2748 C C . LYS A 1 355 ? -1.808 -10.345 22.291 1.00 83.44 355 LYS A C 1
ATOM 2750 O O . LYS A 1 355 ? -0.906 -10.100 21.506 1.00 83.44 355 LYS A O 1
ATOM 2755 N N . LEU A 1 356 ? -3.041 -10.653 21.888 1.00 82.00 356 LEU A N 1
ATOM 2756 C CA . LEU A 1 356 ? -3.368 -11.015 20.504 1.00 82.00 356 LEU A CA 1
ATOM 2757 C C . LEU A 1 356 ? -3.134 -9.887 19.474 1.00 82.00 356 LEU A C 1
ATOM 2759 O O . LEU A 1 356 ? -2.519 -10.162 18.448 1.00 82.00 356 LEU A O 1
ATOM 2763 N N . PRO A 1 357 ? -3.567 -8.629 19.692 1.00 83.44 357 PRO A N 1
ATOM 2764 C CA . PRO A 1 357 ? -3.327 -7.565 18.715 1.00 83.44 357 PRO A CA 1
ATOM 2765 C C . PRO A 1 357 ? -1.839 -7.258 18.462 1.00 83.44 357 PRO A C 1
ATOM 2767 O O . PRO A 1 357 ? -1.443 -7.259 17.295 1.00 83.44 357 PRO A O 1
ATOM 2770 N N . PRO A 1 358 ? -0.983 -7.044 19.486 1.00 85.88 358 PRO A N 1
ATOM 2771 C CA . PRO A 1 358 ? 0.432 -6.787 19.236 1.00 85.88 358 PRO A CA 1
ATOM 2772 C C . PRO A 1 358 ? 1.168 -8.017 18.691 1.00 85.88 358 PRO A C 1
ATOM 2774 O O . PRO A 1 358 ? 2.056 -7.851 17.859 1.00 85.88 358 PRO A O 1
ATOM 2777 N N . THR A 1 359 ? 0.793 -9.247 19.074 1.00 87.19 359 THR A N 1
ATOM 2778 C CA . THR A 1 359 ? 1.416 -10.447 18.490 1.00 87.19 359 THR A CA 1
ATOM 2779 C C . THR A 1 359 ? 1.061 -10.610 17.021 1.00 87.19 359 THR A C 1
ATOM 2781 O O . THR A 1 359 ? 1.954 -10.863 16.222 1.00 87.19 359 THR A O 1
ATOM 2784 N N . LEU A 1 360 ? -0.206 -10.419 16.637 1.00 85.31 360 LEU A N 1
ATOM 2785 C CA . LEU A 1 360 ? -0.601 -10.461 15.228 1.00 85.31 360 LEU A CA 1
ATOM 2786 C C . LEU A 1 360 ? 0.126 -9.390 14.417 1.00 85.31 360 LEU A C 1
ATOM 2788 O O . LEU A 1 360 ? 0.581 -9.681 13.315 1.00 85.31 360 LEU A O 1
ATOM 2792 N N . ALA A 1 361 ? 0.285 -8.183 14.963 1.00 87.56 361 ALA A N 1
ATOM 2793 C CA . ALA A 1 361 ? 0.987 -7.110 14.274 1.00 87.56 361 ALA A CA 1
ATOM 2794 C C . ALA A 1 361 ? 2.474 -7.443 14.049 1.00 87.56 361 ALA A C 1
ATOM 2796 O O . ALA A 1 361 ? 2.965 -7.292 12.933 1.00 87.56 361 ALA A O 1
ATOM 2797 N N . ILE A 1 362 ? 3.167 -7.986 15.057 1.00 92.19 362 ILE A N 1
ATOM 2798 C CA . ILE A 1 362 ? 4.563 -8.442 14.916 1.00 92.19 362 ILE A CA 1
ATOM 2799 C C . ILE A 1 362 ? 4.673 -9.581 13.913 1.00 92.19 362 ILE A C 1
ATOM 2801 O O . ILE A 1 362 ? 5.513 -9.512 13.025 1.00 92.19 362 ILE A O 1
ATOM 2805 N N . LEU A 1 363 ? 3.818 -10.601 14.026 1.00 89.38 363 LEU A N 1
ATOM 2806 C CA . LEU A 1 363 ? 3.828 -11.742 13.111 1.00 89.38 363 LEU A CA 1
ATOM 2807 C C . LEU A 1 363 ? 3.556 -11.308 11.670 1.00 89.38 363 LEU A C 1
ATOM 2809 O O . LEU A 1 363 ? 4.232 -11.779 10.767 1.00 89.38 363 LEU A O 1
ATOM 2813 N N . SER A 1 364 ? 2.627 -10.374 11.456 1.00 86.94 364 SER A N 1
ATOM 2814 C CA . SER A 1 364 ? 2.340 -9.821 10.127 1.00 86.94 364 SER A CA 1
ATOM 2815 C C . SER A 1 364 ? 3.540 -9.050 9.580 1.00 86.94 364 SER A C 1
ATOM 2817 O O . SER A 1 364 ? 3.935 -9.259 8.439 1.00 86.94 364 SER A O 1
ATOM 2819 N N . GLY A 1 365 ? 4.165 -8.205 10.404 1.00 92.56 365 GLY A N 1
ATOM 2820 C CA . GLY A 1 365 ? 5.364 -7.467 10.016 1.00 92.56 365 GLY A CA 1
ATOM 2821 C C . GLY A 1 365 ? 6.540 -8.388 9.676 1.00 92.56 365 GLY A C 1
ATOM 2822 O O . GLY A 1 365 ? 7.147 -8.234 8.621 1.00 92.56 365 GLY A O 1
ATOM 2823 N N . MET A 1 366 ? 6.799 -9.401 10.510 1.00 94.25 366 MET A N 1
ATOM 2824 C CA . MET A 1 366 ? 7.820 -10.425 10.264 1.00 94.25 366 MET A CA 1
ATOM 2825 C C . MET A 1 366 ? 7.518 -11.263 9.026 1.00 94.25 366 MET A C 1
ATOM 2827 O O . MET A 1 366 ? 8.437 -11.570 8.276 1.00 94.25 366 MET A O 1
ATOM 2831 N N . LEU A 1 367 ? 6.254 -11.632 8.802 1.00 91.06 367 LEU A N 1
ATOM 2832 C CA . LEU A 1 367 ? 5.837 -12.376 7.619 1.00 91.06 367 LEU A CA 1
ATOM 2833 C C . LEU A 1 367 ? 6.107 -11.561 6.356 1.00 91.06 367 LEU A C 1
ATOM 2835 O O . LEU A 1 367 ? 6.698 -12.089 5.420 1.00 91.06 367 LEU A O 1
ATOM 2839 N N . ILE A 1 368 ? 5.736 -10.276 6.344 1.00 92.38 368 ILE A N 1
ATOM 2840 C CA . ILE A 1 368 ? 6.028 -9.389 5.214 1.00 92.38 368 ILE A CA 1
ATOM 2841 C C . ILE A 1 368 ? 7.543 -9.301 5.017 1.00 92.38 368 ILE A C 1
ATOM 2843 O O . ILE A 1 368 ? 8.009 -9.563 3.917 1.00 92.38 368 ILE A O 1
ATOM 2847 N N . THR A 1 369 ? 8.335 -9.027 6.058 1.00 94.69 369 THR A N 1
ATOM 2848 C CA . THR A 1 369 ? 9.806 -8.985 5.950 1.00 94.69 369 THR A CA 1
ATOM 2849 C C . THR A 1 369 ? 10.402 -10.304 5.453 1.00 94.69 369 THR A C 1
ATOM 2851 O O . THR A 1 369 ? 11.266 -10.289 4.582 1.00 94.69 369 THR A O 1
ATOM 2854 N N . GLY A 1 370 ? 9.936 -11.445 5.959 1.00 93.50 370 GLY A N 1
ATOM 2855 C CA . GLY A 1 370 ? 10.401 -12.769 5.551 1.00 93.50 370 GLY A CA 1
ATOM 2856 C C . GLY A 1 370 ? 10.068 -13.073 4.093 1.00 93.50 370 GLY A C 1
ATOM 2857 O O . GLY A 1 370 ? 10.948 -13.489 3.348 1.00 93.50 370 GLY A O 1
ATOM 2858 N N . LEU A 1 371 ? 8.837 -12.787 3.660 1.00 90.00 371 LEU A N 1
ATOM 2859 C CA . LEU A 1 371 ? 8.439 -12.897 2.256 1.00 90.00 371 LEU A CA 1
ATOM 2860 C C . LEU A 1 371 ? 9.284 -11.973 1.377 1.00 90.00 371 LEU A C 1
ATOM 2862 O O . LEU A 1 371 ? 9.782 -12.404 0.346 1.00 90.00 371 LEU A O 1
ATOM 2866 N N . ARG A 1 372 ? 9.521 -10.730 1.804 1.00 90.38 372 ARG A N 1
ATOM 2867 C CA . ARG A 1 372 ? 10.374 -9.776 1.084 1.00 90.38 372 ARG A CA 1
ATOM 2868 C C . ARG A 1 372 ? 11.780 -10.318 0.867 1.00 90.38 372 ARG A C 1
ATOM 2870 O O . ARG A 1 372 ? 12.264 -10.277 -0.261 1.00 90.38 372 ARG A O 1
ATOM 2877 N N . LEU A 1 373 ? 12.397 -10.861 1.912 1.00 91.75 373 LEU A N 1
ATOM 2878 C CA . LEU A 1 373 ? 13.712 -11.498 1.839 1.00 91.75 373 LEU A CA 1
ATOM 2879 C C . LEU A 1 373 ? 13.693 -12.754 0.958 1.00 91.75 373 LEU A C 1
ATOM 2881 O O . LEU A 1 373 ? 14.577 -12.919 0.127 1.00 91.75 373 LEU A O 1
ATOM 2885 N N . ALA A 1 374 ? 12.663 -13.595 1.072 1.00 88.88 374 ALA A N 1
ATOM 2886 C CA . ALA A 1 374 ? 12.500 -14.782 0.231 1.00 88.88 374 ALA A CA 1
ATOM 2887 C C . ALA A 1 374 ? 12.342 -14.428 -1.257 1.00 88.88 374 ALA A C 1
ATOM 2889 O O . ALA A 1 374 ? 12.790 -15.170 -2.124 1.00 88.88 374 ALA A O 1
ATOM 2890 N N . THR A 1 375 ? 11.745 -13.272 -1.555 1.00 86.06 375 THR A N 1
ATOM 2891 C CA . THR A 1 375 ? 11.648 -12.726 -2.916 1.00 86.06 375 THR A CA 1
ATOM 2892 C C . THR A 1 375 ? 12.859 -11.884 -3.328 1.00 86.06 375 THR A C 1
ATOM 2894 O O . THR A 1 375 ? 12.772 -11.167 -4.318 1.00 86.06 375 THR A O 1
ATOM 2897 N N . LEU A 1 376 ? 13.956 -11.905 -2.559 1.00 88.00 376 LEU A N 1
ATOM 2898 C CA . LEU A 1 376 ? 15.164 -11.098 -2.783 1.00 88.00 376 LEU A CA 1
ATOM 2899 C C . LEU A 1 376 ? 14.855 -9.608 -3.019 1.00 88.00 376 LEU A C 1
ATOM 2901 O O . LEU A 1 376 ? 15.451 -8.949 -3.864 1.00 88.00 376 LEU A O 1
ATOM 2905 N N . LEU A 1 377 ? 13.886 -9.075 -2.267 1.00 86.75 377 LEU A N 1
ATOM 2906 C CA . LEU A 1 377 ? 13.434 -7.681 -2.335 1.00 86.75 377 LEU A CA 1
ATOM 2907 C C . LEU A 1 377 ? 12.858 -7.261 -3.703 1.00 86.75 377 LEU A C 1
ATOM 2909 O O . LEU A 1 377 ? 12.814 -6.074 -4.016 1.00 86.75 377 LEU A O 1
ATOM 2913 N N . ARG A 1 378 ? 12.362 -8.220 -4.490 1.00 82.75 378 ARG A N 1
ATOM 2914 C CA . ARG A 1 378 ? 11.653 -7.981 -5.753 1.00 82.75 378 ARG A CA 1
ATOM 2915 C C . ARG A 1 378 ? 10.460 -7.024 -5.569 1.00 82.75 378 ARG A C 1
ATOM 2917 O O . ARG A 1 378 ? 9.654 -7.268 -4.669 1.00 82.75 378 ARG A O 1
ATOM 2924 N N . PRO A 1 379 ? 10.262 -6.012 -6.440 1.00 78.88 379 PRO A N 1
ATOM 2925 C CA . PRO A 1 379 ? 9.087 -5.140 -6.393 1.00 78.88 379 PRO A CA 1
ATOM 2926 C C . PRO A 1 379 ? 7.758 -5.885 -6.516 1.00 78.88 379 PRO A C 1
ATOM 2928 O O . PRO A 1 379 ? 7.612 -6.753 -7.378 1.00 78.88 379 PRO A O 1
ATOM 2931 N N . TRP A 1 380 ? 6.781 -5.554 -5.661 1.00 74.88 380 TRP A N 1
ATOM 2932 C CA . TRP A 1 380 ? 5.465 -6.222 -5.663 1.00 74.88 380 TRP A CA 1
ATOM 2933 C C . TRP A 1 380 ? 4.351 -5.360 -6.255 1.00 74.88 380 TRP A C 1
ATOM 2935 O O . TRP A 1 380 ? 3.475 -5.881 -6.940 1.00 74.88 380 TRP A O 1
ATOM 2945 N N . LEU A 1 381 ? 4.351 -4.055 -5.968 1.00 71.19 381 LEU A N 1
ATOM 2946 C CA . LEU A 1 381 ? 3.200 -3.189 -6.248 1.00 71.19 381 LEU A CA 1
ATOM 2947 C C . LEU A 1 381 ? 3.553 -2.004 -7.142 1.00 71.19 381 LEU A C 1
ATOM 2949 O O . LEU A 1 381 ? 2.891 -1.784 -8.152 1.00 71.19 381 LEU A O 1
ATOM 2953 N N . THR A 1 382 ? 4.593 -1.252 -6.791 1.00 71.81 382 THR A N 1
ATOM 2954 C CA . THR A 1 382 ? 4.960 -0.002 -7.466 1.00 71.81 382 THR A CA 1
ATOM 2955 C C . THR A 1 382 ? 6.464 0.089 -7.668 1.00 71.81 382 THR A C 1
ATOM 2957 O O . THR A 1 382 ? 7.230 -0.613 -7.014 1.00 71.81 382 THR A O 1
ATOM 2960 N N . VAL A 1 383 ? 6.873 0.997 -8.551 1.00 72.44 383 VAL A N 1
ATOM 2961 C CA . VAL A 1 383 ? 8.252 1.479 -8.657 1.00 72.44 383 VAL A CA 1
ATOM 2962 C C . VAL A 1 383 ? 8.204 2.978 -8.385 1.00 72.44 383 VAL A C 1
ATOM 2964 O O . VAL A 1 383 ? 7.508 3.681 -9.120 1.00 72.44 383 VAL A O 1
ATOM 2967 N N . PRO A 1 384 ? 8.859 3.475 -7.326 1.00 81.81 384 PRO A N 1
ATOM 2968 C CA . PRO A 1 384 ? 9.658 2.741 -6.339 1.00 81.81 384 PRO A CA 1
ATOM 2969 C C . PRO A 1 384 ? 8.811 1.827 -5.437 1.00 81.81 384 PRO A C 1
ATOM 2971 O O . PRO A 1 384 ? 7.619 2.070 -5.212 1.00 81.81 384 PRO A O 1
ATOM 2974 N N . ASP A 1 385 ? 9.428 0.779 -4.890 1.00 84.38 385 ASP A N 1
ATOM 2975 C CA . ASP A 1 385 ? 8.723 -0.245 -4.109 1.00 84.38 385 ASP A CA 1
ATOM 2976 C C . ASP A 1 385 ? 8.602 0.090 -2.609 1.00 84.38 385 ASP A C 1
ATOM 2978 O O . ASP A 1 385 ? 9.303 -0.423 -1.727 1.00 84.38 385 ASP A O 1
ATOM 2982 N N . ILE A 1 386 ? 7.675 1.002 -2.317 1.00 88.12 386 ILE A N 1
ATOM 2983 C CA . ILE A 1 386 ? 7.532 1.627 -0.997 1.00 88.12 386 ILE A CA 1
ATOM 2984 C C . ILE A 1 386 ? 6.565 0.863 -0.079 1.00 88.12 386 ILE A C 1
ATOM 2986 O O . ILE A 1 386 ? 6.816 0.733 1.121 1.00 88.12 386 ILE A O 1
ATOM 2990 N N . TYR A 1 387 ? 5.446 0.360 -0.605 1.00 86.94 387 TYR A N 1
ATOM 2991 C CA . TYR A 1 387 ? 4.289 -0.027 0.218 1.00 86.94 387 TYR A CA 1
ATOM 2992 C C . TYR A 1 387 ? 4.498 -1.251 1.108 1.00 86.94 387 TYR A C 1
ATOM 2994 O O . TYR A 1 387 ? 4.228 -1.141 2.308 1.00 86.94 387 TYR A O 1
ATOM 3002 N N . PRO A 1 388 ? 4.980 -2.402 0.597 1.00 88.69 388 PRO A N 1
ATOM 3003 C CA . PRO A 1 388 ? 5.200 -3.572 1.447 1.00 88.69 388 PRO A CA 1
ATOM 3004 C C . PRO A 1 388 ? 6.244 -3.280 2.531 1.00 88.69 388 PRO A C 1
ATOM 3006 O O . PRO A 1 388 ? 6.081 -3.661 3.691 1.00 88.69 388 PRO A O 1
ATOM 3009 N N . THR A 1 389 ? 7.281 -2.529 2.160 1.00 92.50 389 THR A N 1
ATOM 3010 C CA . THR A 1 389 ? 8.357 -2.076 3.043 1.00 92.50 389 THR A CA 1
ATOM 3011 C C . THR A 1 389 ? 7.817 -1.206 4.181 1.00 92.50 389 THR A C 1
ATOM 3013 O O . THR A 1 389 ? 8.088 -1.459 5.357 1.00 92.50 389 THR A O 1
ATOM 3016 N N . LEU A 1 390 ? 6.987 -0.214 3.847 1.00 92.69 390 LEU A N 1
ATOM 3017 C CA . LEU A 1 390 ? 6.351 0.670 4.821 1.00 92.69 390 LEU A CA 1
ATOM 3018 C C . LEU A 1 390 ? 5.380 -0.093 5.732 1.00 92.69 390 LEU A C 1
ATOM 3020 O O . LEU A 1 390 ? 5.347 0.160 6.937 1.00 92.69 390 LEU A O 1
ATOM 3024 N N . ALA A 1 391 ? 4.626 -1.051 5.186 1.00 90.88 391 ALA A N 1
ATOM 3025 C CA . ALA A 1 391 ? 3.751 -1.915 5.970 1.00 90.88 391 ALA A CA 1
ATOM 3026 C C . ALA A 1 391 ? 4.557 -2.693 7.022 1.00 90.88 391 ALA A C 1
ATOM 3028 O O . ALA A 1 391 ? 4.256 -2.602 8.211 1.00 90.88 391 ALA A O 1
ATOM 3029 N N . ALA A 1 392 ? 5.630 -3.384 6.626 1.00 94.44 392 ALA A N 1
ATOM 3030 C CA . ALA A 1 392 ? 6.477 -4.127 7.560 1.00 94.44 392 ALA A CA 1
ATOM 3031 C C . ALA A 1 392 ? 7.000 -3.241 8.709 1.00 94.44 392 ALA A C 1
ATOM 3033 O O . ALA A 1 392 ? 6.920 -3.628 9.880 1.00 94.44 392 ALA A O 1
ATOM 3034 N N . LEU A 1 393 ? 7.456 -2.023 8.394 1.00 95.81 393 LEU A N 1
ATOM 3035 C CA . LEU A 1 393 ? 7.907 -1.043 9.387 1.00 95.81 393 LEU A CA 1
ATOM 3036 C C . LEU A 1 393 ? 6.779 -0.620 10.335 1.00 95.81 393 LEU A C 1
ATOM 3038 O O . LEU A 1 393 ? 6.938 -0.693 11.552 1.00 95.81 393 LEU A O 1
ATOM 3042 N N . ILE A 1 394 ? 5.620 -0.211 9.809 1.00 93.88 394 ILE A N 1
ATOM 3043 C CA . ILE A 1 394 ? 4.498 0.247 10.639 1.00 93.88 394 ILE A CA 1
ATOM 3044 C C . ILE A 1 394 ? 4.030 -0.868 11.573 1.00 93.88 394 ILE A C 1
ATOM 3046 O O . ILE A 1 394 ? 3.851 -0.628 12.768 1.00 93.88 394 ILE A O 1
ATOM 3050 N N . PHE A 1 395 ? 3.856 -2.086 11.063 1.00 92.88 395 PHE A N 1
ATOM 3051 C CA . PHE A 1 395 ? 3.379 -3.225 11.845 1.00 92.88 395 PHE A CA 1
ATOM 3052 C C . PHE A 1 395 ? 4.346 -3.593 12.980 1.00 92.88 395 PHE A C 1
ATOM 3054 O O . PHE A 1 395 ? 3.924 -3.713 14.132 1.00 92.88 395 PHE A O 1
ATOM 3061 N N . THR A 1 396 ? 5.643 -3.715 12.690 1.00 95.44 396 THR A N 1
ATOM 3062 C CA . THR A 1 396 ? 6.643 -4.109 13.697 1.00 95.44 396 THR A CA 1
ATOM 3063 C C . THR A 1 396 ? 6.923 -3.006 14.719 1.00 95.44 396 THR A C 1
ATOM 3065 O O . THR A 1 396 ? 6.909 -3.270 15.925 1.00 95.44 396 THR A O 1
ATOM 3068 N N . LEU A 1 397 ? 7.123 -1.760 14.275 1.00 95.75 397 LEU A N 1
ATOM 3069 C CA . LEU A 1 397 ? 7.461 -0.642 15.160 1.00 95.75 397 LEU A CA 1
ATOM 3070 C C . LEU A 1 397 ? 6.294 -0.270 16.077 1.00 95.75 397 LEU A C 1
ATOM 3072 O O . LEU A 1 397 ? 6.494 -0.062 17.275 1.00 95.75 397 LEU A O 1
ATOM 3076 N N . SER A 1 398 ? 5.066 -0.231 15.549 1.00 93.44 398 SER A N 1
ATOM 3077 C CA . SER A 1 398 ? 3.891 0.099 16.363 1.00 93.44 398 SER A CA 1
ATOM 3078 C C . SER A 1 398 ? 3.598 -0.967 17.417 1.00 93.44 398 SER A C 1
ATOM 3080 O O . SER A 1 398 ? 3.290 -0.635 18.563 1.00 93.44 398 SER A O 1
ATOM 3082 N N . ALA A 1 399 ? 3.754 -2.245 17.072 1.00 93.19 399 ALA A N 1
ATOM 3083 C CA . ALA A 1 399 ? 3.568 -3.333 18.017 1.00 93.19 399 ALA A CA 1
ATOM 3084 C C . ALA A 1 399 ? 4.663 -3.366 19.091 1.00 93.19 399 ALA A C 1
ATOM 3086 O O . ALA A 1 399 ? 4.354 -3.546 20.270 1.00 93.19 399 ALA A O 1
ATOM 3087 N N . SER A 1 400 ? 5.921 -3.114 18.709 1.00 94.62 400 SER A N 1
ATOM 3088 C CA . SER A 1 400 ? 7.036 -2.946 19.648 1.00 94.62 400 SER A CA 1
ATOM 3089 C C . SER A 1 400 ? 6.762 -1.820 20.643 1.00 94.62 400 SER A C 1
ATOM 3091 O O . SER A 1 400 ? 6.843 -2.022 21.857 1.00 94.62 400 SER A O 1
ATOM 3093 N N . TRP A 1 401 ? 6.317 -0.662 20.148 1.00 94.88 401 TRP A N 1
ATOM 3094 C CA . TRP A 1 401 ? 5.938 0.468 20.991 1.00 94.88 401 TRP A CA 1
ATOM 3095 C C . TRP A 1 401 ? 4.820 0.115 21.986 1.00 94.88 401 TRP A C 1
ATOM 3097 O O . TRP A 1 401 ? 4.938 0.430 23.173 1.00 94.88 401 TRP A O 1
ATOM 3107 N N . VAL A 1 402 ? 3.770 -0.591 21.544 1.00 92.94 402 VAL A N 1
ATOM 3108 C CA . VAL A 1 402 ? 2.683 -1.044 22.431 1.00 92.94 402 VAL A CA 1
ATOM 3109 C C . VAL A 1 402 ? 3.191 -2.007 23.500 1.00 92.94 402 VAL A C 1
ATOM 3111 O O . VAL A 1 402 ? 2.883 -1.818 24.674 1.00 92.94 402 VAL A O 1
ATOM 3114 N N . ILE A 1 403 ? 3.990 -3.008 23.131 1.00 92.44 403 ILE A N 1
ATOM 3115 C CA . ILE A 1 403 ? 4.529 -3.997 24.077 1.00 92.44 403 ILE A CA 1
ATOM 3116 C C . ILE A 1 403 ? 5.398 -3.333 25.153 1.00 92.44 403 ILE A C 1
ATOM 3118 O O . ILE A 1 403 ? 5.369 -3.740 26.315 1.00 92.44 403 ILE A O 1
ATOM 3122 N N . TRP A 1 404 ? 6.124 -2.274 24.797 1.00 93.19 404 TRP A N 1
ATOM 3123 C CA . TRP A 1 404 ? 6.915 -1.496 25.749 1.00 93.19 404 TRP A CA 1
ATOM 3124 C C . TRP A 1 404 ? 6.088 -0.588 26.656 1.00 93.19 404 TRP A C 1
ATOM 3126 O O . TRP A 1 404 ? 6.455 -0.388 27.814 1.00 93.19 404 TRP A O 1
ATOM 3136 N N . ARG A 1 405 ? 4.994 -0.019 26.142 1.00 93.19 405 ARG A N 1
ATOM 3137 C CA . ARG A 1 405 ? 4.141 0.921 26.884 1.00 93.19 405 ARG A CA 1
ATOM 3138 C C . ARG A 1 405 ? 3.040 0.241 27.694 1.00 93.19 405 ARG A C 1
ATOM 3140 O O . ARG A 1 405 ? 2.482 0.889 28.577 1.00 93.19 405 ARG A O 1
ATOM 3147 N N . ALA A 1 406 ? 2.719 -1.019 27.411 1.00 89.56 406 ALA A N 1
ATOM 3148 C CA . ALA A 1 406 ? 1.640 -1.741 28.071 1.00 89.56 406 ALA A CA 1
ATOM 3149 C C . ALA A 1 406 ? 1.940 -1.960 29.557 1.00 89.56 406 ALA A C 1
ATOM 3151 O O . ALA A 1 406 ? 2.831 -2.728 29.937 1.00 89.56 406 ALA A O 1
ATOM 3152 N N . LYS A 1 407 ? 1.146 -1.296 30.398 1.00 85.94 407 LYS A N 1
ATOM 3153 C CA . LYS A 1 407 ? 1.192 -1.401 31.855 1.00 85.94 407 LYS A CA 1
ATOM 3154 C C . LYS A 1 407 ? -0.125 -1.942 32.391 1.00 85.94 407 LYS A C 1
ATOM 3156 O O . LYS A 1 407 ? -1.184 -1.670 31.830 1.00 85.94 407 LYS A O 1
ATOM 3161 N N . THR A 1 408 ? -0.047 -2.720 33.462 1.00 81.19 408 THR A N 1
ATOM 3162 C CA . THR A 1 408 ? -1.216 -3.176 34.204 1.00 81.19 408 THR A CA 1
ATOM 3163 C C . THR A 1 408 ? -1.904 -1.979 34.842 1.00 81.19 408 THR A C 1
ATOM 3165 O O . THR A 1 408 ? -1.266 -1.022 35.281 1.00 81.19 408 THR A O 1
ATOM 3168 N N . VAL A 1 409 ? -3.228 -2.038 34.850 1.00 70.56 409 VAL A N 1
ATOM 3169 C CA . VAL A 1 409 ? -4.081 -0.966 35.360 1.00 70.56 409 VAL A CA 1
ATOM 3170 C C . VAL A 1 409 ? -4.026 -0.901 36.892 1.00 70.56 409 VAL A C 1
ATOM 3172 O O . VAL A 1 409 ? -4.075 0.187 37.453 1.00 70.56 409 VAL A O 1
ATOM 3175 N N . GLU A 1 410 ? -3.857 -2.051 37.550 1.00 66.94 410 GLU A N 1
ATOM 3176 C CA . GLU A 1 410 ? -3.858 -2.183 39.014 1.00 66.94 410 GLU A CA 1
ATOM 3177 C C . GLU A 1 410 ? -2.570 -1.652 39.658 1.00 66.94 410 GLU A C 1
ATOM 3179 O O . GLU A 1 410 ? -2.634 -0.840 40.573 1.00 66.94 410 GLU A O 1
ATOM 3184 N N . ASN A 1 411 ? -1.397 -2.050 39.145 1.00 71.12 411 ASN A N 1
ATOM 3185 C CA . ASN A 1 411 ? -0.113 -1.801 39.819 1.00 71.12 411 ASN A CA 1
ATOM 3186 C C . ASN A 1 411 ? 0.877 -0.979 38.976 1.00 71.12 411 ASN A C 1
ATOM 3188 O O . ASN A 1 411 ? 2.014 -0.757 39.389 1.00 71.12 411 ASN A O 1
ATOM 3192 N N . GLY A 1 412 ? 0.502 -0.577 37.754 1.00 79.88 412 GLY A N 1
ATOM 3193 C CA . GLY A 1 412 ? 1.392 0.143 36.835 1.00 79.88 412 GLY A CA 1
ATOM 3194 C C . GLY A 1 412 ? 2.615 -0.667 36.377 1.00 79.88 412 GLY A C 1
ATOM 3195 O O . GLY A 1 412 ? 3.538 -0.110 35.771 1.00 79.88 412 GLY A O 1
ATOM 3196 N N . THR A 1 413 ? 2.640 -1.972 36.656 1.00 86.38 413 THR A N 1
ATOM 3197 C CA . THR A 1 413 ? 3.724 -2.882 36.279 1.00 86.38 413 THR A CA 1
ATOM 3198 C C . THR A 1 413 ? 3.660 -3.191 34.790 1.00 86.38 413 THR A C 1
ATOM 3200 O O . THR A 1 413 ? 2.597 -3.160 34.176 1.00 86.38 413 THR A O 1
ATOM 3203 N N . ASN A 1 414 ? 4.801 -3.483 34.167 1.00 89.00 414 ASN A N 1
ATOM 3204 C CA . ASN A 1 414 ? 4.810 -3.826 32.744 1.00 89.00 414 ASN A CA 1
ATOM 3205 C C . ASN A 1 414 ? 4.086 -5.159 32.525 1.00 89.00 414 ASN A C 1
ATOM 3207 O O . ASN A 1 414 ? 4.394 -6.142 33.195 1.00 89.00 414 ASN A O 1
ATOM 3211 N N . VAL A 1 415 ? 3.166 -5.198 31.560 1.00 89.25 415 VAL A N 1
ATOM 3212 C CA . VAL A 1 415 ? 2.423 -6.422 31.212 1.00 89.25 415 VAL A CA 1
ATOM 3213 C C . VAL A 1 415 ? 3.361 -7.492 30.659 1.00 89.25 415 VAL A C 1
ATOM 3215 O O . VAL A 1 415 ? 3.221 -8.679 30.950 1.00 89.25 415 VAL A O 1
ATOM 3218 N N . TYR A 1 416 ? 4.311 -7.070 29.829 1.00 90.44 416 TYR A N 1
ATOM 3219 C CA . TYR A 1 416 ? 5.244 -7.960 29.159 1.00 90.44 416 TYR A CA 1
ATOM 3220 C C . TYR A 1 416 ? 6.541 -8.059 29.955 1.00 90.44 416 TYR A C 1
ATOM 3222 O O . TYR A 1 416 ? 7.110 -7.054 30.402 1.00 90.44 416 TYR A O 1
ATOM 3230 N N . ASN A 1 417 ? 7.036 -9.289 30.105 1.00 93.56 417 ASN A N 1
ATOM 3231 C CA . ASN A 1 417 ? 8.304 -9.532 30.777 1.00 93.56 417 ASN A CA 1
ATOM 3232 C C . ASN A 1 417 ? 9.470 -8.869 30.009 1.00 93.56 417 ASN A C 1
ATOM 3234 O O . ASN A 1 417 ? 9.340 -8.393 28.875 1.00 93.56 417 ASN A O 1
ATOM 3238 N N . ARG A 1 418 ? 10.638 -8.786 30.652 1.00 94.69 418 ARG A N 1
ATOM 3239 C CA . ARG A 1 418 ? 11.816 -8.135 30.057 1.00 94.69 418 ARG A CA 1
ATOM 3240 C C . ARG A 1 418 ? 12.294 -8.849 28.785 1.00 94.69 418 ARG A C 1
ATOM 3242 O O . ARG A 1 418 ? 12.668 -8.171 27.837 1.00 94.69 418 ARG A O 1
ATOM 3249 N N . ILE A 1 419 ? 12.218 -10.181 28.749 1.00 95.06 419 ILE A N 1
ATOM 3250 C CA . ILE A 1 419 ? 12.668 -11.002 27.614 1.00 95.06 419 ILE A CA 1
ATOM 3251 C C . ILE A 1 419 ? 11.833 -10.712 26.363 1.00 95.06 419 ILE A C 1
ATOM 3253 O O . ILE A 1 419 ? 12.397 -10.415 25.316 1.00 95.06 419 ILE A O 1
ATOM 3257 N N . THR A 1 420 ? 10.500 -10.711 26.466 1.00 93.19 420 THR A N 1
ATOM 3258 C CA . THR A 1 420 ? 9.602 -10.390 25.347 1.00 93.19 420 THR A CA 1
ATOM 3259 C C . THR A 1 420 ? 9.849 -8.977 24.833 1.00 93.19 420 THR A C 1
ATOM 3261 O O . THR A 1 420 ? 9.933 -8.776 23.627 1.00 93.19 420 THR A O 1
ATOM 3264 N N . ARG A 1 421 ? 10.018 -7.996 25.727 1.00 95.00 421 ARG A N 1
ATOM 3265 C CA . ARG A 1 421 ? 10.308 -6.612 25.326 1.00 95.00 421 ARG A CA 1
ATOM 3266 C C . ARG A 1 421 ? 11.620 -6.492 24.552 1.00 95.00 421 ARG A C 1
ATOM 3268 O O . ARG A 1 421 ? 11.634 -5.865 23.499 1.00 95.00 421 ARG A O 1
ATOM 3275 N N . ILE A 1 422 ? 12.688 -7.129 25.035 1.00 96.56 422 ILE A N 1
ATOM 3276 C CA . ILE A 1 422 ? 13.986 -7.154 24.345 1.00 96.56 422 ILE A CA 1
ATOM 3277 C C . ILE A 1 422 ? 13.866 -7.871 22.996 1.00 96.56 422 ILE A C 1
ATOM 3279 O O . ILE A 1 422 ? 14.285 -7.320 21.985 1.00 96.56 422 ILE A O 1
ATOM 3283 N N . GLY A 1 423 ? 13.251 -9.057 22.957 1.00 96.69 423 GLY A N 1
ATOM 3284 C CA . GLY A 1 423 ? 13.096 -9.834 21.725 1.00 96.69 423 GLY A CA 1
ATOM 3285 C C . GLY A 1 423 ? 12.342 -9.069 20.637 1.00 96.69 423 GLY A C 1
ATOM 3286 O O . GLY A 1 423 ? 12.787 -9.010 19.494 1.00 96.69 423 GLY A O 1
ATOM 3287 N N . VAL A 1 424 ? 11.246 -8.397 20.997 1.00 95.62 424 VAL A N 1
ATOM 3288 C CA . VAL A 1 424 ? 10.484 -7.571 20.050 1.00 95.62 424 VAL A CA 1
ATOM 3289 C C . VAL A 1 424 ? 11.267 -6.332 19.612 1.00 95.62 424 VAL A C 1
ATOM 3291 O O . VAL A 1 424 ? 11.182 -5.943 18.449 1.00 95.62 424 VAL A O 1
ATOM 3294 N N . THR A 1 425 ? 12.070 -5.730 20.492 1.00 96.44 425 THR A N 1
ATOM 3295 C CA . THR A 1 425 ? 12.979 -4.645 20.099 1.00 96.44 425 THR A CA 1
ATOM 3296 C C . THR A 1 425 ? 14.027 -5.116 19.099 1.00 96.44 425 THR A C 1
ATOM 3298 O O . THR A 1 425 ? 14.259 -4.413 18.124 1.00 96.44 425 THR A O 1
ATOM 3301 N N . LEU A 1 426 ? 14.617 -6.299 19.283 1.00 97.69 426 LEU A N 1
ATOM 3302 C CA . LEU A 1 426 ? 15.576 -6.856 18.324 1.00 97.69 426 LEU A CA 1
ATOM 3303 C C . LEU A 1 426 ? 14.922 -7.103 16.958 1.00 97.69 426 LEU A C 1
ATOM 3305 O O . LEU A 1 426 ? 15.486 -6.712 15.940 1.00 97.69 426 LEU A O 1
ATOM 3309 N N . ILE A 1 427 ? 13.703 -7.655 16.935 1.00 97.19 427 ILE A N 1
ATOM 3310 C CA . ILE A 1 427 ? 12.917 -7.824 15.700 1.00 97.19 427 ILE A CA 1
ATOM 3311 C C . ILE A 1 427 ? 12.640 -6.468 15.038 1.00 97.19 427 ILE A C 1
ATOM 3313 O O . ILE A 1 427 ? 12.788 -6.328 13.825 1.00 97.19 427 ILE A O 1
ATOM 3317 N N . ALA A 1 428 ? 12.253 -5.460 15.820 1.00 97.06 428 ALA A N 1
ATOM 3318 C CA . ALA A 1 428 ? 11.979 -4.116 15.327 1.00 97.06 428 ALA A CA 1
ATOM 3319 C C . ALA A 1 428 ? 13.238 -3.433 14.766 1.00 97.06 428 ALA A C 1
ATOM 3321 O O . ALA A 1 428 ? 13.159 -2.821 13.707 1.00 97.06 428 ALA A O 1
ATOM 3322 N N . ILE A 1 429 ? 14.393 -3.571 15.427 1.00 98.06 429 ILE A N 1
ATOM 3323 C CA . ILE A 1 429 ? 15.684 -3.051 14.951 1.00 98.06 429 ILE A CA 1
ATOM 3324 C C . ILE A 1 429 ? 16.099 -3.757 13.661 1.00 98.06 429 ILE A C 1
ATOM 3326 O O . ILE A 1 429 ? 16.464 -3.088 12.700 1.00 98.06 429 ILE A O 1
ATOM 3330 N N . PHE A 1 430 ? 15.998 -5.088 13.611 1.00 97.25 430 PHE A N 1
ATOM 3331 C CA . PHE A 1 430 ? 16.287 -5.857 12.402 1.00 97.25 430 PHE A CA 1
ATOM 3332 C C . PHE A 1 430 ? 15.382 -5.427 11.242 1.00 97.25 430 PHE A C 1
ATOM 3334 O O . PHE A 1 430 ? 15.866 -5.121 10.156 1.00 97.25 430 PHE A O 1
ATOM 3341 N N . THR A 1 431 ? 14.073 -5.326 11.486 1.00 97.44 431 THR A N 1
ATOM 3342 C CA . THR A 1 431 ? 13.107 -4.886 10.471 1.00 97.44 431 THR A CA 1
ATOM 3343 C C . THR A 1 431 ? 13.399 -3.459 10.019 1.00 97.44 431 THR A C 1
ATOM 3345 O O . THR A 1 431 ? 13.384 -3.192 8.823 1.00 97.44 431 THR A O 1
ATOM 3348 N N . LEU A 1 432 ? 13.713 -2.551 10.949 1.00 97.62 432 LEU A N 1
ATOM 3349 C CA . LEU A 1 432 ? 14.082 -1.172 10.642 1.00 97.62 432 LEU A CA 1
ATOM 3350 C C . LEU A 1 432 ? 15.351 -1.094 9.798 1.00 97.62 432 LEU A C 1
ATOM 3352 O O . LEU A 1 432 ? 15.380 -0.331 8.842 1.00 97.62 432 LEU A O 1
ATOM 3356 N N . TYR A 1 433 ? 16.372 -1.884 10.120 1.00 97.06 433 TYR A N 1
ATOM 3357 C CA . TYR A 1 433 ? 17.598 -1.942 9.335 1.00 97.06 433 TYR A CA 1
ATOM 3358 C C . TYR A 1 433 ? 17.306 -2.435 7.914 1.00 97.06 433 TYR A C 1
ATOM 3360 O O . TYR A 1 433 ? 17.529 -1.707 6.956 1.00 97.06 433 TYR A O 1
ATOM 3368 N N . VAL A 1 434 ? 16.713 -3.622 7.761 1.00 96.31 434 VAL A N 1
ATOM 3369 C CA . VAL A 1 434 ? 16.496 -4.223 6.435 1.00 96.31 434 VAL A CA 1
ATOM 3370 C C . VAL A 1 434 ? 15.495 -3.416 5.603 1.00 96.31 434 VAL A C 1
ATOM 3372 O O . VAL A 1 434 ? 15.787 -3.040 4.469 1.00 96.31 434 VAL A O 1
ATOM 3375 N N . MET A 1 435 ? 14.308 -3.139 6.147 1.00 96.88 435 MET A N 1
ATOM 3376 C CA . MET A 1 435 ? 13.242 -2.446 5.417 1.00 96.88 435 MET A CA 1
ATOM 3377 C C . MET A 1 435 ? 13.515 -0.943 5.308 1.00 96.88 435 MET A C 1
ATOM 3379 O O . MET A 1 435 ? 13.187 -0.342 4.292 1.00 96.88 435 MET A O 1
ATOM 3383 N N . GLY A 1 436 ? 14.151 -0.320 6.302 1.00 96.81 436 GLY A N 1
ATOM 3384 C CA . GLY A 1 436 ? 14.562 1.084 6.216 1.00 96.81 436 GLY A CA 1
ATOM 3385 C C . GLY A 1 436 ? 15.646 1.303 5.162 1.00 96.81 436 GLY A C 1
ATOM 3386 O O . GLY A 1 436 ? 15.504 2.202 4.336 1.00 96.81 436 GLY A O 1
ATOM 3387 N N . SER A 1 437 ? 16.673 0.444 5.118 1.00 96.12 437 SER A N 1
ATOM 3388 C CA . SER A 1 437 ? 17.684 0.477 4.053 1.00 96.12 437 SER A CA 1
ATOM 3389 C C . SER A 1 437 ? 17.072 0.217 2.679 1.00 96.12 437 SER A C 1
ATOM 3391 O O . SER A 1 437 ? 17.416 0.909 1.726 1.00 96.12 437 SER A O 1
ATOM 3393 N N . HIS A 1 438 ? 16.124 -0.721 2.575 1.00 95.12 438 HIS A N 1
ATOM 3394 C CA . HIS A 1 438 ? 15.405 -0.981 1.328 1.00 95.12 438 HIS A CA 1
ATOM 3395 C C . HIS A 1 438 ? 14.598 0.234 0.863 1.00 95.12 438 HIS A C 1
ATOM 3397 O O . HIS A 1 438 ? 14.723 0.656 -0.283 1.00 95.12 438 HIS A O 1
ATOM 3403 N N . LEU A 1 439 ? 13.818 0.840 1.761 1.00 95.00 439 LEU A N 1
ATOM 3404 C CA . LEU A 1 439 ? 13.021 2.024 1.455 1.00 95.00 439 LEU A CA 1
ATOM 3405 C C . LEU A 1 439 ? 13.901 3.190 0.990 1.00 95.00 439 LEU A C 1
ATOM 3407 O O . LEU A 1 439 ? 13.582 3.842 -0.002 1.00 95.00 439 LEU A O 1
ATOM 3411 N N . TRP A 1 440 ? 15.015 3.433 1.686 1.00 96.00 440 TRP A N 1
ATOM 3412 C CA . TRP A 1 440 ? 15.995 4.442 1.288 1.00 96.00 440 TRP A CA 1
ATOM 3413 C C . TRP A 1 440 ? 16.551 4.165 -0.111 1.00 96.00 440 TRP A C 1
ATOM 3415 O O . TRP A 1 440 ? 16.546 5.059 -0.953 1.00 96.00 440 TRP A O 1
ATOM 3425 N N . ARG A 1 441 ? 16.984 2.925 -0.371 1.00 94.75 441 ARG A N 1
ATOM 3426 C CA . ARG A 1 441 ? 17.535 2.495 -1.661 1.00 94.75 441 ARG A CA 1
ATOM 3427 C C . ARG A 1 441 ? 16.563 2.750 -2.811 1.00 94.75 441 ARG A C 1
ATOM 3429 O O . ARG A 1 441 ? 16.953 3.332 -3.822 1.00 94.75 441 ARG A O 1
ATOM 3436 N N . GLU A 1 442 ? 15.303 2.357 -2.649 1.00 89.94 442 GLU A N 1
ATOM 3437 C CA . GLU A 1 442 ? 14.258 2.527 -3.663 1.00 89.94 442 GLU A CA 1
ATOM 3438 C C . GLU A 1 442 ? 13.947 4.005 -3.931 1.00 89.94 442 GLU A C 1
ATOM 3440 O O . GLU A 1 442 ? 13.936 4.439 -5.080 1.00 89.94 442 GLU A O 1
ATOM 3445 N N . VAL A 1 443 ? 13.757 4.811 -2.882 1.00 93.31 443 VAL A N 1
ATOM 3446 C CA . VAL A 1 443 ? 13.443 6.243 -3.028 1.00 93.31 443 VAL A CA 1
ATOM 3447 C C . VAL A 1 443 ? 14.621 7.016 -3.626 1.00 93.31 443 VAL A C 1
ATOM 3449 O O . VAL A 1 443 ? 14.432 7.832 -4.529 1.00 93.31 443 VAL A O 1
ATOM 3452 N N . ALA A 1 444 ? 15.842 6.754 -3.155 1.00 95.75 444 ALA A N 1
ATOM 3453 C CA . ALA A 1 444 ? 17.037 7.447 -3.623 1.00 95.75 444 ALA A CA 1
ATOM 3454 C C . ALA A 1 444 ? 17.386 7.078 -5.071 1.00 95.75 444 ALA A C 1
ATOM 3456 O O . ALA A 1 444 ? 17.672 7.968 -5.870 1.00 95.75 444 ALA A O 1
ATOM 3457 N N . SER A 1 445 ? 17.325 5.794 -5.440 1.00 93.19 445 SER A N 1
ATOM 3458 C CA . SER A 1 445 ? 17.544 5.384 -6.834 1.00 93.19 445 SER A CA 1
ATOM 3459 C C . SER A 1 445 ? 16.488 5.991 -7.763 1.00 93.19 445 SER A C 1
ATOM 3461 O O . SER A 1 445 ? 16.835 6.527 -8.815 1.00 93.19 445 SER A O 1
ATOM 3463 N N . TYR A 1 446 ? 15.214 5.994 -7.356 1.00 90.62 446 TYR A N 1
ATOM 3464 C CA . TYR A 1 446 ? 14.130 6.551 -8.164 1.00 90.62 446 TYR A CA 1
ATOM 3465 C C . TYR A 1 446 ? 14.261 8.066 -8.357 1.00 90.62 446 TYR A C 1
ATOM 3467 O O . TYR A 1 446 ? 13.993 8.583 -9.439 1.00 90.62 446 TYR A O 1
ATOM 3475 N N . HIS A 1 447 ? 14.746 8.784 -7.342 1.00 93.19 447 HIS A N 1
ATOM 3476 C CA . HIS A 1 447 ? 15.063 10.204 -7.468 1.00 93.19 447 HIS A CA 1
ATOM 3477 C C . HIS A 1 447 ? 16.096 10.479 -8.574 1.00 93.19 447 HIS A C 1
ATOM 3479 O O . HIS A 1 447 ? 15.885 11.361 -9.405 1.00 93.19 447 HIS A O 1
ATOM 3485 N N . TYR A 1 448 ? 17.191 9.714 -8.620 1.00 94.19 448 TYR A N 1
ATOM 3486 C CA . TYR A 1 448 ? 18.221 9.891 -9.650 1.00 94.19 448 TYR A CA 1
ATOM 3487 C C . TYR A 1 448 ? 17.757 9.473 -11.046 1.00 94.19 448 TYR A C 1
ATOM 3489 O O . TYR A 1 448 ? 18.148 10.101 -12.027 1.00 94.19 448 TYR A O 1
ATOM 3497 N N . LEU A 1 449 ? 16.870 8.482 -11.137 1.00 86.44 449 LEU A N 1
ATOM 3498 C CA . LEU A 1 449 ? 16.192 8.136 -12.383 1.00 86.44 449 LEU A CA 1
ATOM 3499 C C . LEU A 1 449 ? 15.357 9.317 -12.908 1.00 86.44 449 LEU A C 1
ATOM 3501 O O . LEU A 1 449 ? 15.464 9.674 -14.078 1.00 86.44 449 LEU A O 1
ATOM 3505 N N . ILE A 1 450 ? 14.589 9.983 -12.038 1.00 85.44 450 ILE A N 1
ATOM 3506 C CA . ILE A 1 450 ? 13.816 11.180 -12.412 1.00 85.44 450 ILE A CA 1
ATOM 3507 C C . ILE A 1 450 ? 14.733 12.331 -12.830 1.00 85.44 450 ILE A C 1
ATOM 3509 O O . ILE A 1 450 ? 14.453 12.995 -13.825 1.00 85.44 450 ILE A O 1
ATOM 3513 N N . LEU A 1 451 ? 15.838 12.557 -12.110 1.00 88.50 451 LEU A N 1
ATOM 3514 C CA . LEU A 1 451 ? 16.831 13.561 -12.500 1.00 88.50 451 LEU A CA 1
ATOM 3515 C C . LEU A 1 451 ? 17.393 13.287 -13.899 1.00 88.50 451 LEU A C 1
ATOM 3517 O O . LEU A 1 451 ? 17.503 14.220 -14.692 1.00 88.50 451 LEU A O 1
ATOM 3521 N N . GLY A 1 452 ? 17.700 12.026 -14.216 1.00 84.44 452 GLY A N 1
ATOM 3522 C CA . GLY A 1 452 ? 18.140 11.625 -15.551 1.00 84.44 452 GLY A CA 1
ATOM 3523 C C . GLY A 1 452 ? 17.100 11.946 -16.625 1.00 84.44 452 GLY A C 1
ATOM 3524 O O . GLY A 1 452 ? 17.435 1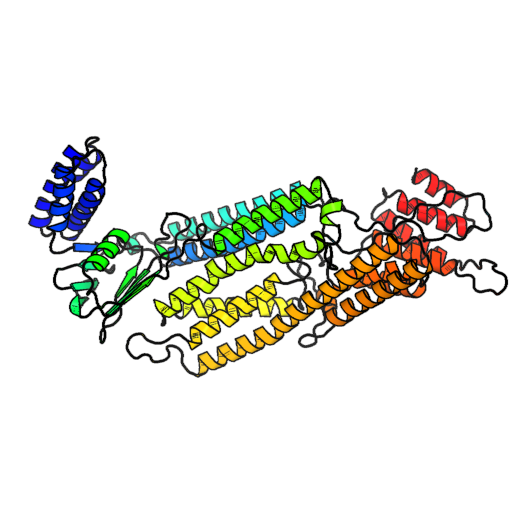2.582 -17.624 1.00 84.44 452 GLY A O 1
ATOM 3525 N N . ASN A 1 453 ? 15.828 11.618 -16.377 1.00 82.12 453 ASN A N 1
ATOM 3526 C CA . ASN A 1 453 ? 14.738 11.926 -17.310 1.00 82.12 453 ASN A CA 1
ATOM 3527 C C . ASN A 1 453 ? 14.572 13.433 -17.524 1.00 82.12 453 ASN A C 1
ATOM 3529 O O . ASN A 1 453 ? 14.435 13.885 -18.655 1.00 82.12 453 ASN A O 1
ATOM 3533 N N . ALA A 1 454 ? 14.625 14.220 -16.448 1.00 82.50 454 ALA A N 1
ATOM 3534 C CA . ALA A 1 454 ? 14.493 15.669 -16.530 1.00 82.50 454 ALA A CA 1
ATOM 3535 C C . ALA A 1 454 ? 15.631 16.306 -17.345 1.00 82.50 454 ALA A C 1
ATOM 3537 O O . ALA A 1 454 ? 15.394 17.263 -18.079 1.00 82.50 454 ALA A O 1
ATOM 3538 N N . GLN A 1 455 ? 16.860 15.789 -17.231 1.00 86.44 455 GLN A N 1
ATOM 3539 C CA . GLN A 1 455 ? 17.988 16.266 -18.037 1.00 86.44 455 GLN A CA 1
ATOM 3540 C C . GLN A 1 455 ? 17.869 15.837 -19.497 1.00 86.44 455 GLN A C 1
ATOM 3542 O O . GLN A 1 455 ? 18.065 16.663 -20.378 1.00 86.44 455 GLN A O 1
ATOM 3547 N N . ARG A 1 456 ? 17.451 14.597 -19.767 1.00 81.69 456 ARG A N 1
ATOM 3548 C CA . ARG A 1 456 ? 17.115 14.154 -21.127 1.00 81.69 456 ARG A CA 1
ATOM 3549 C C . ARG A 1 456 ? 16.094 15.088 -21.776 1.00 81.69 456 ARG A C 1
ATOM 3551 O O . ARG A 1 456 ? 16.320 15.559 -22.882 1.00 81.69 456 ARG A O 1
ATOM 3558 N N . ASP A 1 457 ? 14.982 15.358 -21.097 1.00 76.00 457 ASP A N 1
ATOM 3559 C CA . ASP A 1 457 ? 13.898 16.168 -21.664 1.00 76.00 457 ASP A CA 1
ATOM 3560 C C . ASP A 1 457 ? 14.357 17.601 -21.960 1.00 76.00 457 ASP A C 1
ATOM 3562 O O . ASP A 1 457 ? 13.972 18.180 -22.974 1.00 76.00 457 ASP A O 1
ATOM 3566 N N . ARG A 1 458 ? 15.249 18.149 -21.126 1.00 81.69 458 ARG A N 1
ATOM 3567 C CA . ARG A 1 458 ? 15.919 19.426 -21.405 1.00 81.69 458 ARG A CA 1
ATOM 3568 C C . ARG A 1 458 ? 16.821 19.335 -22.628 1.00 81.69 458 ARG A C 1
ATOM 3570 O O . ARG A 1 458 ? 16.691 20.182 -23.505 1.00 81.69 458 ARG A O 1
ATOM 3577 N N . ALA A 1 459 ? 17.670 18.312 -22.715 1.00 78.94 459 ALA A N 1
ATOM 3578 C CA . ALA A 1 459 ? 18.566 18.102 -23.850 1.00 78.94 459 ALA A CA 1
ATOM 3579 C C . ALA A 1 459 ? 17.804 18.022 -25.183 1.00 78.94 459 ALA A C 1
ATOM 3581 O O . ALA A 1 459 ? 18.237 18.580 -26.184 1.00 78.94 459 ALA A O 1
ATOM 3582 N N . LEU A 1 460 ? 16.636 17.375 -25.196 1.00 72.00 460 LEU A N 1
ATOM 3583 C CA . LEU A 1 460 ? 15.786 17.268 -26.387 1.00 72.00 460 LEU A CA 1
ATOM 3584 C C . LEU A 1 460 ? 15.099 18.589 -26.774 1.00 72.00 460 LEU A C 1
ATOM 3586 O O . LEU A 1 460 ? 14.638 18.726 -27.902 1.00 72.00 460 LEU A O 1
ATOM 3590 N N . SER A 1 461 ? 15.016 19.550 -25.852 1.00 76.81 461 SER A N 1
ATOM 3591 C CA . SER A 1 461 ? 14.436 20.879 -26.097 1.00 76.81 461 SER A CA 1
ATOM 3592 C C . SER A 1 461 ? 15.467 21.951 -26.471 1.00 76.81 461 SER A C 1
ATOM 3594 O O . SER A 1 461 ? 15.084 23.064 -26.830 1.00 76.81 461 SER A O 1
ATOM 3596 N N . MET A 1 462 ? 16.761 21.639 -26.358 1.00 77.19 462 MET A N 1
ATOM 3597 C CA . MET A 1 462 ? 17.858 22.560 -26.659 1.00 77.19 462 MET A CA 1
ATOM 3598 C C . MET A 1 462 ? 18.149 22.588 -28.161 1.00 77.19 462 MET A C 1
ATOM 3600 O O . MET A 1 462 ? 18.126 21.556 -28.824 1.00 77.19 462 MET A O 1
ATOM 3604 N N . SER A 1 463 ? 18.430 23.780 -28.690 1.00 76.81 463 SER A N 1
ATOM 3605 C CA . SER A 1 463 ? 18.826 23.973 -30.091 1.00 76.81 463 SER A CA 1
ATOM 3606 C C . SER A 1 463 ? 20.339 23.922 -30.304 1.00 76.81 463 SER A C 1
ATOM 3608 O O . SER A 1 463 ? 20.782 23.674 -31.420 1.00 76.81 463 SER A O 1
ATOM 3610 N N . ASP A 1 464 ? 21.117 24.215 -29.260 1.00 84.56 464 ASP A N 1
ATOM 3611 C CA . ASP A 1 464 ? 22.576 24.197 -29.308 1.00 84.56 464 ASP A CA 1
ATOM 3612 C C . ASP A 1 464 ? 23.117 22.788 -29.031 1.00 84.56 464 ASP A C 1
ATOM 3614 O O . ASP A 1 464 ? 22.717 22.138 -28.061 1.00 84.56 464 ASP A O 1
ATOM 3618 N N . LEU A 1 465 ? 24.010 22.314 -29.903 1.00 76.94 465 LEU A N 1
ATOM 3619 C CA . LEU A 1 465 ? 24.498 20.933 -29.892 1.00 76.94 465 LEU A CA 1
ATOM 3620 C C . LEU A 1 465 ? 25.443 20.662 -28.711 1.00 76.94 465 LEU A C 1
ATOM 3622 O O . LEU A 1 465 ? 25.428 19.562 -28.148 1.00 76.94 465 LEU A O 1
ATOM 3626 N N . ASP A 1 466 ? 26.241 21.654 -28.312 1.00 79.56 466 ASP A N 1
ATOM 3627 C CA . ASP A 1 466 ? 27.187 21.524 -27.203 1.00 79.56 466 ASP A CA 1
ATOM 3628 C C . ASP A 1 466 ? 26.436 21.454 -25.867 1.00 79.56 466 ASP A C 1
ATOM 3630 O O . ASP A 1 466 ? 26.664 20.536 -25.066 1.00 79.56 466 ASP A O 1
ATOM 3634 N N . ASP A 1 467 ? 25.466 22.350 -25.664 1.00 82.25 467 ASP A N 1
ATOM 3635 C CA . ASP A 1 467 ? 24.576 22.333 -24.500 1.00 82.25 467 ASP A CA 1
ATOM 3636 C C . ASP A 1 467 ? 23.733 21.047 -24.437 1.00 82.25 467 ASP A C 1
ATOM 3638 O O . ASP A 1 467 ? 23.604 20.424 -23.372 1.00 82.25 467 ASP A O 1
ATOM 3642 N N . GLN A 1 468 ? 23.209 20.596 -25.582 1.00 80.81 468 GLN A N 1
ATOM 3643 C CA . GLN A 1 468 ? 22.482 19.333 -25.695 1.00 80.81 468 GLN A CA 1
ATOM 3644 C C . GLN A 1 468 ? 23.362 18.149 -25.267 1.00 80.81 468 GLN A C 1
ATOM 3646 O O . GLN A 1 468 ? 22.962 17.348 -24.413 1.00 80.81 468 GLN A O 1
ATOM 3651 N N . THR A 1 469 ? 24.584 18.065 -25.794 1.00 82.31 469 THR A N 1
ATOM 3652 C CA . THR A 1 469 ? 25.547 16.999 -25.483 1.00 82.31 469 THR A CA 1
ATOM 3653 C C . THR A 1 469 ? 25.929 17.001 -24.000 1.00 82.31 469 THR A C 1
ATOM 3655 O O . THR A 1 469 ? 25.982 15.945 -23.356 1.00 82.31 469 THR A O 1
ATOM 3658 N N . ALA A 1 470 ? 26.166 18.177 -23.414 1.00 88.88 470 ALA A N 1
ATOM 3659 C CA . ALA A 1 470 ? 26.470 18.314 -21.991 1.00 88.88 470 ALA A CA 1
ATOM 3660 C C . ALA A 1 470 ? 25.300 17.846 -21.103 1.00 88.88 470 ALA A C 1
ATOM 3662 O O . ALA A 1 470 ? 25.501 17.153 -20.093 1.00 88.88 470 ALA A O 1
ATOM 3663 N N . SER A 1 471 ? 24.065 18.168 -21.496 1.00 85.25 471 SER A N 1
ATOM 3664 C CA . SER A 1 471 ? 22.858 17.744 -20.786 1.00 85.25 471 SER A CA 1
ATOM 3665 C C . SER A 1 471 ? 22.635 16.226 -20.878 1.00 85.25 471 SER A C 1
ATOM 3667 O O . SER A 1 471 ? 22.393 15.579 -19.852 1.00 85.25 471 SER A O 1
ATOM 3669 N N . MET A 1 472 ? 22.849 15.616 -22.052 1.00 83.00 472 MET A N 1
ATOM 3670 C CA . MET A 1 472 ? 22.797 14.157 -22.236 1.00 83.00 472 MET A CA 1
ATOM 3671 C C . MET A 1 472 ? 23.840 13.422 -21.378 1.00 83.00 472 MET A C 1
ATOM 3673 O O . MET A 1 472 ? 23.500 12.462 -20.684 1.00 83.00 472 MET A O 1
ATOM 3677 N N . LYS A 1 473 ? 25.090 13.906 -21.318 1.00 91.75 473 LYS A N 1
ATOM 3678 C CA . LYS A 1 473 ? 26.130 13.345 -20.424 1.00 91.75 473 LYS A CA 1
ATOM 3679 C C . LYS A 1 473 ? 25.725 13.419 -18.948 1.00 91.75 473 LYS A C 1
ATOM 3681 O O . LYS A 1 473 ? 25.968 12.490 -18.172 1.00 91.75 473 LYS A O 1
ATOM 3686 N N . THR A 1 474 ? 25.056 14.500 -18.551 1.00 94.25 474 THR A N 1
ATOM 3687 C CA . THR A 1 474 ? 24.518 14.654 -17.190 1.00 94.25 474 THR A CA 1
ATOM 3688 C C . THR A 1 474 ? 23.387 13.657 -16.909 1.00 94.25 474 THR A C 1
ATOM 3690 O O . THR A 1 474 ? 23.300 13.114 -15.799 1.00 94.25 474 THR A O 1
ATOM 3693 N N . ALA A 1 475 ? 22.547 13.363 -17.906 1.00 87.75 475 ALA A N 1
ATOM 3694 C CA . ALA A 1 475 ? 21.526 12.323 -17.811 1.00 87.75 475 ALA A CA 1
ATOM 3695 C C . ALA A 1 475 ? 22.157 10.931 -17.604 1.00 87.75 475 ALA A C 1
ATOM 3697 O O . ALA A 1 475 ? 21.790 10.241 -16.652 1.00 87.75 475 ALA A O 1
ATOM 3698 N N . VAL A 1 476 ? 23.175 10.565 -18.399 1.00 90.94 476 VAL A N 1
ATOM 3699 C CA . VAL A 1 476 ? 23.941 9.304 -18.257 1.00 90.94 476 VAL A CA 1
ATOM 3700 C C . VAL A 1 476 ? 24.535 9.146 -16.854 1.00 90.94 476 VAL A C 1
ATOM 3702 O O . VAL A 1 476 ? 24.398 8.091 -16.224 1.00 90.94 476 VAL A O 1
ATOM 3705 N N . SER A 1 477 ? 25.144 10.208 -16.319 1.00 97.44 477 SER A N 1
ATOM 3706 C CA . SER A 1 477 ? 25.682 10.221 -14.951 1.00 97.44 477 SER A CA 1
ATOM 3707 C C . SER A 1 477 ? 24.590 9.988 -13.896 1.00 97.44 477 SER A C 1
ATOM 3709 O O . SER A 1 477 ? 24.773 9.215 -12.950 1.00 97.44 477 SER A O 1
ATOM 3711 N N . SER A 1 478 ? 23.413 10.591 -14.088 1.00 94.88 478 SER A N 1
ATOM 3712 C CA . SER A 1 478 ? 22.269 10.425 -13.186 1.00 94.88 478 SER A CA 1
ATOM 3713 C C . SER A 1 478 ? 21.731 8.991 -13.200 1.00 94.88 478 SER A C 1
ATOM 3715 O O . SER A 1 478 ? 21.540 8.411 -12.130 1.00 94.88 478 SER A O 1
ATOM 3717 N N . TYR A 1 479 ? 21.571 8.373 -14.376 1.00 92.81 479 TYR A N 1
ATOM 3718 C CA . TYR A 1 479 ? 21.164 6.966 -14.479 1.00 92.81 479 TYR A CA 1
ATOM 3719 C C . TYR A 1 479 ? 22.201 6.018 -13.872 1.00 92.81 479 TYR A C 1
ATOM 3721 O O . TYR A 1 479 ? 21.847 5.116 -13.113 1.00 92.81 479 TYR A O 1
ATOM 3729 N N . THR A 1 480 ? 23.490 6.273 -14.104 1.00 97.06 480 THR A N 1
ATOM 3730 C CA . THR A 1 480 ? 24.579 5.493 -13.497 1.00 97.06 480 THR A CA 1
ATOM 3731 C C . THR A 1 480 ? 24.519 5.555 -11.969 1.00 97.06 480 THR A C 1
ATOM 3733 O O . THR A 1 480 ? 24.651 4.537 -11.288 1.00 97.06 480 THR A O 1
ATOM 3736 N N . ARG A 1 481 ? 24.242 6.737 -11.402 1.00 97.56 481 ARG A N 1
ATOM 3737 C CA . ARG A 1 481 ? 24.069 6.902 -9.954 1.00 97.56 481 ARG A CA 1
ATOM 3738 C C . ARG A 1 481 ? 22.815 6.202 -9.429 1.00 97.56 481 ARG A C 1
ATOM 3740 O O . ARG A 1 481 ? 22.873 5.603 -8.355 1.00 97.56 481 ARG A O 1
ATOM 3747 N N . ALA A 1 482 ? 21.709 6.240 -10.174 1.00 93.69 482 ALA A N 1
ATOM 3748 C CA . ALA A 1 482 ? 20.492 5.506 -9.835 1.00 93.69 482 ALA A CA 1
ATOM 3749 C C . ALA A 1 482 ? 20.755 3.994 -9.750 1.00 93.69 482 ALA A C 1
ATOM 3751 O O . ALA A 1 482 ? 20.393 3.362 -8.754 1.00 93.69 482 ALA A O 1
ATOM 3752 N N . MET A 1 483 ? 21.459 3.436 -10.741 1.00 94.19 483 MET A N 1
ATOM 3753 C CA . MET A 1 483 ? 21.855 2.026 -10.769 1.00 94.19 483 MET A CA 1
ATOM 3754 C C . MET A 1 483 ? 22.794 1.669 -9.617 1.00 94.19 483 MET A C 1
ATOM 3756 O O . MET A 1 483 ? 22.555 0.683 -8.926 1.00 94.19 483 MET A O 1
ATOM 3760 N N . ALA A 1 484 ? 23.823 2.485 -9.366 1.00 96.56 484 ALA A N 1
ATOM 3761 C CA . ALA A 1 484 ? 24.779 2.249 -8.286 1.00 96.56 484 ALA A CA 1
ATOM 3762 C C . ALA A 1 484 ? 24.094 2.194 -6.912 1.00 96.56 484 ALA A C 1
ATOM 3764 O O . ALA A 1 484 ? 24.421 1.344 -6.087 1.00 96.56 484 ALA A O 1
ATOM 3765 N N . ILE A 1 485 ? 23.107 3.067 -6.677 1.00 96.25 485 ILE A N 1
ATOM 3766 C CA . ILE A 1 485 ? 22.297 3.032 -5.456 1.00 96.25 485 ILE A CA 1
ATOM 3767 C C . ILE A 1 485 ? 21.428 1.774 -5.433 1.00 96.25 485 ILE A C 1
ATOM 3769 O O . ILE A 1 485 ? 21.413 1.079 -4.419 1.00 96.25 485 ILE A O 1
ATOM 3773 N N . ALA A 1 486 ? 20.733 1.444 -6.523 1.00 91.25 486 ALA A N 1
ATOM 3774 C CA . ALA A 1 486 ? 19.877 0.258 -6.587 1.00 91.25 486 ALA A CA 1
ATOM 3775 C C . ALA A 1 486 ? 20.651 -1.061 -6.360 1.00 91.25 486 ALA A C 1
ATOM 3777 O O . ALA A 1 486 ? 20.121 -1.997 -5.761 1.00 91.25 486 ALA A O 1
ATOM 3778 N N . GLU A 1 487 ? 21.921 -1.113 -6.757 1.00 93.19 487 GLU A N 1
ATOM 3779 C CA . GLU A 1 487 ? 22.827 -2.252 -6.562 1.00 93.19 487 GLU A CA 1
ATOM 3780 C C . GLU A 1 487 ? 23.476 -2.308 -5.171 1.00 93.19 487 GLU A C 1
ATOM 3782 O O . GLU A 1 487 ? 24.191 -3.262 -4.858 1.00 93.19 487 GLU A O 1
ATOM 3787 N N . THR A 1 488 ? 23.215 -1.332 -4.291 1.00 95.12 488 THR A N 1
ATOM 3788 C CA . THR A 1 488 ? 23.702 -1.410 -2.907 1.00 95.12 488 THR A CA 1
ATOM 3789 C C . THR A 1 488 ? 23.125 -2.652 -2.210 1.00 95.12 488 THR A C 1
ATOM 3791 O O . THR A 1 488 ? 21.895 -2.818 -2.141 1.00 95.12 488 THR A O 1
ATOM 3794 N N . PRO A 1 489 ? 23.985 -3.559 -1.702 1.00 94.31 489 PRO A N 1
ATOM 3795 C CA . PRO A 1 489 ? 23.528 -4.823 -1.153 1.00 94.31 489 PRO A CA 1
ATOM 3796 C C . PRO A 1 489 ? 22.872 -4.615 0.212 1.00 94.31 489 PRO A C 1
ATOM 3798 O O . PRO A 1 489 ? 23.416 -3.946 1.091 1.00 94.31 489 PRO A O 1
ATOM 3801 N N . ILE A 1 490 ? 21.726 -5.256 0.422 1.00 93.38 490 ILE A N 1
ATOM 3802 C CA . ILE A 1 490 ? 21.048 -5.323 1.719 1.00 93.38 490 ILE A CA 1
ATOM 3803 C C . ILE A 1 490 ? 21.122 -6.772 2.168 1.00 93.38 490 ILE A C 1
ATOM 3805 O O . ILE A 1 490 ? 20.516 -7.632 1.542 1.00 93.38 490 ILE A O 1
ATOM 3809 N N . LEU A 1 491 ? 21.898 -7.057 3.218 1.00 92.50 491 LEU A N 1
ATOM 3810 C CA . LEU A 1 491 ? 22.212 -8.435 3.631 1.00 92.50 491 LEU A CA 1
ATOM 3811 C C . LEU A 1 491 ? 22.760 -9.295 2.469 1.00 92.50 491 LEU A C 1
ATOM 3813 O O . LEU A 1 491 ? 22.416 -10.464 2.336 1.00 92.50 491 LEU A O 1
ATOM 3817 N N . GLY A 1 492 ? 23.578 -8.696 1.597 1.00 89.81 492 GLY A N 1
ATOM 3818 C CA . GLY A 1 492 ? 24.138 -9.360 0.415 1.00 89.81 492 GLY A CA 1
ATOM 3819 C C . GLY A 1 492 ? 23.219 -9.403 -0.812 1.00 89.81 492 GLY A C 1
ATOM 3820 O O . GLY A 1 492 ? 23.716 -9.698 -1.890 1.00 89.81 492 GLY A O 1
ATOM 3821 N N . MET A 1 493 ? 21.932 -9.053 -0.685 1.00 88.38 493 MET A N 1
ATOM 3822 C CA . MET A 1 493 ? 20.972 -9.050 -1.799 1.00 88.38 493 MET A CA 1
ATOM 3823 C C . MET A 1 493 ? 20.960 -7.716 -2.548 1.00 88.38 493 MET A C 1
ATOM 3825 O O . MET A 1 493 ? 20.767 -6.648 -1.948 1.00 88.38 493 MET A O 1
ATOM 3829 N N . ARG A 1 494 ? 21.099 -7.781 -3.869 1.00 87.94 494 ARG A N 1
ATOM 3830 C CA . ARG A 1 494 ? 21.041 -6.650 -4.803 1.00 87.94 494 ARG A CA 1
ATOM 3831 C C . ARG A 1 494 ? 19.656 -6.550 -5.444 1.00 87.94 494 ARG A C 1
ATOM 3833 O O . ARG A 1 494 ? 18.854 -7.476 -5.353 1.00 87.94 494 ARG A O 1
ATOM 3840 N N . SER A 1 495 ? 19.338 -5.406 -6.051 1.00 80.19 495 SER A N 1
ATOM 3841 C CA . SER A 1 495 ? 18.042 -5.223 -6.728 1.00 80.19 495 SER A CA 1
ATOM 3842 C C . SER A 1 495 ? 17.904 -6.140 -7.954 1.00 80.19 495 SER A C 1
ATOM 3844 O O . SER A 1 495 ? 16.843 -6.729 -8.165 1.00 80.19 495 SER A O 1
ATOM 3846 N N . SER A 1 496 ? 18.991 -6.339 -8.706 1.00 80.56 496 SER A N 1
ATOM 3847 C CA . SER A 1 496 ? 19.035 -7.246 -9.861 1.00 80.56 496 SER A CA 1
ATOM 3848 C C . SER A 1 496 ? 18.815 -8.725 -9.511 1.00 80.56 496 SER A C 1
ATOM 3850 O O . SER A 1 496 ? 18.191 -9.442 -10.293 1.00 80.56 496 SER A O 1
ATOM 3852 N N . ASP A 1 497 ? 19.234 -9.186 -8.326 1.00 82.31 497 ASP A N 1
ATOM 3853 C CA . ASP A 1 497 ? 19.070 -10.587 -7.901 1.00 82.31 497 ASP A CA 1
ATOM 3854 C C . ASP A 1 497 ? 17.589 -11.014 -7.875 1.00 82.31 497 ASP A C 1
ATOM 3856 O O . ASP A 1 497 ? 17.231 -12.117 -8.296 1.00 82.31 497 ASP A O 1
ATOM 3860 N N . GLY A 1 498 ? 16.703 -10.115 -7.428 1.00 72.88 498 GLY A N 1
ATOM 3861 C CA . GLY A 1 498 ? 15.262 -10.362 -7.323 1.00 72.88 498 GLY A CA 1
ATOM 3862 C C . GLY A 1 498 ? 14.535 -10.505 -8.657 1.00 72.88 498 GLY A C 1
ATOM 3863 O O . GLY A 1 498 ? 13.431 -11.054 -8.690 1.00 72.88 498 GLY A O 1
ATOM 3864 N N . LEU A 1 499 ? 15.151 -10.079 -9.764 1.00 72.00 499 LEU A N 1
ATOM 3865 C CA . LEU A 1 499 ? 14.593 -10.271 -11.102 1.00 72.00 499 LEU A CA 1
ATOM 3866 C C . LEU A 1 499 ? 14.573 -11.753 -11.496 1.00 72.00 499 LEU A C 1
ATOM 3868 O O . LEU A 1 499 ? 13.674 -12.176 -12.207 1.00 72.00 499 LEU A O 1
ATOM 3872 N N . ARG A 1 500 ? 15.500 -12.575 -10.993 1.00 70.19 500 ARG A N 1
ATOM 3873 C CA . ARG A 1 500 ? 15.648 -13.979 -11.420 1.00 70.19 500 ARG A CA 1
ATOM 3874 C C . ARG A 1 500 ? 14.824 -14.980 -10.608 1.00 70.19 500 ARG A C 1
ATOM 3876 O O . ARG A 1 500 ? 14.944 -16.179 -10.832 1.00 70.19 500 ARG A O 1
ATOM 3883 N N . VAL A 1 501 ? 14.002 -14.522 -9.660 1.00 73.38 501 VAL A N 1
ATOM 3884 C CA . VAL A 1 501 ? 13.226 -15.405 -8.772 1.00 73.38 501 VAL A CA 1
ATOM 3885 C C . VAL A 1 501 ? 11.882 -15.782 -9.422 1.00 73.38 501 VAL A C 1
ATOM 3887 O O . VAL A 1 501 ? 11.007 -14.913 -9.547 1.00 73.38 501 VAL A O 1
ATOM 3890 N N . PRO A 1 502 ? 11.653 -17.060 -9.798 1.00 64.06 502 PRO A N 1
ATOM 3891 C CA . PRO A 1 502 ? 10.389 -17.504 -10.377 1.00 64.06 502 PRO A CA 1
ATOM 3892 C C . PRO A 1 502 ? 9.350 -17.723 -9.268 1.00 64.06 502 PRO A C 1
ATOM 3894 O O . PRO A 1 502 ? 9.430 -18.677 -8.502 1.00 64.06 502 PRO A O 1
ATOM 3897 N N . ILE A 1 503 ? 8.355 -16.837 -9.167 1.00 60.56 503 ILE A N 1
ATOM 3898 C CA . ILE A 1 503 ? 7.284 -16.919 -8.143 1.00 60.56 503 ILE A CA 1
ATOM 3899 C C . ILE A 1 503 ? 5.924 -17.241 -8.794 1.00 60.56 503 ILE A C 1
ATOM 3901 O O . ILE A 1 503 ? 4.874 -17.075 -8.188 1.00 60.56 503 ILE A O 1
ATOM 3905 N N . GLY A 1 504 ? 5.897 -17.653 -10.068 1.00 56.19 504 GLY A N 1
ATOM 3906 C CA . GLY A 1 504 ? 4.638 -17.771 -10.824 1.00 56.19 504 GLY A CA 1
ATOM 3907 C C . GLY A 1 504 ? 3.912 -16.428 -11.021 1.00 56.19 504 GLY A C 1
ATOM 3908 O O . GLY A 1 504 ? 2.760 -16.399 -11.435 1.00 56.19 504 GLY A O 1
ATOM 3909 N N . ILE A 1 505 ? 4.594 -15.316 -10.721 1.00 51.56 505 ILE A N 1
ATOM 3910 C CA . ILE A 1 505 ? 4.172 -13.938 -10.978 1.00 51.56 505 ILE A CA 1
ATOM 3911 C C . ILE A 1 505 ? 5.087 -13.410 -12.093 1.00 51.56 505 ILE A C 1
ATOM 3913 O O . ILE A 1 505 ? 6.313 -13.539 -11.940 1.00 51.56 505 ILE A O 1
ATOM 3917 N N . PRO A 1 506 ? 4.551 -12.822 -13.181 1.00 50.56 506 PRO A N 1
ATOM 3918 C CA . PRO A 1 506 ? 5.349 -12.326 -14.307 1.00 50.56 506 PRO A CA 1
ATOM 3919 C C . PRO A 1 506 ? 6.454 -11.375 -13.836 1.00 50.56 506 PRO A C 1
ATOM 3921 O O . PRO A 1 506 ? 6.229 -10.588 -12.911 1.00 50.56 506 PRO A O 1
ATOM 3924 N N . LEU A 1 507 ? 7.657 -11.514 -14.414 1.00 53.31 507 LEU A N 1
ATOM 3925 C CA . LEU A 1 507 ? 8.860 -10.724 -14.105 1.00 53.31 507 LEU A CA 1
ATOM 3926 C C . LEU A 1 507 ? 8.505 -9.240 -13.910 1.00 53.31 507 LEU A C 1
ATOM 3928 O O . LEU A 1 507 ? 7.697 -8.715 -14.677 1.00 53.31 507 LEU A O 1
ATOM 3932 N N . PRO A 1 508 ? 9.045 -8.542 -12.889 1.00 52.38 508 PRO A N 1
ATOM 3933 C CA . PRO A 1 508 ? 8.801 -7.115 -12.758 1.00 52.38 508 PRO A CA 1
ATOM 3934 C C . PRO A 1 508 ? 9.473 -6.420 -13.939 1.00 52.38 508 PRO A C 1
ATOM 3936 O O . PRO A 1 508 ? 10.684 -6.235 -13.949 1.00 52.38 508 PRO A O 1
ATOM 3939 N N . ILE A 1 509 ? 8.663 -6.027 -14.918 1.00 53.00 509 ILE A N 1
ATOM 3940 C CA . ILE A 1 509 ? 9.095 -5.302 -16.122 1.00 53.00 509 ILE A CA 1
ATOM 3941 C C . ILE A 1 509 ? 9.658 -3.919 -15.744 1.00 53.00 509 ILE A C 1
ATOM 3943 O O . ILE A 1 509 ? 10.365 -3.286 -16.513 1.00 53.00 509 ILE A O 1
ATOM 3947 N N . HIS A 1 510 ? 9.402 -3.459 -14.517 1.00 64.31 510 HIS A N 1
ATOM 3948 C CA . HIS A 1 510 ? 9.822 -2.157 -14.033 1.00 64.31 510 HIS A CA 1
ATOM 3949 C C . HIS A 1 510 ? 10.542 -2.344 -12.700 1.00 64.31 510 HIS A C 1
ATOM 3951 O O . HIS A 1 510 ? 9.923 -2.612 -11.670 1.00 64.31 510 HIS A O 1
ATOM 3957 N N . THR A 1 511 ? 11.861 -2.211 -12.712 1.00 78.12 511 THR A N 1
ATOM 3958 C CA . THR A 1 511 ? 12.647 -1.873 -11.523 1.00 78.12 511 THR A CA 1
ATOM 3959 C C . THR A 1 511 ? 13.382 -0.581 -11.824 1.00 78.12 511 THR A C 1
ATOM 3961 O O . THR A 1 511 ? 13.672 -0.281 -12.983 1.00 78.12 511 THR A O 1
ATOM 3964 N N . THR A 1 512 ? 13.703 0.199 -10.794 1.00 83.00 512 THR A N 1
ATOM 3965 C CA . THR A 1 512 ? 14.479 1.429 -10.983 1.00 83.00 512 THR A CA 1
ATOM 3966 C C . THR A 1 512 ? 15.825 1.139 -11.649 1.00 83.00 512 THR A C 1
ATOM 3968 O O . THR A 1 512 ? 16.266 1.913 -12.494 1.00 83.00 512 THR A O 1
ATOM 3971 N N . TRP A 1 513 ? 16.456 0.011 -11.307 1.00 88.94 513 TRP A N 1
ATOM 3972 C CA . TRP A 1 513 ? 17.718 -0.423 -11.902 1.00 88.94 513 TRP A CA 1
ATOM 3973 C C . TRP A 1 513 ? 17.581 -0.717 -13.399 1.00 88.94 513 TRP A C 1
ATOM 3975 O O . TRP A 1 513 ? 18.296 -0.114 -14.193 1.00 88.94 513 TRP A O 1
ATOM 3985 N N . LEU A 1 514 ? 16.628 -1.574 -13.786 1.00 84.88 514 LEU A N 1
ATOM 3986 C CA . LEU A 1 514 ? 16.432 -1.975 -15.183 1.00 84.88 514 LEU A CA 1
ATOM 3987 C C . LEU A 1 514 ? 16.010 -0.784 -16.054 1.00 84.88 514 LEU A C 1
ATOM 3989 O O . LEU A 1 514 ? 16.518 -0.614 -17.159 1.00 84.88 514 LEU A O 1
ATOM 3993 N N . ALA A 1 515 ? 15.143 0.087 -15.526 1.00 83.12 515 ALA A N 1
ATOM 3994 C CA . ALA A 1 515 ? 14.717 1.293 -16.225 1.00 83.12 515 ALA A CA 1
ATOM 3995 C C . ALA A 1 515 ? 15.865 2.303 -16.391 1.00 83.12 515 ALA A C 1
ATOM 3997 O O . ALA A 1 515 ? 16.008 2.899 -17.454 1.00 83.12 515 ALA A O 1
ATOM 3998 N N . SER A 1 516 ? 16.716 2.469 -15.371 1.00 87.38 516 SER A N 1
ATOM 3999 C CA . SER A 1 516 ? 17.904 3.328 -15.470 1.00 87.38 516 SER A CA 1
ATOM 4000 C C . SER A 1 516 ? 18.915 2.779 -16.475 1.00 87.38 516 SER A C 1
ATOM 4002 O O . SER A 1 516 ? 19.472 3.557 -17.238 1.00 87.38 516 SER A O 1
ATOM 4004 N N . LEU A 1 517 ? 19.120 1.459 -16.503 1.00 89.56 517 LEU A N 1
ATOM 4005 C CA . LEU A 1 517 ? 20.011 0.787 -17.451 1.00 89.56 517 LEU A CA 1
ATOM 4006 C C . LEU A 1 517 ? 19.533 0.982 -18.898 1.00 89.56 517 LEU A C 1
ATOM 4008 O O . LEU A 1 517 ? 20.295 1.446 -19.739 1.00 89.56 517 LEU A O 1
ATOM 4012 N N . ASN A 1 518 ? 18.252 0.720 -19.169 1.00 85.44 518 ASN A N 1
ATOM 4013 C CA . ASN A 1 518 ? 17.663 0.929 -20.494 1.00 85.44 518 ASN A CA 1
ATOM 4014 C C . ASN A 1 518 ? 17.752 2.401 -20.941 1.00 85.44 518 ASN A C 1
ATOM 4016 O O . ASN A 1 518 ? 18.080 2.702 -22.089 1.00 85.44 518 ASN A O 1
ATOM 4020 N N . SER A 1 519 ? 17.495 3.337 -20.023 1.00 84.06 519 SER A N 1
ATOM 4021 C CA . SER A 1 519 ? 17.558 4.767 -20.331 1.00 84.06 519 SER A CA 1
ATOM 4022 C C . SER A 1 519 ? 18.985 5.294 -20.472 1.00 84.06 519 SER A C 1
ATOM 4024 O O . SER A 1 519 ? 19.219 6.230 -21.238 1.00 84.06 519 SER A O 1
ATOM 4026 N N . ARG A 1 520 ? 19.958 4.679 -19.793 1.00 89.25 520 ARG A N 1
ATOM 4027 C CA . ARG A 1 520 ? 21.377 4.960 -20.007 1.00 89.25 520 ARG A CA 1
ATOM 4028 C C . ARG A 1 520 ? 21.818 4.505 -21.395 1.00 89.25 520 ARG A C 1
ATOM 4030 O O . ARG A 1 520 ? 22.326 5.346 -22.128 1.00 89.25 520 ARG A O 1
ATOM 4037 N N . ALA A 1 521 ? 21.514 3.262 -21.776 1.00 86.38 521 ALA A N 1
ATOM 4038 C CA . ALA A 1 521 ? 21.818 2.716 -23.102 1.00 86.38 521 ALA A CA 1
ATOM 4039 C C . ALA A 1 521 ? 21.310 3.629 -24.227 1.00 86.38 521 ALA A C 1
ATOM 4041 O O . ALA A 1 521 ? 22.014 3.928 -25.190 1.00 86.38 521 ALA A O 1
ATOM 4042 N N . ALA A 1 522 ? 20.090 4.143 -24.066 1.00 80.75 522 ALA A N 1
ATOM 4043 C CA . ALA A 1 522 ? 19.503 5.045 -25.039 1.00 80.75 522 ALA A CA 1
ATOM 4044 C C . ALA A 1 522 ? 20.239 6.391 -25.139 1.00 80.75 522 ALA A C 1
ATOM 4046 O O . ALA A 1 522 ? 20.448 6.919 -26.227 1.00 80.75 522 ALA A O 1
ATOM 4047 N N . MET A 1 523 ? 20.643 6.972 -24.011 1.00 81.75 523 MET A N 1
ATOM 4048 C CA . MET A 1 523 ? 21.407 8.221 -24.036 1.00 81.75 523 MET A CA 1
ATOM 4049 C C . MET A 1 523 ? 22.831 8.014 -24.553 1.00 81.75 523 MET A C 1
ATOM 4051 O O . MET A 1 523 ? 23.350 8.878 -25.247 1.00 81.75 523 MET A O 1
ATOM 4055 N N . GLU A 1 524 ? 23.449 6.872 -24.263 1.00 84.69 524 GLU A N 1
ATOM 4056 C CA . GLU A 1 524 ? 24.755 6.500 -24.810 1.00 84.69 524 GLU A CA 1
ATOM 4057 C C . GLU A 1 524 ? 24.698 6.360 -26.332 1.00 84.69 524 GLU A C 1
ATOM 4059 O O . GLU A 1 524 ? 25.533 6.938 -27.019 1.00 84.69 524 GLU A O 1
ATOM 4064 N N . SER A 1 525 ? 23.663 5.711 -26.873 1.00 79.62 525 SER A N 1
ATOM 4065 C CA . SER A 1 525 ? 23.454 5.633 -28.323 1.00 79.62 525 SER A CA 1
ATOM 4066 C C . SER A 1 525 ? 23.244 7.015 -28.961 1.00 79.62 525 SER A C 1
ATOM 4068 O O . SER A 1 525 ? 23.790 7.270 -30.027 1.00 79.62 525 SER A O 1
ATOM 4070 N N . GLN A 1 526 ? 22.539 7.940 -28.300 1.00 76.25 526 GLN A N 1
ATOM 4071 C CA . GLN A 1 526 ? 22.396 9.329 -28.776 1.00 76.25 526 GLN A CA 1
ATOM 4072 C C . GLN A 1 526 ? 23.710 10.124 -28.733 1.00 76.25 526 GLN A C 1
ATOM 4074 O O . GLN A 1 526 ? 23.932 11.007 -29.554 1.00 76.25 526 GLN A O 1
ATOM 4079 N N . LEU A 1 527 ? 24.600 9.795 -27.796 1.00 79.31 527 LEU A N 1
ATOM 4080 C CA . LEU A 1 527 ? 25.942 10.371 -27.699 1.00 79.31 527 LEU A CA 1
ATOM 4081 C C . LEU A 1 527 ? 26.946 9.733 -28.677 1.00 79.31 527 LEU A C 1
ATOM 4083 O O . LEU A 1 527 ? 28.120 10.099 -28.642 1.00 79.31 527 LEU A O 1
ATOM 4087 N N . GLY A 1 528 ? 26.514 8.773 -29.503 1.00 76.88 528 GLY A N 1
ATOM 4088 C CA . GLY A 1 528 ? 27.386 8.006 -30.393 1.00 76.88 528 GLY A CA 1
ATOM 4089 C C . GLY A 1 528 ? 28.261 6.976 -29.673 1.00 76.88 528 GLY A C 1
ATOM 4090 O O . GLY A 1 528 ? 29.207 6.470 -30.250 1.00 76.88 528 GLY A O 1
ATOM 4091 N N . LEU A 1 529 ? 27.979 6.655 -28.408 1.00 84.50 529 LEU A N 1
ATOM 4092 C CA . LEU A 1 529 ? 28.708 5.651 -27.626 1.00 84.50 529 LEU A CA 1
ATOM 4093 C C . LEU A 1 529 ? 28.094 4.260 -27.850 1.00 84.50 529 LEU A C 1
ATOM 4095 O O . LEU A 1 529 ? 27.579 3.632 -26.919 1.00 84.50 529 LEU A O 1
ATOM 4099 N N . TYR A 1 530 ? 28.100 3.786 -29.097 1.00 84.50 530 TYR A N 1
ATOM 4100 C CA . TYR A 1 530 ? 27.321 2.613 -29.504 1.00 84.50 530 TYR A CA 1
ATOM 4101 C C . TYR A 1 530 ? 27.767 1.316 -28.829 1.00 84.50 530 TYR A C 1
ATOM 4103 O O . TYR A 1 530 ? 26.919 0.534 -28.398 1.00 84.50 530 TYR A O 1
ATOM 4111 N N . ALA A 1 531 ? 29.073 1.113 -28.635 1.00 89.19 531 ALA A N 1
ATOM 4112 C CA . ALA A 1 531 ? 29.589 -0.063 -27.931 1.00 89.19 531 ALA A CA 1
ATOM 4113 C C . ALA A 1 531 ? 29.064 -0.166 -26.481 1.00 89.19 531 ALA A C 1
ATOM 4115 O O . ALA A 1 531 ? 28.695 -1.252 -26.023 1.00 89.19 531 ALA A O 1
ATOM 4116 N N . ALA A 1 532 ? 28.978 0.964 -25.765 1.00 90.19 532 ALA A N 1
ATOM 4117 C CA . ALA A 1 532 ? 28.425 1.015 -24.409 1.00 90.19 532 ALA A CA 1
ATOM 4118 C C . ALA A 1 532 ? 26.909 0.752 -24.411 1.00 90.19 532 ALA A C 1
ATOM 4120 O O . ALA A 1 532 ? 26.421 -0.090 -23.652 1.00 90.19 532 ALA A O 1
ATOM 4121 N N . ALA A 1 533 ? 26.187 1.362 -25.357 1.00 87.19 533 ALA A N 1
ATOM 4122 C CA . ALA A 1 533 ? 24.755 1.144 -25.526 1.00 87.19 533 ALA A CA 1
ATOM 4123 C C . ALA A 1 533 ? 24.415 -0.328 -25.827 1.00 87.19 533 ALA A C 1
ATOM 4125 O O . ALA A 1 533 ? 23.503 -0.889 -25.218 1.00 87.19 533 ALA A O 1
ATOM 4126 N N . VAL A 1 534 ? 25.165 -0.987 -26.719 1.00 92.12 534 VAL A N 1
ATOM 4127 C CA . VAL A 1 534 ? 25.002 -2.418 -27.041 1.00 92.12 534 VAL A CA 1
ATOM 4128 C C . VAL A 1 534 ? 25.206 -3.292 -25.803 1.00 92.12 534 VAL A C 1
ATOM 4130 O O . VAL A 1 534 ? 24.433 -4.231 -25.575 1.00 92.12 534 VAL A O 1
ATOM 4133 N N . TYR A 1 535 ? 26.226 -2.995 -24.992 1.00 95.38 535 TYR A N 1
ATOM 4134 C CA . TYR A 1 535 ? 26.492 -3.717 -23.748 1.00 95.38 535 TYR A CA 1
ATOM 4135 C C . TYR A 1 535 ? 25.313 -3.609 -22.770 1.00 95.38 535 TYR A C 1
ATOM 4137 O O . TYR A 1 535 ? 24.837 -4.621 -22.237 1.00 95.38 535 TYR A O 1
ATOM 4145 N N . ASP A 1 536 ? 24.792 -2.399 -22.577 1.00 92.38 536 ASP A N 1
ATOM 4146 C CA . ASP A 1 536 ? 23.664 -2.166 -21.684 1.00 92.38 536 ASP A CA 1
ATOM 4147 C C . ASP A 1 536 ? 22.377 -2.814 -22.199 1.00 92.38 536 ASP A C 1
ATOM 4149 O O . ASP A 1 536 ? 21.702 -3.507 -21.436 1.00 92.38 536 ASP A O 1
ATOM 4153 N N . TYR A 1 537 ? 22.056 -2.683 -23.489 1.00 91.75 537 TYR A N 1
ATOM 4154 C CA . TYR A 1 537 ? 20.885 -3.341 -24.074 1.00 91.75 537 TYR A CA 1
ATOM 4155 C C . TYR A 1 537 ? 20.955 -4.861 -23.986 1.00 91.75 537 TYR A C 1
ATOM 4157 O O . TYR A 1 537 ? 19.960 -5.508 -23.665 1.00 91.75 537 TYR A O 1
ATOM 4165 N N . THR A 1 538 ? 22.134 -5.440 -24.208 1.00 94.56 538 THR A N 1
ATOM 4166 C CA . THR A 1 538 ? 22.350 -6.880 -24.021 1.00 94.56 538 THR A CA 1
ATOM 4167 C C . THR A 1 538 ? 22.094 -7.288 -22.575 1.00 94.56 538 THR A C 1
ATOM 4169 O O . THR A 1 538 ? 21.485 -8.326 -22.315 1.00 94.56 538 THR A O 1
ATOM 4172 N N . THR A 1 539 ? 22.497 -6.445 -21.625 1.00 92.06 539 THR A N 1
ATOM 4173 C CA . THR A 1 539 ? 22.219 -6.668 -20.206 1.00 92.06 539 THR A CA 1
ATOM 4174 C C . THR A 1 539 ? 20.723 -6.562 -19.902 1.00 92.06 539 THR A C 1
ATOM 4176 O O . THR A 1 539 ? 20.216 -7.382 -19.142 1.00 92.06 539 THR A O 1
ATOM 4179 N N . VAL A 1 540 ? 19.995 -5.615 -20.505 1.00 87.88 540 VAL A N 1
ATOM 4180 C CA . VAL A 1 540 ? 18.531 -5.491 -20.363 1.00 87.88 540 VAL A CA 1
ATOM 4181 C C . VAL A 1 540 ? 17.822 -6.735 -20.907 1.00 87.88 540 VAL A C 1
ATOM 4183 O O . VAL A 1 540 ? 16.972 -7.291 -20.213 1.00 87.88 540 VAL A O 1
ATOM 4186 N N . LEU A 1 541 ? 18.210 -7.214 -22.094 1.00 88.44 541 LEU A N 1
ATOM 4187 C CA . LEU A 1 541 ? 17.627 -8.394 -22.750 1.00 88.44 541 LEU A CA 1
ATOM 4188 C C . LEU A 1 541 ? 17.814 -9.692 -21.956 1.00 88.44 541 LEU A C 1
ATOM 4190 O O . LEU A 1 541 ? 17.014 -10.609 -22.076 1.00 88.44 541 LEU A O 1
ATOM 4194 N N . ALA A 1 542 ? 18.800 -9.759 -21.058 1.00 88.38 542 ALA A N 1
ATOM 4195 C CA . ALA A 1 542 ? 18.921 -10.878 -20.123 1.00 88.38 542 ALA A CA 1
ATOM 4196 C C . ALA A 1 542 ? 17.764 -10.960 -19.098 1.00 88.38 542 ALA A C 1
ATOM 4198 O O . ALA A 1 542 ? 17.669 -11.945 -18.362 1.00 88.38 542 ALA A O 1
ATOM 4199 N N . TYR A 1 543 ? 16.913 -9.930 -19.012 1.00 82.62 543 TYR A N 1
ATOM 4200 C CA . TYR A 1 543 ? 15.784 -9.838 -18.079 1.00 82.62 543 TYR A CA 1
ATOM 4201 C C . TYR A 1 543 ? 14.435 -9.571 -18.761 1.00 82.62 543 TYR A C 1
ATOM 4203 O O . TYR A 1 543 ? 13.410 -9.548 -18.072 1.00 82.62 543 TYR A O 1
ATOM 4211 N N . THR A 1 544 ? 14.408 -9.331 -20.074 1.00 77.62 544 THR A N 1
ATOM 4212 C CA . THR A 1 544 ? 13.182 -9.000 -20.804 1.00 77.62 544 THR A CA 1
ATOM 4213 C C . THR A 1 544 ? 13.257 -9.433 -22.263 1.00 77.62 544 THR A C 1
ATOM 4215 O O . THR A 1 544 ? 14.260 -9.195 -22.925 1.00 77.62 544 THR A O 1
ATOM 4218 N N . ASP A 1 545 ? 12.157 -9.975 -22.778 1.00 78.38 545 ASP A N 1
ATOM 4219 C CA . ASP A 1 545 ? 12.022 -10.407 -24.175 1.00 78.38 545 ASP A CA 1
ATOM 4220 C C . ASP A 1 545 ? 11.270 -9.356 -25.013 1.00 78.38 545 ASP A C 1
ATOM 4222 O O . ASP A 1 545 ? 10.467 -9.674 -25.883 1.00 78.38 545 ASP A O 1
ATOM 4226 N N . ARG A 1 546 ? 11.429 -8.068 -24.683 1.00 77.56 546 ARG A N 1
ATOM 4227 C CA . ARG A 1 546 ? 10.682 -7.000 -25.358 1.00 77.56 546 ARG A CA 1
ATOM 4228 C C . ARG A 1 546 ? 11.276 -6.708 -26.737 1.00 77.56 546 ARG A C 1
ATOM 4230 O O . ARG A 1 546 ? 12.449 -6.321 -26.802 1.00 77.56 546 ARG A O 1
ATOM 4237 N N . PRO A 1 547 ? 10.469 -6.753 -27.814 1.00 83.69 547 PRO A N 1
ATOM 4238 C CA . PRO A 1 547 ? 10.957 -6.495 -29.165 1.00 83.69 547 PRO A CA 1
ATOM 4239 C C . PRO A 1 547 ? 11.502 -5.069 -29.316 1.00 83.69 547 PRO A C 1
ATOM 4241 O O . PRO A 1 547 ? 12.425 -4.835 -30.091 1.00 83.69 547 PRO A O 1
ATOM 4244 N N . GLU A 1 548 ? 11.023 -4.105 -28.519 1.00 79.56 548 GLU A N 1
ATOM 4245 C CA . GLU A 1 548 ? 11.567 -2.744 -28.539 1.00 79.56 548 GLU A CA 1
ATOM 4246 C C . GLU A 1 548 ? 13.034 -2.668 -28.099 1.00 79.56 548 GLU A C 1
ATOM 4248 O O . GLU A 1 548 ? 13.783 -1.836 -28.610 1.00 79.56 548 GLU A O 1
ATOM 4253 N N . VAL A 1 549 ? 13.451 -3.511 -27.150 1.00 83.75 549 VAL A N 1
ATOM 4254 C CA . VAL A 1 549 ? 14.834 -3.519 -26.654 1.00 83.75 549 VAL A CA 1
ATOM 4255 C C . VAL A 1 549 ? 15.754 -4.169 -27.687 1.00 83.75 549 VAL A C 1
ATOM 4257 O O . VAL A 1 549 ? 16.835 -3.639 -27.934 1.00 83.75 549 VAL A O 1
ATOM 4260 N N . LEU A 1 550 ? 15.298 -5.244 -28.345 1.00 89.25 550 LEU A N 1
ATOM 4261 C CA . LEU A 1 550 ? 15.990 -5.853 -29.489 1.00 89.25 550 LEU A CA 1
ATOM 4262 C C . LEU A 1 550 ? 16.211 -4.825 -30.600 1.00 89.25 550 LEU A C 1
ATOM 4264 O O . LEU A 1 550 ? 17.328 -4.646 -31.066 1.00 89.25 550 LEU A O 1
ATOM 4268 N N . VAL A 1 551 ? 15.171 -4.072 -30.953 1.00 85.31 551 VAL A N 1
ATOM 4269 C CA . VAL A 1 551 ? 15.238 -3.017 -31.975 1.00 85.31 551 VAL A CA 1
ATOM 4270 C C . VAL A 1 551 ? 16.200 -1.902 -31.583 1.00 85.31 551 VAL A C 1
ATOM 4272 O O . VAL A 1 551 ? 16.983 -1.454 -32.415 1.00 85.31 551 VAL A O 1
ATOM 42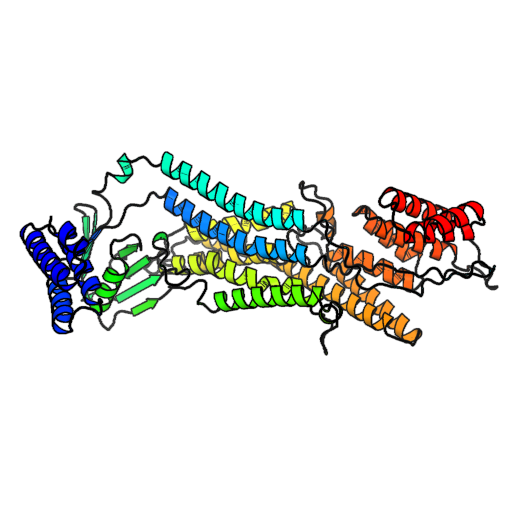75 N N . ASN A 1 552 ? 16.187 -1.449 -30.328 1.00 83.81 552 ASN A N 1
ATOM 4276 C CA . ASN A 1 552 ? 17.125 -0.417 -29.888 1.00 83.81 552 ASN A CA 1
ATOM 4277 C C . ASN A 1 552 ? 18.580 -0.926 -29.892 1.00 83.81 552 ASN A C 1
ATOM 4279 O O . ASN A 1 552 ? 19.481 -0.174 -30.263 1.00 83.81 552 ASN A O 1
ATOM 4283 N N . ARG A 1 553 ? 18.817 -2.201 -29.545 1.00 90.94 553 ARG A N 1
ATOM 4284 C CA . ARG A 1 553 ? 20.143 -2.823 -29.668 1.00 90.94 553 ARG A CA 1
ATOM 4285 C C . ARG A 1 553 ? 20.575 -2.962 -31.125 1.00 90.94 553 ARG A C 1
ATOM 4287 O O . ARG A 1 553 ? 21.712 -2.634 -31.439 1.00 90.94 553 ARG A O 1
ATOM 4294 N N . ALA A 1 554 ? 19.671 -3.382 -32.008 1.00 89.44 554 ALA A N 1
ATOM 4295 C CA . ALA A 1 554 ? 19.913 -3.489 -33.444 1.00 89.44 554 ALA A CA 1
ATOM 4296 C C . ALA A 1 554 ? 20.319 -2.142 -34.051 1.00 89.44 554 ALA A C 1
ATOM 4298 O O . ALA A 1 554 ? 21.283 -2.058 -34.804 1.00 89.44 554 ALA A O 1
ATOM 4299 N N . ILE A 1 555 ? 19.627 -1.073 -33.658 1.00 83.44 555 ILE A N 1
ATOM 4300 C CA . ILE A 1 555 ? 19.966 0.295 -34.053 1.00 83.44 555 ILE A CA 1
ATOM 4301 C C . ILE A 1 555 ? 21.352 0.695 -33.523 1.00 83.44 555 ILE A C 1
ATOM 4303 O O . ILE A 1 555 ? 22.135 1.299 -34.252 1.00 83.44 555 ILE A O 1
ATOM 4307 N N . ALA A 1 556 ? 21.694 0.331 -32.283 1.00 85.69 556 ALA A N 1
ATOM 4308 C CA . ALA A 1 556 ? 23.030 0.577 -31.744 1.00 85.69 556 ALA A CA 1
ATOM 4309 C C . ALA A 1 556 ? 24.120 -0.215 -32.498 1.00 85.69 556 ALA A C 1
ATOM 4311 O O . ALA A 1 556 ? 25.182 0.340 -32.756 1.00 85.69 556 ALA A O 1
ATOM 4312 N N . TYR A 1 557 ? 23.853 -1.457 -32.923 1.00 87.81 557 TYR A N 1
ATOM 4313 C CA . TYR A 1 557 ? 24.750 -2.214 -33.807 1.00 87.81 557 TYR A CA 1
ATOM 4314 C C . TYR A 1 557 ? 24.931 -1.546 -35.176 1.00 87.81 557 TYR A C 1
ATOM 4316 O O . TYR A 1 557 ? 26.047 -1.501 -35.679 1.00 87.81 557 TYR A O 1
ATOM 4324 N N . GLN A 1 558 ? 23.866 -0.995 -35.771 1.00 81.50 558 GLN A N 1
ATOM 4325 C CA . GLN A 1 558 ? 23.988 -0.219 -37.013 1.00 81.50 558 GLN A CA 1
ATOM 4326 C C . GLN A 1 558 ? 24.869 1.018 -36.815 1.00 81.50 558 GLN A C 1
ATOM 4328 O O . GLN A 1 558 ? 25.704 1.294 -37.664 1.00 81.50 558 GLN A O 1
ATOM 4333 N N . GLY A 1 559 ? 24.708 1.733 -35.695 1.00 78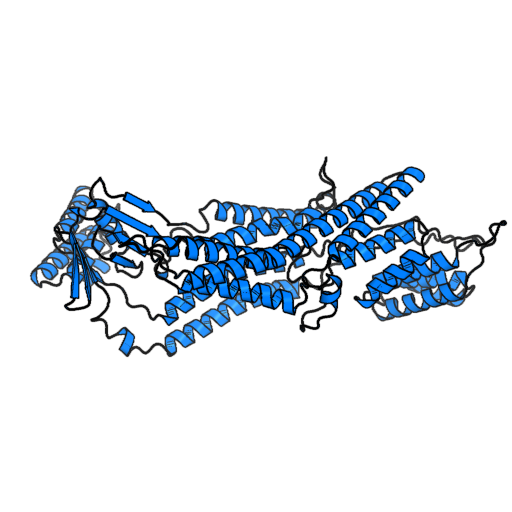.19 559 GLY A N 1
ATOM 4334 C CA . GLY A 1 559 ? 25.570 2.862 -35.343 1.00 78.19 559 GLY A CA 1
ATOM 4335 C C . GLY A 1 559 ? 27.038 2.451 -35.210 1.00 78.19 559 GLY A C 1
ATOM 4336 O O . GLY A 1 559 ? 27.900 3.085 -35.814 1.00 78.19 559 GLY A O 1
ATOM 4337 N N . LEU A 1 560 ? 27.306 1.351 -34.498 1.00 81.44 560 LEU A N 1
ATOM 4338 C CA . LEU A 1 560 ? 28.652 0.796 -34.318 1.00 81.44 560 LEU A CA 1
ATOM 4339 C C . LEU A 1 560 ? 29.304 0.436 -35.661 1.00 81.44 560 LEU A C 1
ATOM 4341 O O . LEU A 1 560 ? 30.409 0.880 -35.939 1.00 81.44 560 LEU A O 1
ATOM 4345 N N . GLY A 1 561 ? 28.574 -0.258 -36.539 1.00 74.50 561 GLY A N 1
ATOM 4346 C CA . GLY A 1 561 ? 29.060 -0.636 -37.870 1.00 74.50 561 GLY A CA 1
ATOM 4347 C C . GLY A 1 561 ? 29.218 0.526 -38.859 1.00 74.50 561 GLY A C 1
ATOM 4348 O O . GLY A 1 561 ? 29.596 0.281 -40.003 1.00 74.50 561 GLY A O 1
ATOM 4349 N N . THR A 1 562 ? 28.899 1.761 -38.450 1.00 70.12 562 THR A N 1
ATOM 4350 C CA . THR A 1 562 ? 29.102 2.997 -39.231 1.00 70.12 562 THR A CA 1
ATOM 4351 C C . THR A 1 562 ? 30.165 3.922 -38.651 1.00 70.12 562 THR A C 1
ATOM 4353 O O . THR A 1 562 ? 30.402 4.989 -39.225 1.00 70.12 562 THR A O 1
ATOM 4356 N N . GLU A 1 563 ? 30.789 3.566 -37.522 1.00 61.78 563 GLU A N 1
ATOM 4357 C CA . GLU A 1 563 ? 31.868 4.372 -36.949 1.00 61.78 563 GLU A CA 1
ATOM 4358 C C . GLU A 1 563 ? 33.038 4.468 -37.945 1.00 61.78 563 GLU A C 1
ATOM 4360 O O . GLU A 1 563 ? 33.629 3.479 -38.368 1.00 61.78 563 GLU A O 1
ATOM 4365 N N . THR A 1 564 ? 33.346 5.695 -38.370 1.00 54.66 564 THR A N 1
ATOM 4366 C CA . THR A 1 564 ? 34.399 6.000 -39.345 1.00 54.66 564 THR A CA 1
ATOM 4367 C C . THR A 1 564 ? 35.777 5.910 -38.694 1.00 54.66 564 THR A C 1
ATOM 4369 O O . THR A 1 564 ? 36.287 6.915 -38.191 1.00 54.66 564 THR A O 1
ATOM 4372 N N . ASP A 1 565 ? 36.406 4.741 -38.729 1.00 48.03 565 ASP A N 1
ATOM 4373 C CA . ASP A 1 565 ? 37.803 4.576 -38.317 1.00 48.03 565 ASP A CA 1
ATOM 4374 C C . ASP A 1 565 ? 38.749 4.891 -39.496 1.00 48.03 565 ASP A C 1
ATOM 4376 O O . ASP A 1 565 ? 39.312 4.019 -40.154 1.00 48.03 565 ASP A O 1
ATOM 4380 N N . GLY A 1 566 ? 38.929 6.182 -39.814 1.00 49.78 566 GLY A N 1
ATOM 4381 C CA . GLY A 1 566 ? 39.903 6.589 -40.832 1.00 49.78 566 GLY A CA 1
ATOM 4382 C C . GLY A 1 566 ? 40.098 8.105 -41.000 1.00 49.78 566 GLY A C 1
ATOM 4383 O O . GLY A 1 566 ? 39.121 8.854 -41.013 1.00 49.78 566 GLY A O 1
ATOM 4384 N N . PRO A 1 567 ? 41.339 8.600 -41.219 1.00 41.28 567 PRO A N 1
ATOM 4385 C CA . PRO A 1 567 ? 41.652 10.030 -41.382 1.00 41.28 567 PRO A CA 1
ATOM 4386 C C . PRO A 1 567 ? 41.104 10.678 -42.675 1.00 41.28 567 PRO A C 1
ATOM 4388 O O . PRO A 1 567 ? 41.413 11.835 -42.950 1.00 41.28 567 PRO A O 1
ATOM 4391 N N . MET A 1 568 ? 40.304 9.954 -43.466 1.00 43.09 568 MET A N 1
ATOM 4392 C CA . MET A 1 568 ? 39.741 10.391 -44.755 1.00 43.09 568 MET A CA 1
ATOM 4393 C C . MET A 1 568 ? 38.202 10.402 -44.799 1.00 43.09 568 MET A C 1
ATOM 4395 O O . MET A 1 568 ? 37.644 10.787 -45.822 1.00 43.09 568 MET A O 1
ATOM 4399 N N . GLY A 1 569 ? 37.497 10.012 -43.728 1.00 47.31 569 GLY A N 1
ATOM 4400 C CA . GLY A 1 569 ? 36.026 9.988 -43.736 1.00 47.31 569 GLY A CA 1
ATOM 4401 C C . GLY A 1 569 ? 35.408 8.949 -44.685 1.00 47.31 569 GLY A C 1
ATOM 4402 O O . GLY A 1 569 ? 34.241 9.082 -45.048 1.00 47.31 569 GLY A O 1
ATOM 4403 N N . GLU A 1 570 ? 36.169 7.926 -45.093 1.00 48.56 570 GLU A N 1
ATOM 4404 C CA . GLU A 1 570 ? 35.601 6.730 -45.721 1.00 48.56 570 GLU A CA 1
ATOM 4405 C C . GLU A 1 570 ? 34.832 5.931 -44.660 1.00 48.56 570 GLU A C 1
ATOM 4407 O O . GLU A 1 570 ? 35.334 5.679 -43.565 1.00 48.56 570 GLU A O 1
ATOM 4412 N N . MET A 1 571 ? 33.585 5.585 -44.975 1.00 54.19 571 MET A N 1
ATOM 4413 C CA . MET A 1 571 ? 32.724 4.772 -44.121 1.00 54.19 571 MET A CA 1
ATOM 4414 C C . MET A 1 571 ? 33.136 3.308 -44.274 1.00 54.19 571 MET A C 1
ATOM 4416 O O . MET A 1 571 ? 32.812 2.688 -45.288 1.00 54.19 571 MET A O 1
ATOM 4420 N N . ASP A 1 572 ? 33.873 2.766 -43.304 1.00 55.56 572 ASP A N 1
ATOM 4421 C CA . ASP A 1 572 ? 34.138 1.329 -43.260 1.00 55.56 572 ASP A CA 1
ATOM 4422 C C . ASP A 1 572 ? 32.916 0.636 -42.649 1.00 55.56 572 ASP A C 1
ATOM 4424 O O . ASP A 1 572 ? 32.578 0.842 -41.486 1.00 55.56 572 ASP A O 1
ATOM 4428 N N . ILE A 1 573 ? 32.182 -0.111 -43.473 1.00 62.12 573 ILE A N 1
ATOM 4429 C CA . ILE A 1 573 ? 30.971 -0.808 -43.040 1.00 62.12 573 ILE A CA 1
ATOM 4430 C C . ILE A 1 573 ? 31.394 -2.136 -42.421 1.00 62.12 573 ILE A C 1
ATOM 4432 O O . ILE A 1 573 ? 31.689 -3.101 -43.141 1.00 62.12 573 ILE A O 1
ATOM 4436 N N . GLU A 1 574 ? 31.352 -2.227 -41.091 1.00 72.81 574 GLU A N 1
ATOM 4437 C CA . GLU A 1 574 ? 31.607 -3.489 -40.401 1.00 72.81 574 GLU A CA 1
ATOM 4438 C C . GLU A 1 574 ? 30.426 -4.446 -40.623 1.00 72.81 574 GLU A C 1
ATOM 4440 O O . GLU A 1 574 ? 29.360 -4.371 -40.002 1.00 72.81 574 GLU A O 1
ATOM 4445 N N . ARG A 1 575 ? 30.605 -5.369 -41.575 1.00 77.56 575 ARG A N 1
ATOM 4446 C CA . ARG A 1 575 ? 29.547 -6.288 -42.023 1.00 77.56 575 ARG A CA 1
ATOM 4447 C C . ARG A 1 575 ? 28.982 -7.160 -40.903 1.00 77.56 575 ARG A C 1
ATOM 4449 O O . ARG A 1 575 ? 27.834 -7.592 -41.017 1.00 77.56 575 ARG A O 1
ATOM 4456 N N . ASP A 1 576 ? 29.766 -7.437 -39.868 1.00 87.19 576 ASP A N 1
ATOM 4457 C CA . ASP A 1 576 ? 29.377 -8.317 -38.768 1.00 87.19 576 ASP A CA 1
ATOM 4458 C C . ASP A 1 576 ? 28.343 -7.655 -37.849 1.00 87.19 576 ASP A C 1
ATOM 4460 O O . ASP A 1 576 ? 27.354 -8.295 -37.481 1.00 87.19 576 ASP A O 1
ATOM 4464 N N . ASP A 1 577 ? 28.486 -6.364 -37.543 1.00 86.50 577 ASP A N 1
ATOM 4465 C CA . ASP A 1 577 ? 27.528 -5.657 -36.689 1.00 86.50 577 ASP A CA 1
ATOM 4466 C C . ASP A 1 577 ? 26.194 -5.413 -37.395 1.00 86.50 577 ASP A C 1
ATOM 4468 O O . ASP A 1 577 ? 25.131 -5.627 -36.810 1.00 86.50 577 ASP A O 1
ATOM 4472 N N . TYR A 1 578 ? 26.212 -5.116 -38.695 1.00 84.81 578 TYR A N 1
ATOM 4473 C CA . TYR A 1 578 ? 24.985 -5.073 -39.493 1.00 84.81 578 TYR A CA 1
ATOM 4474 C C . TYR A 1 578 ? 24.273 -6.432 -39.573 1.00 84.81 578 TYR A C 1
ATOM 4476 O O . TYR A 1 578 ? 23.041 -6.487 -39.573 1.00 84.81 578 TYR A O 1
ATOM 4484 N N . GLN A 1 579 ? 25.013 -7.545 -39.605 1.00 91.81 579 GLN A N 1
ATOM 4485 C CA . GLN A 1 579 ? 24.413 -8.881 -39.528 1.00 91.81 579 GLN A CA 1
ATOM 4486 C C . GLN A 1 579 ? 23.784 -9.152 -38.155 1.00 91.81 579 GLN A C 1
ATOM 4488 O O . GLN A 1 579 ? 22.688 -9.714 -38.100 1.00 91.81 579 GLN A O 1
ATOM 4493 N N . ARG A 1 580 ? 24.423 -8.717 -37.060 1.00 93.75 580 ARG A N 1
ATOM 4494 C CA . ARG A 1 580 ? 23.842 -8.783 -35.705 1.00 93.75 580 ARG A CA 1
ATOM 4495 C C . ARG A 1 580 ? 22.575 -7.937 -35.593 1.00 93.75 580 ARG A C 1
ATOM 4497 O O . ARG A 1 580 ? 21.579 -8.420 -35.061 1.00 93.75 580 ARG A O 1
ATOM 4504 N N . ALA A 1 581 ? 22.572 -6.731 -36.163 1.00 89.94 581 ALA A N 1
ATOM 4505 C CA . ALA A 1 581 ? 21.387 -5.878 -36.218 1.00 89.94 581 ALA A CA 1
ATOM 4506 C C . ALA A 1 581 ? 20.218 -6.561 -36.946 1.00 89.94 581 ALA A C 1
ATOM 4508 O O . ALA A 1 581 ? 19.100 -6.587 -36.438 1.00 89.94 581 ALA A O 1
ATOM 4509 N N . ILE A 1 582 ? 20.473 -7.169 -38.111 1.00 94.00 582 ILE A N 1
ATOM 4510 C CA . ILE A 1 582 ? 19.452 -7.915 -38.867 1.00 94.00 582 ILE A CA 1
ATOM 4511 C C . ILE A 1 582 ? 18.894 -9.084 -38.047 1.00 94.00 582 ILE A C 1
ATOM 4513 O O . ILE A 1 582 ? 17.688 -9.321 -38.086 1.00 94.00 582 ILE A O 1
ATOM 4517 N N . ALA A 1 583 ? 19.738 -9.803 -37.300 1.00 95.31 583 ALA A N 1
ATOM 4518 C CA . ALA A 1 583 ? 19.287 -10.893 -36.437 1.00 95.31 583 ALA A CA 1
ATOM 4519 C C . ALA A 1 583 ? 18.329 -10.399 -35.338 1.00 95.31 583 ALA A C 1
ATOM 4521 O O . ALA A 1 583 ? 17.254 -10.974 -35.170 1.00 95.31 583 ALA A O 1
ATOM 4522 N N . ASP A 1 584 ? 18.672 -9.299 -34.661 1.00 93.75 584 ASP A N 1
ATOM 4523 C CA . ASP A 1 584 ? 17.815 -8.679 -33.645 1.00 93.75 584 ASP A CA 1
ATOM 4524 C C . ASP A 1 584 ? 16.493 -8.157 -34.238 1.00 93.75 584 ASP A C 1
ATOM 4526 O O . ASP A 1 584 ? 15.432 -8.343 -33.639 1.00 93.75 584 ASP A O 1
ATOM 4530 N N . PHE A 1 585 ? 16.522 -7.546 -35.431 1.00 92.62 585 PHE A N 1
ATOM 4531 C CA . PHE A 1 585 ? 15.299 -7.120 -36.119 1.00 92.62 585 PHE A CA 1
ATOM 4532 C C . PHE A 1 585 ? 14.411 -8.296 -36.515 1.00 92.62 585 PHE A C 1
ATOM 4534 O O . PHE A 1 585 ? 13.198 -8.207 -36.352 1.00 92.62 585 PHE A O 1
ATOM 4541 N N . ASN A 1 586 ? 14.989 -9.390 -37.022 1.00 94.81 586 ASN A N 1
ATOM 4542 C CA . ASN A 1 586 ? 14.226 -10.591 -37.362 1.00 94.81 586 ASN A CA 1
ATOM 4543 C C . ASN A 1 586 ? 13.489 -11.126 -36.135 1.00 94.81 586 ASN A C 1
ATOM 4545 O O . ASN A 1 586 ? 12.283 -11.325 -36.207 1.00 94.81 586 ASN A O 1
ATOM 4549 N N . GLN A 1 587 ? 14.184 -11.252 -35.002 1.00 93.06 587 GLN A N 1
ATOM 4550 C CA . GLN A 1 587 ? 13.561 -11.696 -33.759 1.00 93.06 587 GLN A CA 1
ATOM 4551 C C . GLN A 1 587 ? 12.439 -10.742 -33.310 1.00 93.06 587 GLN A C 1
ATOM 4553 O O . GLN A 1 587 ? 11.341 -11.187 -32.989 1.00 93.06 587 GLN A O 1
ATOM 4558 N N . ALA A 1 588 ? 12.667 -9.426 -33.351 1.00 88.44 588 ALA A N 1
ATOM 4559 C CA . ALA A 1 588 ? 11.644 -8.449 -32.978 1.00 88.44 588 ALA A CA 1
ATOM 4560 C C . ALA A 1 588 ? 10.406 -8.471 -33.900 1.00 88.44 588 ALA A C 1
ATOM 4562 O O . ALA A 1 588 ? 9.293 -8.215 -33.4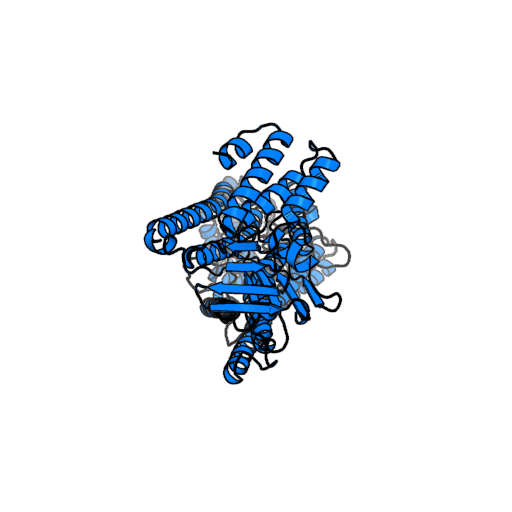41 1.00 88.44 588 ALA A O 1
ATOM 4563 N N . ILE A 1 589 ? 10.593 -8.758 -35.193 1.00 90.56 589 ILE A N 1
ATOM 4564 C CA . ILE A 1 589 ? 9.514 -8.907 -36.181 1.00 90.56 589 ILE A CA 1
ATOM 4565 C C . ILE A 1 589 ? 8.765 -10.223 -35.967 1.00 90.56 589 ILE A C 1
ATOM 4567 O O . ILE A 1 589 ? 7.543 -10.231 -36.063 1.00 90.56 589 ILE A O 1
ATOM 4571 N N . ASP A 1 590 ? 9.455 -11.313 -35.637 1.00 89.75 590 ASP A N 1
ATOM 4572 C CA . ASP A 1 590 ? 8.802 -12.585 -35.311 1.00 89.75 590 ASP A CA 1
ATOM 4573 C C . ASP A 1 590 ? 7.891 -12.437 -34.076 1.00 89.75 590 ASP A C 1
ATOM 4575 O O . ASP A 1 590 ? 6.777 -12.966 -34.058 1.00 89.75 590 ASP A O 1
ATOM 4579 N N . ASP A 1 591 ? 8.323 -11.647 -33.085 1.00 82.75 591 ASP A N 1
ATOM 4580 C CA . ASP A 1 591 ? 7.567 -11.374 -31.857 1.00 82.75 591 ASP A CA 1
ATOM 4581 C C . ASP A 1 591 ? 6.433 -10.340 -32.045 1.00 82.75 591 ASP A C 1
ATOM 4583 O O . ASP A 1 591 ? 5.425 -10.379 -31.332 1.00 82.75 591 ASP A O 1
ATOM 4587 N N . ALA A 1 592 ? 6.574 -9.395 -32.983 1.00 78.06 592 ALA A N 1
ATOM 4588 C CA . ALA A 1 592 ? 5.598 -8.330 -33.242 1.00 78.06 592 ALA A CA 1
ATOM 4589 C C . ALA A 1 592 ? 5.626 -7.853 -34.710 1.00 78.06 592 ALA A C 1
ATOM 4591 O O . ALA A 1 592 ? 6.054 -6.736 -35.024 1.00 78.06 592 ALA A O 1
ATOM 4592 N N . SER A 1 593 ? 5.111 -8.700 -35.601 1.00 67.00 593 SER A N 1
ATOM 4593 C CA . SER A 1 593 ? 5.251 -8.593 -37.063 1.00 67.00 593 SER A CA 1
ATOM 4594 C C . SER A 1 593 ? 4.593 -7.380 -37.720 1.00 67.00 593 SER A C 1
ATOM 4596 O O . SER A 1 593 ? 4.961 -7.017 -38.833 1.00 67.00 593 SER A O 1
ATOM 4598 N N . GLU A 1 594 ? 3.666 -6.709 -37.037 1.00 64.50 594 GLU A N 1
ATOM 4599 C CA . GLU A 1 594 ? 2.900 -5.582 -37.591 1.00 64.50 594 GLU A CA 1
ATOM 4600 C C . GLU A 1 594 ? 3.546 -4.204 -37.343 1.00 64.50 594 GLU A C 1
ATOM 4602 O O . GLU A 1 594 ? 2.985 -3.170 -37.709 1.00 64.50 594 GLU A O 1
ATOM 4607 N N . GLN A 1 595 ? 4.728 -4.136 -36.717 1.00 75.81 595 GLN A N 1
ATOM 4608 C CA . GLN A 1 595 ? 5.395 -2.851 -36.493 1.00 75.81 595 GLN A CA 1
ATOM 4609 C C . GLN A 1 595 ? 6.231 -2.434 -37.709 1.00 75.81 595 GLN A C 1
ATOM 4611 O O . GLN A 1 595 ? 7.410 -2.771 -37.810 1.00 75.81 595 GLN A O 1
ATOM 4616 N N . ALA A 1 596 ? 5.643 -1.599 -38.575 1.00 79.94 596 ALA A N 1
ATOM 4617 C CA . ALA A 1 596 ? 6.284 -0.979 -39.747 1.00 79.94 596 ALA A CA 1
ATOM 4618 C C . ALA A 1 596 ? 7.695 -0.425 -39.473 1.00 79.94 596 ALA A C 1
ATOM 4620 O O . ALA A 1 596 ? 8.599 -0.527 -40.299 1.00 79.94 596 ALA A O 1
ATOM 4621 N N . ARG A 1 597 ? 7.919 0.111 -38.266 1.00 75.94 597 ARG A N 1
ATOM 4622 C CA . ARG A 1 597 ? 9.231 0.599 -37.831 1.00 75.94 597 ARG A CA 1
ATOM 4623 C C . ARG A 1 597 ? 10.316 -0.484 -37.868 1.00 75.94 597 ARG A C 1
ATOM 4625 O O . ARG A 1 597 ? 11.455 -0.171 -38.194 1.00 75.94 597 ARG A O 1
ATOM 4632 N N . TYR A 1 598 ? 10.012 -1.714 -37.471 1.00 85.00 598 TYR A N 1
ATOM 4633 C CA . TYR A 1 598 ? 11.023 -2.769 -37.375 1.00 85.00 598 TYR A CA 1
ATOM 4634 C C . TYR A 1 598 ? 11.487 -3.190 -38.768 1.00 85.00 598 TYR A C 1
ATOM 4636 O O . TYR A 1 598 ? 12.687 -3.285 -39.013 1.00 85.00 598 TYR A O 1
ATOM 4644 N N . LEU A 1 599 ? 10.529 -3.335 -39.689 1.00 85.19 599 LEU A N 1
ATOM 4645 C CA . LEU A 1 599 ? 10.772 -3.605 -41.105 1.00 85.19 599 LEU A CA 1
ATOM 4646 C C . LEU A 1 599 ? 11.618 -2.499 -41.731 1.00 85.19 599 LEU A C 1
ATOM 4648 O O . LEU A 1 599 ? 12.665 -2.764 -42.306 1.00 85.19 599 LEU A O 1
ATOM 4652 N N . LEU A 1 600 ? 11.234 -1.247 -41.511 1.00 84.50 600 LEU A N 1
ATOM 4653 C CA . LEU A 1 600 ? 11.965 -0.085 -41.993 1.00 84.50 600 LEU A CA 1
ATOM 4654 C C . LEU A 1 600 ? 13.447 -0.075 -41.564 1.00 84.50 600 LEU A C 1
ATOM 4656 O O . LEU A 1 600 ? 14.325 0.094 -42.408 1.00 84.50 600 LEU A O 1
ATOM 4660 N N . TRP A 1 601 ? 13.747 -0.254 -40.271 1.00 82.38 601 TRP A N 1
ATOM 4661 C CA . TRP A 1 601 ? 15.135 -0.229 -39.784 1.00 82.38 601 TRP A CA 1
ATOM 4662 C C . TRP A 1 601 ? 15.948 -1.453 -40.229 1.00 82.38 601 TRP A C 1
ATOM 4664 O O . TRP A 1 601 ? 17.152 -1.331 -40.478 1.00 82.38 601 TRP A O 1
ATOM 4674 N N . ARG A 1 602 ? 15.295 -2.605 -40.425 1.00 90.06 602 ARG A N 1
ATOM 4675 C CA . ARG A 1 602 ? 15.913 -3.769 -41.072 1.00 90.06 602 ARG A CA 1
ATOM 4676 C C . ARG A 1 602 ? 16.217 -3.504 -42.549 1.00 90.06 602 ARG A C 1
ATOM 4678 O O . ARG A 1 602 ? 17.312 -3.835 -43.001 1.00 90.06 602 ARG A O 1
ATOM 4685 N N . GLY A 1 603 ? 15.326 -2.816 -43.262 1.00 87.94 603 GLY A N 1
ATOM 4686 C CA . GLY A 1 603 ? 15.547 -2.351 -44.632 1.00 87.94 603 GLY A CA 1
ATOM 4687 C C . GLY A 1 603 ? 16.778 -1.449 -44.746 1.00 87.94 603 GLY A C 1
ATOM 4688 O O . GLY A 1 603 ? 17.618 -1.664 -45.620 1.00 87.94 603 GLY A O 1
ATOM 4689 N N . VAL A 1 604 ? 16.970 -0.531 -43.789 1.00 82.75 604 VAL A N 1
ATOM 4690 C CA . VAL A 1 604 ? 18.195 0.290 -43.687 1.00 82.75 604 VAL A CA 1
ATOM 4691 C C . VAL A 1 604 ? 19.442 -0.586 -43.502 1.00 82.75 604 VAL A C 1
ATOM 4693 O O . VAL A 1 604 ? 20.464 -0.342 -44.144 1.00 82.75 604 VAL A O 1
ATOM 4696 N N . ALA A 1 605 ? 19.368 -1.642 -42.683 1.00 85.06 605 ALA A N 1
ATOM 4697 C CA . ALA A 1 605 ? 20.480 -2.580 -42.499 1.00 85.06 605 ALA A CA 1
ATOM 4698 C C . ALA A 1 605 ? 20.819 -3.339 -43.793 1.00 85.06 605 ALA A C 1
ATOM 4700 O O . ALA A 1 605 ? 21.989 -3.476 -44.152 1.00 85.06 605 ALA A O 1
ATOM 4701 N N . TYR A 1 606 ? 19.802 -3.820 -44.514 1.00 87.00 606 TYR A N 1
ATOM 4702 C CA . TYR A 1 606 ? 19.992 -4.482 -45.802 1.00 87.00 606 TYR A CA 1
ATOM 4703 C C . TYR A 1 606 ? 20.570 -3.542 -46.853 1.00 87.00 606 TYR A C 1
ATOM 4705 O O . TYR A 1 606 ? 21.458 -3.955 -47.602 1.00 87.00 606 TYR A O 1
ATOM 4713 N N . HIS A 1 607 ? 20.120 -2.288 -46.883 1.00 82.56 607 HIS A N 1
ATOM 4714 C CA . HIS A 1 607 ? 20.632 -1.283 -47.803 1.00 82.56 607 HIS A CA 1
ATOM 4715 C C . HIS A 1 607 ? 22.126 -1.019 -47.565 1.00 82.56 607 HIS A C 1
ATOM 4717 O O . HIS A 1 607 ? 22.906 -1.096 -48.511 1.00 82.56 607 HIS A O 1
ATOM 4723 N N . ALA A 1 608 ? 22.546 -0.834 -46.309 1.00 78.31 608 ALA A N 1
ATOM 4724 C CA . ALA A 1 608 ? 23.958 -0.647 -45.955 1.00 78.31 608 ALA A CA 1
ATOM 4725 C C . ALA A 1 608 ? 24.845 -1.847 -46.349 1.00 78.31 608 ALA A C 1
ATOM 4727 O O . ALA A 1 608 ? 25.988 -1.680 -46.762 1.00 78.31 608 ALA A O 1
ATOM 4728 N N . LEU A 1 609 ? 24.304 -3.070 -46.311 1.00 82.56 609 LEU A N 1
ATOM 4729 C CA . LEU A 1 609 ? 24.986 -4.276 -46.798 1.00 82.56 609 LEU A CA 1
ATOM 4730 C C . LEU A 1 609 ? 24.892 -4.483 -48.324 1.00 82.56 609 LEU A C 1
ATOM 4732 O O . LEU A 1 609 ? 25.265 -5.554 -48.814 1.00 82.56 609 LEU A O 1
ATOM 4736 N N . ASN A 1 610 ? 24.381 -3.502 -49.075 1.00 82.69 610 ASN A N 1
ATOM 4737 C CA . ASN A 1 610 ? 24.122 -3.566 -50.517 1.00 82.69 610 ASN A CA 1
ATOM 4738 C C . ASN A 1 610 ? 23.191 -4.731 -50.933 1.00 82.69 610 ASN A C 1
ATOM 4740 O O . ASN A 1 610 ? 23.317 -5.316 -52.009 1.00 82.69 610 ASN A O 1
ATOM 4744 N N . ARG A 1 611 ? 22.243 -5.103 -50.064 1.00 88.31 611 ARG A N 1
ATOM 4745 C CA . ARG A 1 611 ? 21.207 -6.123 -50.308 1.00 88.31 611 ARG A CA 1
ATOM 4746 C C . ARG A 1 611 ? 19.890 -5.458 -50.714 1.00 88.31 611 ARG A C 1
ATOM 4748 O O . ARG A 1 611 ? 18.870 -5.615 -50.048 1.00 88.31 611 ARG A O 1
ATOM 4755 N N . ILE A 1 612 ? 19.934 -4.708 -51.813 1.00 86.25 612 ILE A N 1
ATOM 4756 C CA . ILE A 1 612 ? 18.871 -3.783 -52.243 1.00 86.25 612 ILE A CA 1
ATOM 4757 C C . ILE A 1 612 ? 17.499 -4.459 -52.373 1.00 86.25 612 ILE A C 1
ATOM 4759 O O . ILE A 1 612 ? 16.514 -3.942 -51.865 1.00 86.25 612 ILE A O 1
ATOM 4763 N N . THR A 1 613 ? 17.428 -5.664 -52.947 1.00 92.50 613 THR A N 1
ATOM 4764 C CA . THR A 1 613 ? 16.151 -6.382 -53.129 1.00 92.50 613 THR A CA 1
ATOM 4765 C C . THR A 1 613 ? 15.444 -6.725 -51.816 1.00 92.50 613 THR A C 1
ATOM 4767 O O . THR A 1 613 ? 14.217 -6.740 -51.767 1.00 92.50 613 THR A O 1
ATOM 4770 N N . LEU A 1 614 ? 16.204 -7.006 -50.753 1.00 91.19 614 LEU A N 1
ATOM 4771 C CA . LEU A 1 614 ? 15.652 -7.260 -49.421 1.00 91.19 614 LEU A CA 1
ATOM 4772 C C . LEU A 1 614 ? 15.253 -5.953 -48.731 1.00 91.19 614 LEU A C 1
ATOM 4774 O O . LEU A 1 614 ? 14.234 -5.918 -48.047 1.00 91.19 614 LEU A O 1
ATOM 4778 N N . ALA A 1 615 ? 16.025 -4.882 -48.938 1.00 85.06 615 ALA A N 1
ATOM 4779 C CA . ALA A 1 615 ? 15.693 -3.558 -48.425 1.00 85.06 615 ALA A CA 1
ATOM 4780 C C . ALA A 1 615 ? 14.376 -3.033 -49.018 1.00 85.06 615 ALA A C 1
ATOM 4782 O O . ALA A 1 615 ? 13.501 -2.612 -48.268 1.00 85.06 615 ALA A O 1
ATOM 4783 N N . ASP A 1 616 ? 14.197 -3.137 -50.338 1.00 86.19 616 ASP A N 1
ATOM 4784 C CA . ASP A 1 616 ? 12.971 -2.719 -51.029 1.00 86.19 616 ASP A CA 1
ATOM 4785 C C . ASP A 1 616 ? 11.745 -3.491 -50.534 1.00 86.19 616 ASP A C 1
ATOM 4787 O O . ASP A 1 616 ? 10.689 -2.901 -50.309 1.00 86.19 616 ASP A O 1
ATOM 4791 N N . ALA A 1 617 ? 11.881 -4.803 -50.319 1.00 90.75 617 ALA A N 1
ATOM 4792 C CA . ALA A 1 617 ? 10.803 -5.622 -49.773 1.00 90.75 617 ALA A CA 1
ATOM 4793 C C . ALA A 1 617 ? 10.376 -5.147 -48.373 1.00 90.75 617 ALA A C 1
ATOM 4795 O O . ALA A 1 617 ? 9.180 -5.035 -48.101 1.00 90.75 617 ALA A O 1
ATOM 4796 N N . ASP A 1 618 ? 11.342 -4.821 -47.511 1.00 87.44 618 ASP A N 1
ATOM 4797 C CA . ASP A 1 618 ? 11.090 -4.307 -46.164 1.00 87.44 618 ASP A CA 1
ATOM 4798 C C . ASP A 1 618 ? 10.479 -2.898 -46.176 1.00 87.44 618 ASP A C 1
ATOM 4800 O O . ASP A 1 618 ? 9.569 -2.620 -45.394 1.00 87.44 618 ASP A O 1
ATOM 4804 N N . TYR A 1 619 ? 10.921 -2.016 -47.078 1.00 85.44 619 TYR A N 1
ATOM 4805 C CA . TYR A 1 619 ? 10.331 -0.684 -47.238 1.00 85.44 619 TYR A CA 1
ATOM 4806 C C . TYR A 1 619 ? 8.891 -0.748 -47.744 1.00 85.44 619 TYR A C 1
ATOM 4808 O O . TYR A 1 619 ? 8.037 -0.035 -47.224 1.00 85.44 619 TYR A O 1
ATOM 4816 N N . VAL A 1 620 ? 8.602 -1.621 -48.713 1.00 88.12 620 VAL A N 1
ATOM 4817 C CA . VAL A 1 620 ? 7.237 -1.833 -49.219 1.00 88.12 620 VAL A CA 1
ATOM 4818 C C . VAL A 1 620 ? 6.336 -2.424 -48.138 1.00 88.12 620 VAL A C 1
ATOM 4820 O O . VAL A 1 620 ? 5.184 -2.025 -48.041 1.00 88.12 620 VAL A O 1
ATOM 4823 N N . ALA A 1 621 ? 6.847 -3.339 -47.312 1.00 85.88 621 ALA A N 1
ATOM 4824 C CA . ALA A 1 621 ? 6.081 -3.921 -46.211 1.00 85.88 621 ALA A CA 1
ATOM 4825 C C . ALA A 1 621 ? 5.836 -2.941 -45.045 1.00 85.88 621 ALA A C 1
ATOM 4827 O O . ALA A 1 621 ? 4.933 -3.165 -44.242 1.00 85.88 621 ALA A O 1
ATOM 4828 N N . ALA A 1 622 ? 6.647 -1.885 -44.921 1.00 80.69 622 ALA A N 1
ATOM 4829 C CA . ALA A 1 622 ? 6.503 -0.859 -43.890 1.00 80.69 622 ALA A CA 1
ATOM 4830 C C . ALA A 1 622 ? 5.519 0.273 -44.260 1.00 80.69 622 ALA A C 1
ATOM 4832 O O . ALA A 1 622 ? 5.118 1.024 -43.366 1.00 80.69 622 ALA A O 1
ATOM 4833 N N . LEU A 1 623 ? 5.172 0.422 -45.544 1.00 79.06 623 LEU A N 1
ATOM 4834 C CA . LEU A 1 623 ? 4.193 1.387 -46.070 1.00 79.06 623 LEU A CA 1
ATOM 4835 C C . LEU A 1 623 ? 2.772 0.819 -46.012 1.00 79.06 623 LEU A C 1
ATOM 4837 O O . LEU A 1 623 ? 1.856 1.614 -45.694 1.00 79.06 623 LEU A O 1
#

Foldseek 3Di:
DLVVQLVPDPDLLSVLVSLLVQLVVCVVVVVQASNQVSLVVLQVSLPDPNDDPVSSVVSPVSSVPRQKHKWFFQDDDVLVLVLVLVLLLLVLVLLQVLLLQLLCQLLLDPVLQFKFFPDDPPPPLPDPLDDPQSQDGTDRDDSNRHPDSVVRVVVSVVSVVCSVVVSVVSVVVCVVPPDVVVSPVRQFTWMWMDHQQAIWTDGDPDIDGDGQVQFAEKEWEWEAQAPDTPQSLTWIWTDGAPDDIDIDGSSIVVVVVVVVVSVVSHDPNHDYYYLYDHLCPDPLNVLLVVLVVVSVVLSVCSVPPVCQQVDQDPPDLDGVSLCVVVSSCSSQVSSCCVSQQSSLVCCLPRPLLDPPNLVVLLVLLVVLVVVCVVLLNAADRDQLRARSLVSSLSSLVSSLVSQVSRADPHPRHRSDDPVVSVVSVVSNVLSCLQSVLSNCLRVVLSSLLSVLSSLQVVLSVDPDPVSSLVSLVSSLVSLVVSLVSQQPDRVHRGNVVSQPDPPVDPGPLDYSNLSSLSSNLQSCVSNLVLVSSLVSLVVSCVRDLALSSLQSNLSSLSSVQQPDPDPPSDGRRPLVSLVSSLVSLVSSCVVPVQQLVSLQVNLVSCVSVVVNVSSVVSNVSSD

Sequence (623 aa):
ALLGMARQADDPTAALAHLQQALRDFQAQNKVGAATNISERLRLLAADARLDEAQQATAVATADALPLRRYRSRFRHPLTILFQRGLVILLALTLFLIPTSVLRLETGSTVAPEISFNASPLLQADNPNFTPNLSQGVSALKLTPAPNPDIFVSAGVIIFAAYLLVSTIVGLVIILRTPLRRVQSVGAAETVHLSDEGVTLGIGTESRTLPWAEITQILHANIYISQELLKDNARTMIQAPGHPPIHMSGNTAWYNSLRTQIMARLPPAARHRDFSFRLLYSRMGVLYALTLLSLWAFALLGQFSPHLVTQIIPGTPYSLASLYPYVYLGLSIPSFFWFVLRPLQITLHLNPTGKLPPTLAILSGMLITGLRLATLLRPWLTVPDIYPTLAALIFTLSASWVIWRAKTVENGTNVYNRITRIGVTLIAIFTLYVMGSHLWREVASYHYLILGNAQRDRALSMSDLDDQTASMKTAVSSYTRAMAIAETPILGMRSSDGLRVPIGIPLPIHTTWLASLNSRAAMESQLGLYAAAVYDYTTVLAYTDRPEVLVNRAIAYQGLGTETDGPMGEMDIERDDYQRAIADFNQAIDDASEQARYLLWRGVAYHALNRITLADADYVAAL

Secondary structure (DSSP, 8-state):
-HHHHHHH-SSHHHHHHHHHHHHHHHHHTT-HHHHHHHHHHHHHHTT-TTS-HHHHHHHHHHHHT-S-EEEEBPP--HHHHHHHHHHHHHHHHHHHHHHHHHHHHHT--------EE-------TT-TT----TTS-EES----PPS-THHHHHHHHHHHHHHHHHHHHHHHHHHHHS-HHHHH-TTSS-EEEE-SSEEEEEETTEEEEEEGGG--EEEEE-EESSSSB-GGG-EEEEE-TTSPPEEEETTBTTHHHHHHHHHHHS-TTPEEEE--EESSSSHHHHHHHHHHHHHHHHHHHHHH-HHHHHSBPTTSS-BHHHHHHHHTHHHHHHHHIIIIIHHHHHHHHH-TT--HHHHHHHHHHHHHHHHHHHTTT--SS-SS--HHHHHHHHHHHHHHHHHHH-B-TTT--BSS-HHHHHHHHHHHHHHHHHHHHHHHHHHHHHHHHHHHHHHHHHHHH-S-HHHHHHHHHHHHHHHHHHHHHHT--BTTB-TTGGGG---SS---S--HHHHHHHHHHHHHHHTT-HHHHHHHHHHHHTT---HHHHHHHHHHHHHHTT---STT------HHHHHHHHHHHHHHHHHSTT-HHHHHHHHHHHHHTT-HHHHHHHHHHH-

pLDDT: mean 79.74, std 15.93, range [31.38, 98.06]

Radius of gyration: 34.84 Å; chains: 1; bounding box: 93×50×98 Å